Protein AF-A0A3N4KSU4-F1 (afdb_monomer)

Foldseek 3Di:
DDDDDDDDDDDDDDDDDDDDDDDDDDDDDDDDDDDDDDDDDDDDDDDDDDDDDDDDDDDDDDDDDDDDDDDDDDDDDDDDDPPPVVVVVVVVVVVVVVVVVVPPDDDDDDDDDDDDDDDDDDDDDDDDDDDDDDDDDDDDDDDDDDDDDDDDDDPDDPPVVVVVVCVVCVPVVVLVVCQVVQLVCLVVLPPDLDPLVLLVQLLVLVVQLVVCVVVVPVVSNVVSVVVNVVSVVVSLVSLLLSCLVQQFFKKFFQCPPDPVQDQDDQVVQFDADPVRHGDQPDPVRDGDGPVVCCVVVNVVSVVCSVCVVVQSQQQDPDDLDFDDPSLLVSLVSLLLSLCVVVVVVVVVVVCLVVPVPVVVVVVVVVVVVVCVVQLCPVLVVLVVLLVLLVCCVVCVVVVSVVSVVVSVCVVVVVPDCPRPSNVCSVCGCSNPVSVCCVPVTSVSSVVSNVSSQLSQLSVCLSNCLPVVLSVVLSVVSVVVSVCSVVDRSVVVVVVVVVVVVCCVVPLVVCCVVRVSSNVVSDVSCVSSVNRDGSNLSSLVVLQVVLVVVVVVVVVVVLVVVVVVVVPPPDPPPPDDDDDDDDDDDDDDDDDDDDDDVVVVVVVVVVVVSVVVVVVVVPDPCVPCQDFPDWWFWDWVPFTWIWTQTQQFIWTAGPVPRDTPDTDGLQFWTMKGFDFCPDCPDDDDRWGWIWTATNVRDIITITPTPPRSVVSSVSSNNSPGSMDRPD

Secondary structure (DSSP, 8-state):
-------------------PPP-----------------------------------------------------------HHHHHHHHHHHHHHHHHHHTTSS-----------------------------------------------------HHHHHHHHHHH-HHHHHHHHHHHHHHTTTGGGS--SS-HHHHHHHHHHHHHHHHHHHHT-HHHHHHHHHHHHHHHHHHHHHHHHHHHHHT--EEEE---S--SSPPPPGGGGB-B-TTSPBPB-STT-PBPB-HHHHHHHHHHHHHHHHHHHHHHHH---S------HHHHHHHHHHHHHHHHHHHHHHHHHHHHHTTSSHHHHHHHHHHHHHHHHTT-HHHHHHHHHHHHHHHHHH-THHHHHHHHHHHHHHHHHTT-TT-HHHHHHHHHHHHHHHHHHHHHHHHHHHHHHHHHHHHHHHHHHHTTSSHHHHHHHHHHHHHHHHHHHHS-HHHHHHHHHHHHHHIIIIIHHHHHH-GGGTTTT-HHHHHTTTPPPHHHHHHHHHHHHHHHHHHHHHHHHHHHHHHHHHHSPPP---S-------------------SSHHHHHHHHHHHHHHHHHHHHHTS-GGG----SEEEEEEETTEEEEEEE-SSEEEEEETTTTEEEEEEEGGGEEEEEEEP--S-SSTT----EEEEEETT--EEEEES-TTHHHHHHHHHHHT---EEE--

pLDDT: mean 70.48, std 23.92, range [26.83, 97.88]

Sequence (726 aa):
MVDTGRDWNHRSPSLRSEFVIPTTSTRSLTIPAEETSVANGLEGRHWQRHSSSDTTRSATARSISTNHSNLNLDLPASRASGGKREKLKTLKENAVNALRHNGNSAGKGKGKGKDNSRSQSHSPAAGGVGSSEGDENVDGRAEDEDKASSKSNNAASPRRQSLSSKLAHPRTALKASLAHIVAGKLSTLNDPYIPQEAEVEFVEAHEERNEALKDGCMEDVEDAEKRIEGLHRQRRNMQVNWTIHRHVTNVTVAPTKQRIIEKPRKSDFIIRDESGNPIIEFENGGERIDYVKWLGQISVHYLLYATQDYTAQYIDYREPRSLSLEKARSSIERLFVSTAPWQEWLLHVFRVYRWENPYETFRWLCLYMVLWHYSYLITFLWFCVIYYTLRRYIYPETEIEDLRVALERVRNTDRKAYDLGDVIVHKGPQEWLLPLADTIGPWAQIQLGDLADLLEILENFYEWRNPVLTSLSLSLFTSVFLFGLIASPEFCLKATYFGLGVAFFAWFPISSRYPKYRLVVSPVRWLFWNIPTHAEWAFQELSAEAEKNREKITAKDVEKALVKNQQAEPPDCVDSINSGTVMLPAAAAADGTGSLTSTLAEEQRDTAVLAVAEQKLARPLDAYVREYATFNCRCGLNLGKLVIHPSGLRFESLRKRRTIWDRAWIELVEIKKVKSSEPVGRLLSLEGLEMVFTDSSRVRLGDMVDRGEAFKWILGYSRLKWRSNN

Organism: NCBI:txid1392247

Radius of gyration: 39.3 Å; Cα contacts (8 Å, |Δi|>4): 544; chains: 1; bounding box: 105×122×113 Å

Solvent-accessible surface area (backbone atoms only — not comparable to full-atom values): 44620 Å² total; per-residue (Å²): 142,82,90,83,88,82,88,89,80,89,84,89,78,93,75,92,75,88,83,83,83,83,85,81,78,87,79,91,80,89,80,82,89,85,80,89,81,90,86,89,85,92,83,88,80,88,86,87,83,88,77,90,80,89,80,90,82,82,87,81,91,78,87,80,86,78,90,81,83,91,78,91,76,92,78,84,89,83,89,84,70,80,75,60,60,60,58,52,52,54,51,51,54,53,53,54,54,57,58,65,72,72,72,81,83,86,89,85,82,88,81,90,83,85,85,89,84,84,89,88,89,84,86,87,87,87,82,88,85,89,79,89,85,83,90,83,89,83,89,82,85,83,88,82,85,89,84,84,88,82,92,76,92,76,92,75,62,82,64,60,59,56,51,54,53,38,66,74,35,53,68,59,44,48,50,54,56,48,38,56,61,44,56,80,49,44,70,67,70,72,59,63,69,59,57,69,68,62,53,51,52,49,52,50,35,53,49,51,26,57,50,24,60,73,73,64,42,65,66,55,30,52,54,26,48,53,49,44,53,51,48,53,51,50,52,51,51,37,45,33,51,46,40,49,62,72,67,50,46,33,36,34,49,35,75,75,80,66,74,86,58,70,81,86,56,79,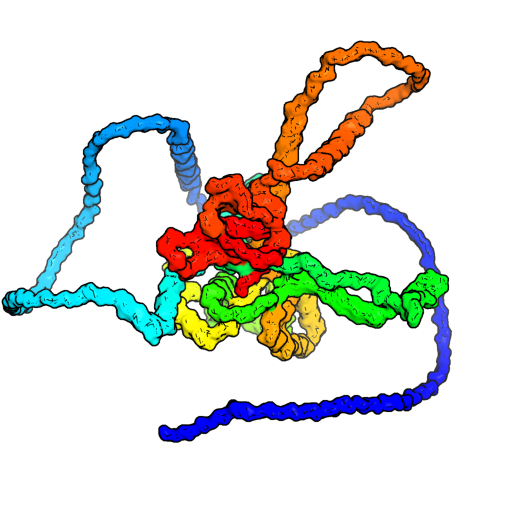75,81,37,49,43,53,47,100,86,69,48,70,42,63,79,43,98,85,72,44,69,39,63,44,62,66,60,38,54,55,50,44,54,51,52,49,48,51,45,68,42,38,77,58,43,53,59,41,52,44,91,66,76,91,72,76,77,48,68,71,54,39,48,46,25,48,53,48,30,53,63,50,35,51,70,52,52,55,52,48,52,51,52,49,38,42,74,68,43,75,47,56,70,61,30,49,52,54,48,53,50,48,54,54,31,55,74,69,52,39,56,69,39,48,53,46,46,50,58,52,49,56,35,48,46,46,69,76,39,60,67,55,56,54,52,54,48,48,56,48,52,51,44,61,71,53,42,90,74,56,94,74,47,69,67,57,51,45,58,72,58,34,58,60,70,55,49,48,56,49,50,74,72,46,44,56,62,47,43,52,52,42,37,54,50,22,48,48,37,29,27,52,49,34,47,48,69,43,75,48,57,68,41,35,50,52,28,46,51,50,48,49,50,53,30,57,47,48,72,74,46,56,53,68,54,53,50,52,52,50,52,47,52,52,44,45,43,60,72,45,34,47,52,50,24,68,76,38,62,37,44,26,62,65,50,31,66,64,46,63,63,39,57,61,53,50,34,66,63,51,44,30,52,52,53,39,28,54,51,37,50,56,50,48,52,55,54,50,51,55,48,54,51,52,53,49,55,53,55,70,67,52,68,78,80,92,78,89,77,88,82,82,89,79,93,76,83,82,86,88,82,83,88,81,83,92,77,89,89,66,70,65,62,58,53,48,54,52,46,54,52,47,50,50,50,51,51,54,59,60,67,70,47,86,65,78,87,70,72,61,68,77,48,76,41,58,26,23,51,82,92,42,52,28,34,41,37,36,37,87,69,26,44,32,36,37,26,68,84,74,75,41,73,79,50,75,45,48,41,89,39,54,40,35,45,30,64,42,71,65,87,68,82,83,59,99,78,71,85,35,43,22,43,35,35,32,32,73,87,70,49,71,50,52,34,26,55,29,84,58,48,65,54,55,52,49,51,50,57,16,61,46,80,56,57,69,35,74,68,122

Nearest PDB structures (foldseek):
  4dx9-assembly17_g  TM=6.183E-01  e=1.480E-02  Homo sapiens
  6vbv-assembly1_5  TM=6.415E-01  e=9.598E-02  Bos taurus
  3u7d-assembly2_C  TM=6.886E-01  e=2.891E-01  Homo sapiens
  8tec-assembly1_A  TM=3.352E-01  e=4.897E-01  Mus musculus

InterPro domains:
  IPR037847 GRAM domain-containing protein 4 [PTHR37402] (105-722)

Mean predicted aligned error: 17.4 Å

Structure (mmCIF, N/CA/C/O backbone):
data_AF-A0A3N4KSU4-F1
#
_entry.id   AF-A0A3N4KSU4-F1
#
loop_
_atom_site.group_PDB
_atom_site.id
_atom_site.type_symbol
_atom_site.label_atom_id
_atom_site.label_alt_id
_atom_site.label_comp_id
_atom_site.label_asym_id
_atom_site.label_entity_id
_atom_site.label_seq_id
_atom_site.pdbx_PDB_ins_code
_atom_site.Cartn_x
_atom_site.Cartn_y
_atom_site.Cartn_z
_atom_site.occupancy
_atom_site.B_iso_or_equiv
_atom_site.auth_seq_id
_atom_site.auth_comp_id
_atom_site.auth_asym_id
_atom_site.auth_atom_id
_atom_site.pdbx_PDB_model_num
ATOM 1 N N . MET A 1 1 ? -43.624 6.391 -42.264 1.00 33.88 1 MET A N 1
ATOM 2 C CA . MET A 1 1 ? -43.857 5.655 -43.526 1.00 33.88 1 MET A CA 1
ATOM 3 C C . MET A 1 1 ? -42.528 5.027 -43.899 1.00 33.88 1 MET A C 1
ATOM 5 O O . MET A 1 1 ? -41.624 5.790 -44.185 1.00 33.88 1 MET A O 1
ATOM 9 N N . VAL A 1 2 ? -42.246 3.730 -43.824 1.00 37.88 2 VAL A N 1
ATOM 10 C CA . VAL A 1 2 ? -42.971 2.458 -43.616 1.00 37.88 2 VAL A CA 1
ATOM 11 C C . VAL A 1 2 ? -41.876 1.535 -43.029 1.00 37.88 2 VAL A C 1
ATOM 13 O O . VAL A 1 2 ? -40.787 1.510 -43.586 1.00 37.88 2 VAL A O 1
ATOM 16 N N . ASP A 1 3 ? -41.911 1.097 -41.773 1.00 38.28 3 ASP A N 1
ATOM 17 C CA . ASP A 1 3 ? -42.635 -0.029 -41.151 1.00 38.28 3 ASP A CA 1
ATOM 18 C C . ASP A 1 3 ? -42.202 -1.451 -41.584 1.00 38.28 3 ASP A C 1
ATOM 20 O O . ASP A 1 3 ? -41.862 -1.693 -42.741 1.00 38.28 3 ASP A O 1
ATOM 24 N N . THR A 1 4 ? -42.287 -2.375 -40.616 1.00 43.25 4 THR A N 1
ATOM 25 C CA . THR A 1 4 ? -41.919 -3.812 -40.545 1.00 43.25 4 THR A CA 1
ATOM 26 C C . THR A 1 4 ? -40.567 -4.067 -39.844 1.00 43.25 4 THR A C 1
ATOM 28 O O . THR A 1 4 ? -39.504 -3.812 -40.388 1.00 43.25 4 THR A O 1
ATOM 31 N N . GLY A 1 5 ? -40.477 -4.544 -38.598 1.00 32.62 5 GLY A N 1
ATOM 32 C CA . GLY A 1 5 ? -41.456 -5.227 -37.753 1.00 32.62 5 GLY A CA 1
ATOM 33 C C . GLY A 1 5 ? -41.516 -6.713 -38.102 1.00 32.62 5 GLY A C 1
ATOM 34 O O . GLY A 1 5 ? -42.294 -7.102 -38.972 1.00 32.62 5 GLY A O 1
ATOM 35 N N . ARG A 1 6 ? -40.691 -7.551 -37.454 1.00 33.31 6 ARG A N 1
ATOM 36 C CA . ARG A 1 6 ? -40.929 -9.000 -37.437 1.00 33.31 6 ARG A CA 1
ATOM 37 C C . ARG A 1 6 ? -40.358 -9.685 -36.193 1.00 33.31 6 ARG A C 1
ATOM 39 O O . ARG A 1 6 ? -39.147 -9.753 -35.995 1.00 33.31 6 ARG A O 1
ATOM 46 N N . ASP A 1 7 ? -41.295 -10.186 -35.397 1.00 33.62 7 ASP A N 1
ATOM 47 C CA . ASP A 1 7 ? -41.149 -11.081 -34.255 1.00 33.62 7 ASP A CA 1
ATOM 48 C C . ASP A 1 7 ? -40.367 -12.355 -34.585 1.00 33.62 7 ASP A C 1
ATOM 50 O O . ASP A 1 7 ? -40.563 -12.944 -35.648 1.00 33.62 7 ASP A O 1
ATOM 54 N N . TRP A 1 8 ? -39.582 -12.847 -33.624 1.00 31.70 8 TRP A N 1
ATOM 55 C CA . TRP A 1 8 ? -39.195 -14.257 -33.554 1.00 31.70 8 TRP A CA 1
ATOM 56 C C . TRP A 1 8 ? -39.372 -14.766 -32.126 1.00 31.70 8 TRP A C 1
ATOM 58 O O . TRP A 1 8 ? -38.567 -14.496 -31.238 1.00 31.70 8 TRP A O 1
ATOM 68 N N . ASN A 1 9 ? -40.449 -15.526 -31.936 1.00 31.89 9 ASN A N 1
ATOM 69 C CA . ASN A 1 9 ? -40.712 -16.333 -30.757 1.00 31.89 9 ASN A CA 1
ATOM 70 C C . ASN A 1 9 ? -40.810 -17.805 -31.197 1.00 31.89 9 ASN A C 1
ATOM 72 O O . ASN A 1 9 ? -41.490 -18.116 -32.171 1.00 31.89 9 ASN A O 1
ATOM 76 N N . HIS A 1 10 ? -40.148 -18.680 -30.435 1.00 34.25 10 HIS A N 1
ATOM 77 C CA . HIS A 1 10 ? -40.233 -20.148 -30.407 1.00 34.25 10 HIS A CA 1
ATOM 78 C C . HIS A 1 10 ? -39.942 -20.970 -31.680 1.00 34.25 10 HIS A C 1
ATOM 80 O O . HIS A 1 10 ? -40.753 -21.043 -32.597 1.00 34.25 10 HIS A O 1
ATOM 86 N N . ARG A 1 11 ? -38.881 -21.793 -31.608 1.00 28.92 11 ARG A N 1
ATOM 87 C CA . ARG A 1 11 ? -38.960 -23.271 -31.696 1.00 28.92 11 ARG A CA 1
ATOM 88 C C . ARG A 1 11 ? -37.586 -23.907 -31.466 1.00 28.92 11 ARG A C 1
ATOM 90 O O . ARG A 1 11 ? -36.645 -23.686 -32.217 1.00 28.92 11 ARG A O 1
ATOM 97 N N . SER A 1 12 ? -37.502 -24.727 -30.429 1.00 37.06 12 SER A N 1
ATOM 98 C CA . SER A 1 12 ? -36.478 -25.750 -30.241 1.00 37.06 12 SER A CA 1
ATOM 99 C C . SER A 1 12 ? -36.693 -26.909 -31.224 1.00 37.06 12 SER A C 1
ATOM 101 O O . SER A 1 12 ? -37.837 -27.295 -31.474 1.00 37.06 12 SER A O 1
ATOM 103 N N . PRO A 1 13 ? -35.604 -27.532 -31.701 1.00 38.47 13 PRO A N 1
ATOM 104 C CA . PRO A 1 13 ? -35.621 -28.952 -31.999 1.00 38.47 13 PRO A CA 1
ATOM 105 C C . PRO A 1 13 ? -34.518 -29.683 -31.232 1.00 38.47 13 PRO A C 1
ATOM 107 O O . PRO A 1 13 ? -33.325 -29.413 -31.356 1.00 38.47 13 PRO A O 1
ATOM 110 N N . SER A 1 14 ? -34.960 -30.649 -30.436 1.00 38.38 14 SER A N 1
ATOM 111 C CA . SER A 1 14 ? -34.164 -31.756 -29.933 1.00 38.38 14 SER A CA 1
ATOM 112 C C . SER A 1 14 ? -33.652 -32.602 -31.099 1.00 38.38 14 SER A C 1
ATOM 114 O O . SER A 1 14 ? -34.459 -33.204 -31.805 1.00 38.38 14 SER A O 1
ATOM 116 N N . LEU A 1 15 ? -32.335 -32.720 -31.254 1.00 34.28 15 LEU A N 1
ATOM 117 C CA . LEU A 1 15 ? -31.726 -33.794 -32.033 1.00 34.28 15 LEU A CA 1
ATOM 118 C C . LEU A 1 15 ? -30.568 -34.394 -31.235 1.00 34.28 15 LEU A C 1
ATOM 120 O O . LEU A 1 15 ? -29.530 -33.773 -31.024 1.00 34.28 15 LEU A O 1
ATOM 124 N N . ARG A 1 16 ? -30.809 -35.624 -30.766 1.00 35.88 16 ARG A N 1
ATOM 125 C CA . ARG A 1 16 ? -29.777 -36.597 -30.416 1.00 35.88 16 ARG A CA 1
ATOM 126 C C . ARG A 1 16 ? -28.948 -36.862 -31.671 1.00 35.88 16 ARG A C 1
ATOM 128 O O . ARG A 1 16 ? -29.513 -37.251 -32.688 1.00 35.88 16 ARG A O 1
ATOM 135 N N . SER A 1 17 ? -27.635 -36.729 -31.569 1.00 34.09 17 SER A N 1
ATOM 136 C CA . SER A 1 17 ? -26.699 -37.355 -32.498 1.00 34.09 17 SER A CA 1
ATOM 137 C C . SER A 1 17 ? -25.680 -38.141 -31.685 1.00 34.09 17 SER A C 1
ATOM 139 O O . SER A 1 17 ? -24.964 -37.585 -30.852 1.00 34.09 17 SER A O 1
ATOM 141 N N . GLU A 1 18 ? -25.696 -39.448 -31.908 1.00 34.22 18 GLU A N 1
ATOM 142 C CA . GLU A 1 18 ? -24.760 -40.441 -31.404 1.00 34.22 18 GLU A CA 1
ATOM 143 C C . GLU A 1 18 ? -23.324 -40.053 -31.778 1.00 34.22 18 GLU A C 1
ATOM 145 O O . GLU A 1 18 ? -23.024 -39.790 -32.941 1.00 34.22 18 GLU A O 1
ATOM 150 N N . PHE A 1 19 ? -22.434 -40.011 -30.787 1.00 29.48 19 PHE A N 1
ATOM 151 C CA . PHE A 1 19 ? -20.999 -39.863 -31.008 1.00 29.48 19 PHE A CA 1
ATOM 152 C C . PHE A 1 19 ? -20.368 -41.257 -30.988 1.00 29.48 19 PHE A C 1
ATOM 154 O O . PHE A 1 19 ? -20.175 -41.859 -29.932 1.00 29.48 19 PHE A O 1
ATOM 161 N N . VAL A 1 20 ? -20.088 -41.774 -32.182 1.00 33.72 20 VAL A N 1
ATOM 162 C CA . VAL A 1 20 ? -19.285 -42.977 -32.420 1.00 33.72 20 VAL A CA 1
ATOM 163 C C . VAL A 1 20 ? -17.810 -42.572 -32.378 1.00 33.72 20 VAL A C 1
ATOM 165 O O . VAL A 1 20 ? -17.383 -41.693 -33.123 1.00 33.72 20 VAL A O 1
ATOM 168 N N . ILE A 1 21 ? -17.035 -43.200 -31.494 1.00 37.53 21 ILE A N 1
ATOM 169 C CA . ILE A 1 21 ? -15.580 -43.029 -31.380 1.00 37.53 21 ILE A CA 1
ATOM 170 C C . ILE A 1 21 ? -14.909 -44.005 -32.362 1.00 37.53 21 ILE A C 1
ATOM 172 O O . ILE A 1 21 ? -15.099 -45.212 -32.203 1.00 37.53 21 ILE A O 1
ATOM 176 N N . PRO A 1 22 ? -14.114 -43.552 -33.348 1.00 38.62 22 PRO A N 1
ATOM 177 C CA . PRO A 1 22 ? -13.293 -44.455 -34.140 1.00 38.62 22 PRO A CA 1
ATOM 178 C C . PRO A 1 22 ? -11.978 -44.769 -33.413 1.00 38.62 22 PRO A C 1
ATOM 180 O O . PRO A 1 22 ? -11.198 -43.886 -33.060 1.00 38.62 22 PRO A O 1
ATOM 183 N N . THR A 1 23 ? -11.736 -46.061 -33.215 1.00 35.97 23 THR A N 1
ATOM 184 C CA . THR A 1 23 ? -10.474 -46.659 -32.783 1.00 35.97 23 THR A CA 1
ATOM 185 C C . THR A 1 23 ? -9.437 -46.569 -33.905 1.00 35.97 23 THR A C 1
ATOM 187 O O . THR A 1 23 ? -9.584 -47.190 -34.956 1.00 35.97 23 THR A O 1
ATOM 190 N N . THR A 1 24 ? -8.357 -45.812 -33.701 1.00 35.97 24 THR A N 1
ATOM 191 C CA . THR A 1 24 ? -7.208 -45.812 -34.618 1.00 35.97 24 THR A CA 1
ATOM 192 C C . THR A 1 24 ? -6.148 -46.815 -34.183 1.00 35.97 24 THR A C 1
ATOM 194 O O . THR A 1 24 ? -5.499 -46.674 -33.150 1.00 35.97 24 THR A O 1
ATOM 197 N N . SER A 1 25 ? -6.016 -47.816 -35.050 1.00 31.19 25 SER A N 1
ATOM 198 C CA . SER A 1 25 ? -4.983 -48.836 -35.187 1.00 31.19 25 SER A CA 1
ATOM 199 C C . SER A 1 25 ? -3.558 -48.349 -34.915 1.00 31.19 25 SER A C 1
ATOM 201 O O . SER A 1 25 ? -3.066 -47.402 -35.527 1.00 31.19 25 SER A O 1
ATOM 203 N N . THR A 1 26 ? -2.867 -49.116 -34.078 1.00 36.78 26 THR A N 1
ATOM 204 C CA . THR A 1 26 ? -1.413 -49.233 -33.971 1.00 36.78 26 THR A CA 1
ATOM 205 C C . THR A 1 26 ? -0.789 -49.496 -35.343 1.00 36.78 26 THR A C 1
ATOM 207 O O . THR A 1 26 ? -1.213 -50.399 -36.066 1.00 36.78 26 THR A O 1
ATOM 210 N N . ARG A 1 27 ? 0.238 -48.721 -35.704 1.00 30.62 27 ARG A N 1
ATOM 211 C CA . ARG A 1 27 ? 1.115 -49.012 -36.843 1.00 30.62 27 ARG A CA 1
ATOM 212 C C . ARG A 1 27 ? 2.562 -48.963 -36.367 1.00 30.62 27 ARG A C 1
ATOM 214 O O . ARG A 1 27 ? 3.088 -47.911 -36.022 1.00 30.62 27 ARG A O 1
ATOM 221 N N . SER A 1 28 ? 3.145 -50.151 -36.310 1.00 34.78 28 SER A N 1
ATOM 222 C CA . SER A 1 28 ? 4.553 -50.455 -36.085 1.00 34.78 28 SER A CA 1
ATOM 223 C C . SER A 1 28 ? 5.439 -49.780 -37.130 1.00 34.78 28 SER A C 1
ATOM 225 O O . SER A 1 28 ? 5.184 -49.921 -38.329 1.00 34.78 28 SER A O 1
ATOM 227 N N . LEU A 1 29 ? 6.500 -49.108 -36.685 1.00 31.83 29 LEU A N 1
ATOM 228 C CA . LEU A 1 29 ? 7.567 -48.627 -37.556 1.00 31.83 29 LEU A CA 1
ATOM 229 C C . LEU A 1 29 ? 8.919 -49.033 -36.962 1.00 31.83 29 LEU A C 1
ATOM 231 O O . LEU A 1 29 ? 9.396 -48.483 -35.974 1.00 31.83 29 LEU A O 1
ATOM 235 N N . THR A 1 30 ? 9.464 -50.077 -37.573 1.00 34.38 30 THR A N 1
ATOM 236 C CA . THR A 1 30 ? 10.840 -50.568 -37.518 1.00 34.38 30 THR A CA 1
ATOM 237 C C . THR A 1 30 ? 11.814 -49.508 -38.032 1.00 34.38 30 THR A C 1
ATOM 239 O O . THR A 1 30 ? 11.598 -48.960 -39.112 1.00 34.38 30 THR A O 1
ATOM 242 N N . ILE A 1 31 ? 12.914 -49.282 -37.310 1.00 36.75 31 ILE A N 1
ATOM 243 C CA . ILE A 1 31 ? 14.126 -48.614 -37.811 1.00 36.75 31 ILE A CA 1
ATOM 244 C C . ILE A 1 31 ? 15.329 -49.500 -37.435 1.00 36.75 31 ILE A C 1
ATOM 246 O O . ILE A 1 31 ? 15.291 -50.112 -36.363 1.00 36.75 31 ILE A O 1
ATOM 250 N N . PRO A 1 32 ? 16.336 -49.652 -38.317 1.00 48.34 32 PRO A N 1
ATOM 251 C CA . PRO A 1 32 ? 17.320 -50.720 -38.236 1.00 48.34 32 PRO A CA 1
ATOM 252 C C . PRO A 1 32 ? 18.489 -50.391 -37.308 1.00 48.34 32 PRO A C 1
ATOM 254 O O . PRO A 1 32 ? 18.796 -49.234 -37.029 1.00 48.34 32 PRO A O 1
ATOM 257 N N . ALA A 1 33 ? 19.145 -51.471 -36.892 1.00 34.31 33 ALA A N 1
ATOM 258 C CA . ALA A 1 33 ? 20.441 -51.497 -36.245 1.00 34.31 33 ALA A CA 1
ATOM 259 C C . ALA A 1 33 ? 21.549 -50.990 -37.178 1.00 34.31 33 ALA A C 1
ATOM 261 O O . ALA A 1 33 ? 21.593 -51.369 -38.348 1.00 34.31 33 ALA A O 1
ATOM 262 N N . GLU A 1 34 ? 22.488 -50.229 -36.623 1.00 36.41 34 GLU A N 1
ATOM 263 C CA . GLU A 1 34 ? 23.859 -50.214 -37.116 1.00 36.41 34 GLU A CA 1
ATOM 264 C C . GLU A 1 34 ? 24.809 -50.225 -35.915 1.00 36.41 34 GLU A C 1
ATOM 266 O O . GLU A 1 34 ? 24.622 -49.528 -34.915 1.00 36.41 34 GLU A O 1
ATOM 271 N N . GLU A 1 35 ? 25.755 -51.146 -36.000 1.00 34.78 35 GLU A N 1
ATOM 272 C CA . GLU A 1 35 ? 26.604 -51.667 -34.945 1.00 34.78 35 GLU A CA 1
ATOM 273 C C . GLU A 1 35 ? 28.039 -51.155 -35.141 1.00 34.78 35 GLU A C 1
ATOM 275 O O . GLU A 1 35 ? 28.519 -51.080 -36.269 1.00 34.78 35 GLU A O 1
ATOM 280 N N . THR A 1 36 ? 28.750 -50.979 -34.017 1.00 35.38 36 THR A N 1
ATOM 281 C CA . THR A 1 36 ? 30.225 -51.037 -33.856 1.00 35.38 36 THR A CA 1
ATOM 282 C C . THR A 1 36 ? 31.029 -49.818 -34.379 1.00 35.38 36 THR A C 1
ATOM 284 O O . THR A 1 36 ? 30.671 -49.191 -35.358 1.00 35.38 36 THR A O 1
ATOM 287 N N . SER A 1 37 ? 32.144 -49.365 -33.790 1.00 31.69 37 SER A N 1
ATOM 288 C CA . SER A 1 37 ? 33.053 -49.982 -32.822 1.00 31.69 37 SER A CA 1
ATOM 289 C C . SER A 1 37 ? 34.035 -48.935 -32.232 1.00 31.69 37 SER A C 1
ATOM 291 O O . SER A 1 37 ? 34.538 -48.099 -32.975 1.00 31.69 37 SER A O 1
ATOM 293 N N . VAL A 1 38 ? 34.356 -49.085 -30.937 1.00 33.78 38 VAL A N 1
ATOM 294 C CA . VAL A 1 38 ? 35.710 -49.049 -30.323 1.00 33.78 38 VAL A CA 1
ATOM 295 C C . VAL A 1 38 ? 36.559 -47.760 -30.385 1.00 33.78 38 VAL A C 1
ATOM 297 O O . VAL A 1 38 ? 37.104 -47.417 -31.425 1.00 33.78 38 VAL A O 1
ATOM 300 N N . ALA A 1 39 ? 36.858 -47.181 -29.207 1.00 32.50 39 ALA A N 1
ATOM 301 C CA . ALA A 1 39 ? 38.233 -47.075 -28.674 1.00 32.50 39 ALA A CA 1
ATOM 302 C C . ALA A 1 39 ? 38.279 -46.571 -27.212 1.00 32.50 39 ALA A C 1
ATOM 304 O O . ALA A 1 39 ? 37.540 -45.682 -26.803 1.00 32.50 39 ALA A O 1
ATOM 305 N N . ASN A 1 40 ? 39.176 -47.200 -26.452 1.00 33.00 40 ASN A N 1
ATOM 306 C CA . ASN A 1 40 ? 39.421 -47.153 -25.007 1.00 33.00 40 ASN A CA 1
ATOM 307 C C . ASN A 1 40 ? 40.148 -45.894 -24.481 1.00 33.00 40 ASN A C 1
ATOM 309 O O . ASN A 1 40 ? 40.863 -45.236 -25.230 1.00 33.00 40 ASN A O 1
ATOM 313 N N . GLY A 1 41 ? 40.117 -45.708 -23.149 1.00 29.59 41 GLY A N 1
ATOM 314 C CA . GLY A 1 41 ? 41.179 -45.042 -22.364 1.00 29.59 41 GLY A CA 1
ATOM 315 C C . GLY A 1 41 ? 40.648 -44.232 -21.168 1.00 29.59 41 GLY A C 1
ATOM 316 O O . GLY A 1 41 ? 40.220 -43.104 -21.354 1.00 29.59 41 GLY A O 1
ATOM 317 N N . LEU A 1 42 ? 40.407 -44.830 -19.992 1.00 32.91 42 LEU A N 1
ATOM 318 C CA . LEU A 1 42 ? 41.320 -44.959 -18.830 1.00 32.91 42 LEU A CA 1
ATOM 319 C C . LEU A 1 42 ? 41.812 -43.636 -18.201 1.00 32.91 42 LEU A C 1
ATOM 321 O O . LEU A 1 42 ? 42.656 -42.967 -18.773 1.00 32.91 42 LEU A O 1
ATOM 325 N N . GLU A 1 43 ? 41.310 -43.357 -16.988 1.00 32.81 43 GLU A N 1
ATOM 326 C CA . GLU A 1 43 ? 41.954 -42.801 -15.769 1.00 32.81 43 GLU A CA 1
ATOM 327 C C . GLU A 1 43 ? 40.829 -42.155 -14.921 1.00 32.81 43 GLU A C 1
ATOM 329 O O . GLU A 1 43 ? 40.141 -41.256 -15.377 1.00 32.81 43 GLU A O 1
ATOM 334 N N . GLY A 1 44 ? 40.459 -42.574 -13.710 1.00 32.22 44 GLY A N 1
ATOM 335 C CA . GLY A 1 44 ? 41.233 -43.186 -12.641 1.00 32.22 44 GLY A CA 1
ATOM 336 C C . GLY A 1 44 ? 41.693 -42.110 -11.656 1.00 32.22 44 GLY A C 1
ATOM 337 O O . GLY A 1 44 ? 42.835 -41.676 -11.749 1.00 32.22 44 GLY A O 1
ATOM 338 N N . ARG A 1 45 ? 40.839 -41.685 -10.706 1.00 32.94 45 ARG A N 1
ATOM 339 C CA . ARG A 1 45 ? 41.298 -41.157 -9.403 1.00 32.94 45 ARG A CA 1
ATOM 340 C C . ARG A 1 45 ? 40.188 -41.058 -8.344 1.00 32.94 45 ARG A C 1
ATOM 342 O O . ARG A 1 45 ? 39.338 -40.177 -8.363 1.00 32.94 45 ARG A O 1
ATOM 349 N N . HIS A 1 46 ? 40.269 -41.996 -7.401 1.00 33.34 46 HIS A N 1
ATOM 350 C CA . HIS A 1 46 ? 39.794 -41.913 -6.019 1.00 33.34 46 HIS A CA 1
ATOM 351 C C . HIS A 1 46 ? 40.268 -40.628 -5.328 1.00 33.34 46 HIS A C 1
ATOM 353 O O . HIS A 1 46 ? 41.424 -40.279 -5.520 1.00 33.34 46 HIS A O 1
ATOM 359 N N . TRP A 1 47 ? 39.456 -40.057 -4.427 1.00 30.25 47 TRP A N 1
ATOM 360 C CA . TRP A 1 47 ? 39.893 -39.641 -3.082 1.00 30.25 47 TRP A CA 1
ATOM 361 C C . TRP A 1 47 ? 38.702 -39.631 -2.109 1.00 30.25 47 TRP A C 1
ATOM 363 O O . TRP A 1 47 ? 37.688 -38.974 -2.325 1.00 30.25 47 TRP A O 1
ATOM 373 N N . GLN A 1 48 ? 38.849 -40.405 -1.034 1.00 32.22 48 GLN A N 1
ATOM 374 C CA . GLN A 1 48 ? 38.055 -40.357 0.192 1.00 32.22 48 GLN A CA 1
ATOM 375 C C . GLN A 1 48 ? 38.740 -39.443 1.225 1.00 32.22 48 GLN A C 1
ATOM 377 O O . GLN A 1 48 ? 39.962 -39.320 1.209 1.00 32.22 48 GLN A O 1
ATOM 382 N N . ARG A 1 49 ? 37.922 -39.018 2.203 1.00 29.98 49 ARG A N 1
ATOM 383 C CA . ARG A 1 49 ? 38.189 -38.736 3.637 1.00 29.98 49 ARG A CA 1
ATOM 384 C C . ARG A 1 49 ? 38.303 -37.283 4.122 1.00 29.98 49 ARG A C 1
ATOM 386 O O . ARG A 1 49 ? 39.210 -36.575 3.723 1.00 29.98 49 ARG A O 1
ATOM 393 N N . HIS A 1 50 ? 37.452 -37.038 5.141 1.00 29.14 50 HIS A N 1
ATOM 394 C CA . HIS A 1 50 ? 37.653 -36.324 6.424 1.00 29.14 50 HIS A CA 1
ATOM 395 C C . HIS A 1 50 ? 38.099 -34.853 6.364 1.00 29.14 50 HIS A C 1
ATOM 397 O O . HIS A 1 50 ? 38.801 -34.447 5.462 1.00 29.14 50 HIS A O 1
ATOM 403 N N . SER A 1 51 ? 37.811 -33.960 7.304 1.00 29.33 51 SER A N 1
ATOM 404 C CA . SER A 1 51 ? 37.017 -33.871 8.537 1.00 29.33 51 SER A CA 1
ATOM 405 C C . SER A 1 51 ? 37.177 -32.410 8.998 1.00 29.33 51 SER A C 1
ATOM 407 O O . SER A 1 51 ? 38.214 -31.821 8.716 1.00 29.33 51 SER A O 1
ATOM 409 N N . SER A 1 52 ? 36.190 -31.871 9.719 1.00 32.19 52 SER A N 1
ATOM 410 C CA . SER A 1 52 ? 36.306 -30.870 10.805 1.00 32.19 52 SER A CA 1
ATOM 411 C C . SER A 1 52 ? 37.466 -29.852 10.810 1.00 32.19 52 SER A C 1
ATOM 413 O O . SER A 1 52 ? 38.612 -30.249 10.996 1.00 32.19 52 SER A O 1
ATOM 415 N N . SER A 1 53 ? 37.137 -28.559 10.905 1.00 31.55 53 SER A N 1
ATOM 416 C CA . SER A 1 53 ? 37.474 -27.748 12.093 1.00 31.55 53 SER A CA 1
ATOM 417 C C . SER A 1 53 ? 36.979 -26.302 11.990 1.00 31.55 53 SER A C 1
ATOM 419 O O . SER A 1 53 ? 36.944 -25.692 10.924 1.00 31.55 53 SER A O 1
ATOM 421 N N . ASP A 1 54 ? 36.610 -25.785 13.160 1.00 33.00 54 ASP A N 1
ATOM 422 C CA . ASP A 1 54 ? 36.401 -24.384 13.500 1.00 33.00 54 ASP A CA 1
ATOM 423 C C . ASP A 1 54 ? 37.557 -23.471 13.075 1.00 33.00 54 ASP A C 1
ATOM 425 O O . ASP A 1 54 ? 38.726 -23.844 13.190 1.00 33.00 54 ASP A O 1
ATOM 42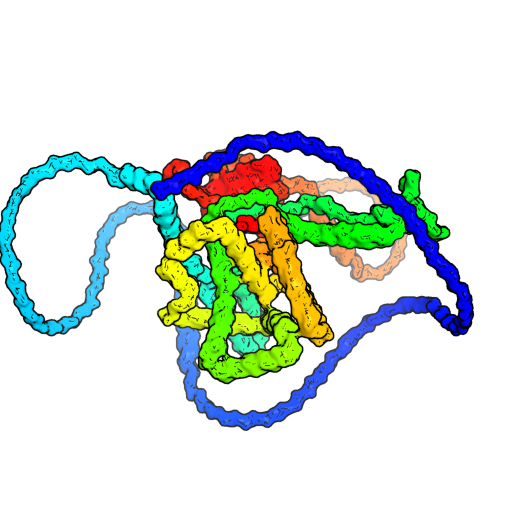9 N N . THR A 1 55 ? 37.259 -22.207 12.758 1.00 32.28 55 THR A N 1
ATOM 430 C CA . THR A 1 55 ? 38.123 -21.102 13.205 1.00 32.28 55 THR A CA 1
ATOM 431 C C . THR A 1 55 ? 37.362 -19.780 13.305 1.00 32.28 55 THR A C 1
ATOM 433 O O . THR A 1 55 ? 36.860 -19.219 12.335 1.00 32.28 55 THR A O 1
ATOM 436 N N . THR A 1 56 ? 37.332 -19.270 14.528 1.00 33.12 56 THR A N 1
ATOM 437 C CA . THR A 1 56 ? 37.186 -17.866 14.903 1.00 33.12 56 THR A CA 1
ATOM 438 C C . THR A 1 56 ? 38.363 -17.033 14.376 1.00 33.12 56 THR A C 1
ATOM 440 O O . THR A 1 56 ? 39.496 -17.495 14.457 1.00 33.12 56 THR A O 1
ATOM 443 N N . ARG A 1 57 ? 38.136 -15.785 13.924 1.00 29.22 57 ARG A N 1
ATOM 444 C CA . ARG A 1 57 ? 38.856 -14.565 14.384 1.00 29.22 57 ARG A CA 1
ATOM 445 C C . ARG A 1 57 ? 38.664 -13.322 13.496 1.00 29.22 57 ARG A C 1
ATOM 447 O O . ARG A 1 57 ? 38.951 -13.324 12.309 1.00 29.22 57 ARG A O 1
ATOM 454 N N . SER A 1 58 ? 38.256 -12.254 14.185 1.00 29.98 58 SER A N 1
ATOM 455 C CA . SER A 1 58 ? 38.793 -10.881 14.194 1.00 29.98 58 SER A CA 1
ATOM 456 C C . SER A 1 58 ? 39.161 -10.150 12.891 1.00 29.98 58 SER A C 1
ATOM 458 O O . SER A 1 58 ? 40.158 -10.446 12.245 1.00 29.98 58 SER A O 1
ATOM 460 N N . ALA A 1 59 ? 38.435 -9.047 12.682 1.00 33.06 59 ALA A N 1
ATOM 461 C CA . ALA A 1 59 ? 38.923 -7.671 12.526 1.00 33.06 59 ALA A CA 1
ATOM 462 C C . ALA A 1 59 ? 40.263 -7.421 11.807 1.00 33.06 59 ALA A C 1
ATOM 464 O O . ALA A 1 59 ? 41.339 -7.683 12.340 1.00 33.06 59 ALA A O 1
ATOM 465 N N . THR A 1 60 ? 40.201 -6.676 10.700 1.00 31.28 60 THR A N 1
ATOM 466 C CA . THR A 1 60 ? 41.199 -5.636 10.403 1.00 31.28 60 THR A CA 1
ATOM 467 C C . THR A 1 60 ? 40.550 -4.523 9.581 1.00 31.28 60 THR A C 1
ATOM 469 O O . THR A 1 60 ? 40.250 -4.693 8.403 1.00 31.28 60 THR A O 1
ATOM 472 N N . ALA A 1 61 ? 40.325 -3.377 10.222 1.00 32.91 61 ALA A N 1
ATOM 473 C CA . ALA A 1 61 ? 40.024 -2.121 9.555 1.00 32.91 61 ALA A CA 1
ATOM 474 C C . ALA A 1 61 ? 41.299 -1.607 8.864 1.00 32.91 61 ALA A C 1
ATOM 476 O O . ALA A 1 61 ? 42.356 -1.530 9.491 1.00 32.91 61 ALA A O 1
ATOM 477 N N . ARG A 1 62 ? 41.205 -1.247 7.582 1.00 28.33 62 ARG A N 1
ATOM 478 C CA . ARG A 1 62 ? 42.220 -0.449 6.886 1.00 28.33 62 ARG A CA 1
ATOM 479 C C . ARG A 1 62 ? 41.595 0.861 6.445 1.00 28.33 62 ARG A C 1
ATOM 481 O O . ARG A 1 62 ? 40.736 0.888 5.570 1.00 28.33 62 ARG A O 1
ATOM 488 N N . SER A 1 63 ? 42.060 1.928 7.080 1.00 29.11 63 SER A N 1
ATOM 489 C CA . SER A 1 63 ? 41.941 3.300 6.619 1.00 29.11 63 SER A CA 1
ATOM 490 C C . SER A 1 63 ? 42.738 3.468 5.324 1.00 29.11 63 SER A C 1
ATOM 492 O O . SER A 1 63 ? 43.903 3.081 5.238 1.00 29.11 63 SER A O 1
ATOM 494 N N . ILE A 1 64 ? 42.109 4.057 4.311 1.00 30.53 64 ILE A N 1
ATOM 495 C CA . ILE A 1 64 ? 42.804 4.599 3.145 1.00 30.53 64 ILE A CA 1
ATOM 496 C C . ILE A 1 64 ? 42.642 6.112 3.216 1.00 30.53 64 ILE A C 1
ATOM 498 O O . ILE A 1 64 ? 41.557 6.659 3.052 1.00 30.53 64 ILE A O 1
ATOM 502 N N . SER A 1 65 ? 43.761 6.750 3.542 1.00 26.83 65 SER A N 1
ATOM 503 C CA . SER A 1 65 ? 44.014 8.177 3.411 1.00 26.83 65 SER A CA 1
ATOM 504 C C . SER A 1 65 ? 44.217 8.504 1.933 1.00 26.83 65 SER A C 1
ATOM 506 O O . SER A 1 65 ? 45.064 7.896 1.278 1.00 26.83 65 SER A O 1
ATOM 508 N N . THR A 1 66 ? 43.479 9.486 1.424 1.00 31.39 66 THR A N 1
ATOM 509 C CA . THR A 1 66 ? 43.828 10.195 0.190 1.00 31.39 66 THR A CA 1
ATOM 510 C C . THR A 1 66 ? 43.737 11.692 0.442 1.00 31.39 66 THR A C 1
ATOM 512 O O . THR A 1 66 ? 42.661 12.283 0.427 1.00 31.39 66 THR A O 1
ATOM 515 N N . ASN A 1 67 ? 44.906 12.285 0.681 1.00 29.06 67 ASN A N 1
ATOM 516 C CA . ASN A 1 67 ? 45.185 13.699 0.461 1.00 29.06 67 ASN A CA 1
ATOM 517 C C . ASN A 1 67 ? 44.937 14.042 -1.010 1.00 29.06 67 ASN A C 1
ATOM 519 O O . ASN A 1 67 ? 45.460 13.326 -1.855 1.00 29.06 67 ASN A O 1
ATOM 523 N N . HIS A 1 68 ? 44.274 15.162 -1.308 1.00 29.83 68 HIS A N 1
ATOM 524 C CA . HIS A 1 68 ? 44.650 16.011 -2.443 1.00 29.83 68 HIS A CA 1
ATOM 525 C C . HIS A 1 68 ? 44.081 17.438 -2.318 1.00 29.83 68 HIS A C 1
ATOM 527 O O . HIS A 1 68 ? 42.883 17.667 -2.414 1.00 29.83 68 HIS A O 1
ATOM 533 N N . SER A 1 69 ? 45.028 18.371 -2.160 1.00 29.38 69 SER A N 1
ATOM 534 C CA . SER A 1 69 ? 45.126 19.705 -2.779 1.00 29.38 69 SER A CA 1
ATOM 535 C C . SER A 1 69 ? 44.025 20.757 -2.578 1.00 29.38 69 SER A C 1
ATOM 537 O O . SER A 1 69 ? 42.985 20.764 -3.227 1.00 29.38 69 SER A O 1
ATOM 539 N N . ASN A 1 70 ? 44.420 21.750 -1.777 1.00 29.61 70 ASN A N 1
ATOM 540 C CA . ASN A 1 70 ? 43.903 23.109 -1.667 1.00 29.61 70 ASN A CA 1
ATOM 541 C C . ASN A 1 70 ? 43.779 23.828 -3.021 1.00 29.61 70 ASN A C 1
ATOM 543 O O . ASN A 1 70 ? 44.736 23.874 -3.795 1.00 29.61 70 ASN A O 1
ATOM 547 N N . LEU A 1 71 ? 42.654 24.516 -3.217 1.00 29.11 71 LEU A N 1
ATOM 548 C CA . LEU A 1 71 ? 42.535 25.650 -4.128 1.00 29.11 71 LEU A CA 1
ATOM 549 C C . LEU A 1 71 ? 41.758 26.751 -3.398 1.00 29.11 71 LEU A C 1
ATOM 551 O O . LEU A 1 71 ? 40.550 26.661 -3.200 1.00 29.11 71 LEU A O 1
ATOM 555 N N . ASN A 1 72 ? 42.512 27.752 -2.941 1.00 28.23 72 ASN A N 1
ATOM 556 C CA . ASN A 1 72 ? 42.007 28.996 -2.375 1.00 28.23 72 ASN A CA 1
ATOM 557 C C . ASN A 1 72 ? 41.276 29.788 -3.463 1.00 28.23 72 ASN A C 1
ATOM 559 O O . ASN A 1 72 ? 41.868 30.096 -4.499 1.00 28.23 72 ASN A O 1
ATOM 563 N N . LEU A 1 73 ? 40.032 30.179 -3.192 1.00 28.31 73 LEU A N 1
ATOM 564 C CA . LEU A 1 73 ? 39.409 31.330 -3.834 1.00 28.31 73 LEU A CA 1
ATOM 565 C C . LEU A 1 73 ? 38.830 32.228 -2.738 1.00 28.31 73 LEU A C 1
ATOM 567 O O . LEU A 1 73 ? 37.863 31.871 -2.066 1.00 28.31 73 LEU A O 1
ATOM 571 N N . ASP A 1 74 ? 39.471 33.379 -2.562 1.00 30.27 74 ASP A N 1
ATOM 572 C CA . ASP A 1 74 ? 39.037 34.475 -1.705 1.00 30.27 74 ASP A CA 1
ATOM 573 C C . ASP A 1 74 ? 37.709 35.064 -2.201 1.00 30.27 74 ASP A C 1
ATOM 575 O O . ASP A 1 74 ? 37.610 35.506 -3.346 1.00 30.27 74 ASP A O 1
ATOM 579 N N . LEU A 1 75 ? 36.712 35.152 -1.316 1.00 31.25 75 LEU A N 1
ATOM 580 C CA . LEU A 1 75 ? 35.565 36.056 -1.453 1.00 31.25 75 LEU A CA 1
ATOM 581 C C . LEU A 1 75 ? 35.234 36.695 -0.088 1.00 31.25 75 LEU A C 1
ATOM 583 O O . LEU A 1 75 ? 35.405 36.058 0.953 1.00 31.25 75 LEU A O 1
ATOM 587 N N . PRO A 1 76 ? 34.811 37.973 -0.070 1.00 37.97 76 PRO A N 1
ATOM 588 C CA . PRO A 1 76 ? 34.974 38.850 1.082 1.00 37.97 76 PRO A CA 1
ATOM 589 C C . PRO A 1 76 ? 33.865 38.722 2.131 1.00 37.97 76 PRO A C 1
ATOM 591 O O . PRO A 1 76 ? 32.690 38.508 1.840 1.00 37.97 76 PRO A O 1
ATOM 594 N N . ALA A 1 77 ? 34.272 38.953 3.377 1.00 32.94 77 ALA A N 1
ATOM 595 C CA . ALA A 1 77 ? 33.431 39.020 4.559 1.00 32.94 77 ALA A CA 1
ATOM 596 C C . ALA A 1 77 ? 32.351 40.118 4.471 1.00 32.94 77 ALA A C 1
ATOM 598 O O . ALA A 1 77 ? 32.670 41.300 4.344 1.00 32.94 77 ALA A O 1
ATOM 599 N N . SER A 1 78 ? 31.081 39.748 4.682 1.00 31.50 78 SER A N 1
ATOM 600 C CA . SER A 1 78 ? 30.037 40.689 5.106 1.00 31.50 78 SER A CA 1
ATOM 601 C C . SER A 1 78 ? 29.653 40.413 6.559 1.00 31.50 78 SER A C 1
ATOM 603 O O . SER A 1 78 ? 29.029 39.408 6.898 1.00 31.50 78 SER A O 1
ATOM 605 N N . ARG A 1 79 ? 30.071 41.330 7.425 1.00 36.50 79 ARG A N 1
ATOM 606 C CA . ARG A 1 79 ? 29.892 41.338 8.873 1.00 36.50 79 ARG A CA 1
ATOM 607 C C . ARG A 1 79 ? 28.708 42.251 9.199 1.00 36.50 79 ARG A C 1
ATOM 609 O O . ARG A 1 79 ? 28.918 43.452 9.265 1.00 36.50 79 ARG A O 1
ATOM 616 N N . ALA A 1 80 ? 27.494 41.716 9.385 1.00 43.44 80 ALA A N 1
ATOM 617 C CA . ALA A 1 80 ? 26.386 42.409 10.074 1.00 43.44 80 ALA A CA 1
ATOM 618 C C . ALA A 1 80 ? 25.117 41.536 10.222 1.00 43.44 80 ALA A C 1
ATOM 620 O O . ALA A 1 80 ? 24.214 41.631 9.399 1.00 43.44 80 ALA A O 1
ATOM 621 N N . SER A 1 81 ? 24.973 40.746 11.297 1.00 39.91 81 SER A N 1
ATOM 622 C CA . SER A 1 81 ? 23.624 40.348 11.778 1.00 39.91 81 SER A CA 1
ATOM 623 C C . SER A 1 81 ? 23.543 39.851 13.237 1.00 39.91 81 SER A C 1
ATOM 625 O O . SER A 1 81 ? 22.567 39.211 13.623 1.00 39.91 81 SER A O 1
ATOM 627 N N . GLY A 1 82 ? 24.506 40.193 14.104 1.00 35.31 82 GLY A N 1
ATOM 628 C CA . GLY A 1 82 ? 24.516 39.725 15.503 1.00 35.31 82 GLY A CA 1
ATOM 629 C C . GLY A 1 82 ? 23.365 40.236 16.389 1.00 35.31 82 GLY A C 1
ATOM 630 O O . GLY A 1 82 ? 23.041 39.611 17.388 1.00 35.31 82 GLY A O 1
ATOM 631 N N . GLY A 1 83 ? 22.688 41.331 16.022 1.00 38.12 83 GLY A N 1
ATOM 632 C CA . GLY A 1 83 ? 21.708 41.991 16.902 1.00 38.12 83 GLY A CA 1
ATOM 633 C C . GLY A 1 83 ? 20.260 41.482 16.834 1.00 38.12 83 GLY A C 1
ATOM 634 O O . GLY A 1 83 ? 19.448 41.856 17.679 1.00 38.12 83 GLY A O 1
ATOM 635 N N . LYS A 1 84 ? 19.891 40.657 15.840 1.00 46.59 84 LYS A N 1
ATOM 636 C CA . LYS A 1 84 ? 18.498 40.176 15.685 1.00 46.59 84 LYS A CA 1
ATOM 637 C C . LYS A 1 84 ? 18.224 38.837 16.381 1.00 46.59 84 LYS A C 1
ATOM 639 O O . LYS A 1 84 ? 17.080 38.591 16.756 1.00 46.59 84 LYS A O 1
ATOM 644 N N . ARG A 1 85 ? 19.245 38.001 16.609 1.00 47.75 85 ARG A N 1
ATOM 645 C CA . ARG A 1 85 ? 19.083 36.670 17.231 1.00 47.75 85 ARG A CA 1
ATOM 646 C C . ARG A 1 85 ? 18.829 36.736 18.745 1.00 47.75 85 ARG A C 1
ATOM 648 O O . ARG A 1 85 ? 17.998 35.979 19.237 1.00 47.75 85 ARG A O 1
ATOM 655 N N . GLU A 1 86 ? 19.431 37.681 19.470 1.00 52.16 86 GLU A N 1
ATOM 656 C CA . GLU A 1 86 ? 19.174 37.849 20.916 1.00 52.16 86 GLU A CA 1
ATOM 657 C C . GLU A 1 86 ? 17.780 38.417 21.223 1.00 52.16 86 GLU A C 1
ATOM 659 O O . GLU A 1 86 ? 17.119 37.980 22.168 1.00 52.16 86 GLU A O 1
ATOM 664 N N . LYS A 1 87 ? 17.266 39.328 20.384 1.00 57.94 87 LYS A N 1
ATOM 665 C CA . LYS A 1 87 ? 15.898 39.853 20.543 1.00 57.94 87 LYS A CA 1
ATOM 666 C C . LYS A 1 87 ? 14.824 38.795 20.278 1.00 57.94 87 LYS A C 1
ATOM 668 O O . LYS A 1 87 ? 13.756 38.851 20.877 1.00 57.94 87 LYS A O 1
ATOM 673 N N . LEU A 1 88 ? 15.104 37.812 19.418 1.00 57.59 88 LEU A N 1
ATOM 674 C CA . LEU A 1 88 ? 14.164 36.723 19.144 1.00 57.59 88 LEU A CA 1
ATOM 675 C C . LEU A 1 88 ? 14.171 35.653 20.250 1.00 57.59 88 LEU A C 1
ATOM 677 O O . LEU A 1 88 ? 13.112 35.118 20.576 1.00 57.59 88 LEU A O 1
ATOM 681 N N . LYS A 1 89 ? 15.335 35.373 20.859 1.00 67.44 89 LYS A N 1
ATOM 682 C CA . LYS A 1 89 ? 15.440 34.462 22.015 1.00 67.44 89 LYS A CA 1
ATOM 683 C C . LYS A 1 89 ? 14.712 35.016 23.244 1.00 67.44 89 LYS A C 1
ATOM 685 O O . LYS A 1 89 ? 13.897 34.311 23.830 1.00 67.44 89 LYS A O 1
ATOM 690 N N . THR A 1 90 ? 14.894 36.302 23.543 1.00 69.69 90 THR A N 1
ATOM 691 C CA . THR A 1 90 ? 14.216 36.971 24.672 1.00 69.69 90 THR A CA 1
ATOM 692 C C . THR A 1 90 ? 12.697 37.083 24.481 1.00 69.69 90 THR A C 1
ATOM 694 O O . THR A 1 90 ? 11.940 36.939 25.439 1.00 69.69 90 THR A O 1
ATOM 697 N N . LEU A 1 91 ? 12.212 37.262 23.245 1.00 65.81 91 LEU A N 1
ATOM 698 C CA . LEU A 1 91 ? 10.773 37.230 22.943 1.00 65.81 91 LEU A CA 1
ATOM 699 C C . LEU A 1 91 ? 10.160 35.827 23.085 1.00 65.81 91 LEU A C 1
ATOM 701 O O . LEU A 1 91 ? 9.041 35.711 23.587 1.00 65.81 91 LEU A O 1
ATOM 705 N N . LYS A 1 92 ? 10.883 34.765 22.699 1.00 70.12 92 LYS A N 1
ATOM 706 C CA . LYS A 1 92 ? 10.429 33.376 22.886 1.00 70.12 92 LYS A CA 1
ATOM 707 C C . LYS A 1 92 ? 10.399 32.977 24.366 1.00 70.12 92 LYS A C 1
ATOM 709 O O . LYS A 1 92 ? 9.408 32.400 24.804 1.00 70.12 92 LYS A O 1
ATOM 714 N N . GLU A 1 93 ? 11.409 33.343 25.154 1.00 67.94 93 GLU A N 1
ATOM 715 C CA . GLU A 1 93 ? 11.427 33.070 26.602 1.00 67.94 93 GLU A CA 1
ATOM 716 C C . GLU A 1 93 ? 10.306 33.805 27.353 1.00 67.94 93 GLU A C 1
ATOM 718 O O . GLU A 1 93 ? 9.655 33.225 28.225 1.00 67.94 93 GLU A O 1
ATOM 723 N N . ASN A 1 94 ? 9.992 35.044 26.960 1.00 64.88 94 ASN A N 1
ATOM 724 C CA . ASN A 1 94 ? 8.881 35.797 27.547 1.00 64.88 94 ASN A CA 1
ATOM 725 C C . ASN A 1 94 ? 7.504 35.216 27.178 1.00 64.88 94 ASN A C 1
ATOM 727 O O . ASN A 1 94 ? 6.606 35.195 28.020 1.00 64.88 94 ASN A O 1
ATOM 731 N N . ALA A 1 95 ? 7.335 34.686 25.962 1.00 58.34 95 ALA A N 1
ATOM 732 C CA . ALA A 1 95 ? 6.099 34.016 25.550 1.00 58.34 95 ALA A CA 1
ATOM 733 C C . ALA A 1 95 ? 5.890 32.670 26.274 1.00 58.34 95 ALA A C 1
ATOM 735 O O . ALA A 1 95 ? 4.774 32.349 26.687 1.00 58.34 95 ALA A O 1
ATOM 736 N N . VAL A 1 96 ? 6.967 31.908 26.495 1.00 65.00 96 VAL A N 1
ATOM 737 C CA . VAL A 1 96 ? 6.928 30.633 27.233 1.00 65.00 96 VAL A CA 1
ATOM 738 C C . VAL A 1 96 ? 6.624 30.857 28.720 1.00 65.00 96 VAL A C 1
ATOM 740 O O . VAL A 1 96 ? 5.818 30.127 29.301 1.00 65.00 96 VAL A O 1
ATOM 743 N N . ASN A 1 97 ? 7.171 31.912 29.331 1.00 55.59 97 ASN A N 1
ATOM 744 C CA . ASN A 1 97 ? 6.859 32.263 30.720 1.00 55.59 97 ASN A CA 1
ATOM 745 C C . ASN A 1 97 ? 5.425 32.795 30.901 1.00 55.59 97 ASN A C 1
ATOM 747 O O . ASN A 1 97 ? 4.799 32.512 31.925 1.00 55.59 97 ASN A O 1
ATOM 751 N N . ALA A 1 98 ? 4.858 33.477 29.899 1.00 48.41 98 ALA A N 1
ATOM 752 C CA . ALA A 1 98 ? 3.457 33.910 29.919 1.00 48.41 98 ALA A CA 1
ATOM 753 C C . ALA A 1 98 ? 2.466 32.729 29.863 1.00 48.41 98 ALA A C 1
ATOM 755 O O . ALA A 1 98 ? 1.425 32.759 30.521 1.00 48.41 98 ALA A O 1
ATOM 756 N N . LEU A 1 99 ? 2.803 31.653 29.143 1.00 46.88 99 LEU A N 1
ATOM 757 C CA . LEU A 1 99 ? 1.979 30.439 29.073 1.00 46.88 99 LEU A CA 1
ATOM 758 C C . LEU A 1 99 ? 2.073 29.577 30.342 1.00 46.88 99 LEU A C 1
ATOM 760 O O . LEU A 1 99 ? 1.106 28.907 30.705 1.00 46.88 99 LEU A O 1
ATOM 764 N N . ARG A 1 100 ? 3.194 29.637 31.072 1.00 43.59 100 ARG A N 1
ATOM 765 C CA . ARG A 1 100 ? 3.400 28.855 32.303 1.00 43.59 100 ARG A CA 1
ATOM 766 C C . ARG A 1 100 ? 2.602 29.382 33.503 1.00 43.59 100 ARG A C 1
ATOM 768 O O . ARG A 1 100 ? 2.257 28.602 34.388 1.00 43.59 100 ARG A O 1
ATOM 775 N N . HIS A 1 101 ? 2.248 30.668 33.515 1.00 42.12 101 HIS A N 1
ATOM 776 C CA . HIS A 1 101 ? 1.456 31.269 34.596 1.00 42.12 101 HIS A CA 1
ATOM 777 C C . HIS A 1 101 ? -0.064 31.095 34.459 1.00 42.12 101 HIS A C 1
ATOM 779 O O . HIS A 1 101 ? -0.774 31.282 35.445 1.00 42.12 101 HIS A O 1
ATOM 785 N N . ASN A 1 102 ? -0.572 30.670 33.297 1.00 38.31 102 ASN A N 1
ATOM 786 C CA . ASN A 1 102 ? -2.016 30.525 33.065 1.00 38.31 102 ASN A CA 1
ATOM 787 C C . ASN A 1 102 ? -2.550 29.089 33.285 1.00 38.31 102 ASN A C 1
ATOM 789 O O . ASN A 1 102 ? -3.739 28.834 33.117 1.00 38.31 102 ASN A O 1
ATOM 793 N N . GLY A 1 103 ? -1.682 28.142 33.670 1.00 34.66 103 GLY A N 1
ATOM 794 C CA . GLY A 1 103 ? -2.019 26.718 33.822 1.00 34.66 103 GLY A CA 1
ATOM 795 C C . GLY A 1 103 ? -2.451 26.263 35.223 1.00 34.66 103 GLY A C 1
ATOM 796 O O . GLY A 1 103 ? -2.900 25.131 35.374 1.00 34.66 103 GLY A O 1
ATOM 797 N N . ASN A 1 104 ? -2.354 27.114 36.250 1.00 34.19 104 ASN A N 1
ATOM 798 C CA . ASN A 1 104 ? -2.617 26.736 37.646 1.00 34.19 104 ASN A CA 1
ATOM 799 C C . ASN A 1 104 ? -3.798 27.510 38.251 1.00 34.19 104 ASN A C 1
ATOM 801 O O . ASN A 1 104 ? -3.636 28.266 39.202 1.00 34.19 104 ASN A O 1
ATOM 805 N N . SER A 1 105 ? -5.006 27.321 37.713 1.00 36.94 105 SER A N 1
ATOM 806 C CA . SER A 1 105 ? -6.251 27.682 38.411 1.00 36.94 105 SER A CA 1
ATOM 807 C C . SER A 1 105 ? -7.481 27.071 37.725 1.00 36.94 105 SER A C 1
ATOM 809 O O . SER A 1 105 ? -8.254 27.772 37.077 1.00 36.94 105 SER A O 1
ATOM 811 N N . ALA A 1 106 ? -7.708 25.765 37.882 1.00 33.28 106 ALA A N 1
ATOM 812 C CA . ALA A 1 106 ? -9.034 25.183 37.655 1.00 33.28 106 ALA A CA 1
ATOM 813 C C . ALA A 1 106 ? -9.174 23.836 38.377 1.00 33.28 106 ALA A C 1
ATOM 815 O O . ALA A 1 106 ? -8.786 22.796 37.855 1.00 33.28 106 ALA A O 1
ATOM 816 N N . GLY A 1 107 ? -9.745 23.839 39.587 1.00 31.86 107 GLY A N 1
ATOM 817 C CA . GLY A 1 107 ? -10.088 22.578 40.244 1.00 31.86 107 GLY A CA 1
ATOM 818 C C . GLY A 1 107 ? -10.516 22.646 41.705 1.00 31.86 107 GLY A C 1
ATOM 819 O O . GLY A 1 107 ? -9.910 21.958 42.519 1.00 31.86 107 GLY A O 1
ATOM 820 N N . LYS A 1 108 ? -11.552 23.426 42.058 1.00 34.34 108 LYS A N 1
ATOM 821 C CA . LYS A 1 108 ? -12.446 23.154 43.212 1.00 34.34 108 LYS A CA 1
ATOM 822 C C . LYS A 1 108 ? -13.542 24.217 43.337 1.00 34.34 108 LYS A C 1
ATOM 824 O O . LYS A 1 108 ? -13.231 25.398 43.393 1.00 34.34 108 LYS A O 1
ATOM 829 N N . GLY A 1 109 ? -14.798 23.789 43.495 1.00 29.14 109 GLY A N 1
ATOM 830 C CA . GLY A 1 109 ? -15.840 24.634 44.096 1.00 29.14 109 GLY A CA 1
ATOM 831 C C . GLY A 1 109 ? -17.261 24.441 43.567 1.00 29.14 109 GLY A C 1
ATOM 832 O O . GLY A 1 109 ? -17.658 25.069 42.597 1.00 29.14 109 GLY A O 1
ATOM 833 N N . LYS A 1 110 ? -18.049 23.611 44.263 1.00 36.09 110 LYS A N 1
ATOM 834 C CA . LYS A 1 110 ? -19.525 23.625 44.265 1.00 36.09 110 LYS A CA 1
ATOM 835 C C . LYS A 1 110 ? -20.053 24.984 44.755 1.00 36.09 110 LYS A C 1
ATOM 837 O O . LYS A 1 110 ? -19.468 25.535 45.680 1.00 36.09 110 LYS A O 1
ATOM 842 N N . GLY A 1 111 ? -21.251 25.393 44.325 1.00 30.30 111 GLY A N 1
ATOM 843 C CA . GLY A 1 111 ? -22.084 26.300 45.131 1.00 30.30 111 GLY A CA 1
ATOM 844 C C . GLY A 1 111 ? -23.154 27.077 44.368 1.00 30.30 111 GLY A C 1
ATOM 845 O O . GLY A 1 111 ? -22.849 27.800 43.435 1.00 30.30 111 GLY A O 1
ATOM 846 N N . LYS A 1 112 ? -24.410 26.926 44.803 1.00 36.94 112 LYS A N 1
ATOM 847 C CA . LYS A 1 112 ? -25.603 27.700 44.415 1.00 36.94 112 LYS A CA 1
ATOM 848 C C . LYS A 1 112 ? -25.406 29.217 44.586 1.00 36.94 112 LYS A C 1
ATOM 850 O O . LYS A 1 112 ? -24.784 29.627 45.558 1.00 36.94 112 LYS A O 1
ATOM 855 N N . GLY A 1 113 ? -26.098 30.027 43.783 1.00 28.64 113 GLY A N 1
ATOM 856 C CA . GLY A 1 113 ? -26.310 31.448 44.079 1.00 28.64 113 GLY A CA 1
ATOM 857 C C . GLY A 1 113 ? -27.071 32.176 42.974 1.00 28.64 113 GLY A C 1
ATOM 858 O O . GLY A 1 113 ? -26.749 32.028 41.806 1.00 28.64 113 GLY A O 1
ATOM 859 N N . LYS A 1 114 ? -28.117 32.895 43.366 1.00 34.94 114 LYS A N 1
ATOM 860 C CA . LYS A 1 114 ? -29.090 33.639 42.559 1.00 34.94 114 LYS A CA 1
ATOM 861 C C . LYS A 1 114 ? -28.627 35.102 42.378 1.00 34.94 114 LYS A C 1
ATOM 863 O O . LYS A 1 114 ? -27.805 35.565 43.158 1.00 34.94 114 LYS A O 1
ATOM 868 N N . ASP A 1 115 ? -29.278 35.791 41.437 1.00 32.12 115 ASP A N 1
ATOM 869 C CA . ASP A 1 115 ? -29.527 37.248 41.349 1.00 32.12 115 ASP A CA 1
ATOM 870 C C . ASP A 1 115 ? -28.667 38.152 40.424 1.00 32.12 115 ASP A C 1
ATOM 872 O O . ASP A 1 115 ? -27.479 38.373 40.614 1.00 32.12 115 ASP A O 1
ATOM 876 N N . ASN A 1 116 ? -29.383 38.705 39.426 1.00 32.50 116 ASN A N 1
ATOM 877 C CA . ASN A 1 116 ? -29.426 40.084 38.903 1.00 32.50 116 ASN A CA 1
ATOM 878 C C . ASN A 1 116 ? -28.145 40.947 38.789 1.00 32.50 116 ASN A C 1
ATOM 880 O O . ASN A 1 116 ? -27.626 41.433 39.786 1.00 32.50 116 ASN A O 1
ATOM 884 N N . SER A 1 117 ? -27.826 41.401 37.563 1.00 30.42 117 SER A N 1
ATOM 885 C CA . SER A 1 117 ? -28.146 42.762 37.050 1.00 30.42 117 SER A CA 1
ATOM 886 C C . SER A 1 117 ? -27.147 43.330 36.006 1.00 30.42 117 SER A C 1
ATOM 888 O O . SER A 1 117 ? -25.939 43.242 36.159 1.00 30.42 117 SER A O 1
ATOM 890 N N . ARG A 1 118 ? -27.726 43.988 34.981 1.00 27.88 118 ARG A N 1
ATOM 891 C CA . ARG A 1 118 ? -27.356 45.305 34.400 1.00 27.88 118 ARG A CA 1
ATOM 892 C C . ARG A 1 118 ? -26.116 45.477 33.477 1.00 27.88 118 ARG 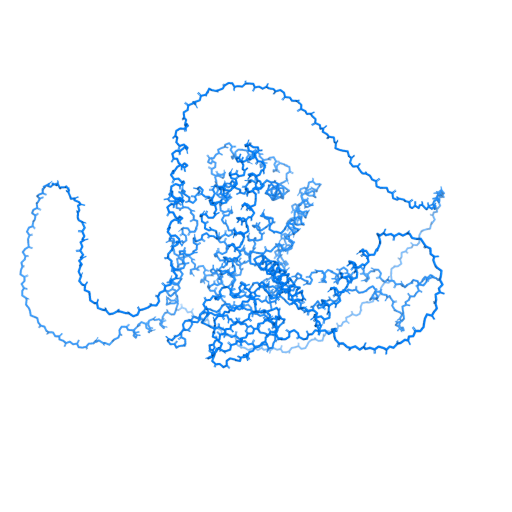A C 1
ATOM 894 O O . ARG A 1 118 ? -24.997 45.648 33.923 1.00 27.88 118 ARG A O 1
ATOM 901 N N . SER A 1 119 ? -26.443 45.609 32.179 1.00 28.94 119 SER A N 1
ATOM 902 C CA . SER A 1 119 ? -26.000 46.593 31.154 1.00 28.94 119 SER A CA 1
ATOM 903 C C . SER A 1 119 ? -24.513 46.897 30.893 1.00 28.94 119 SER A C 1
ATOM 905 O O . SER A 1 119 ? -23.841 47.425 31.765 1.00 28.94 119 SER A O 1
ATOM 907 N N . GLN A 1 120 ? -24.091 46.810 29.623 1.00 28.97 120 GLN A N 1
ATOM 908 C CA . GLN A 1 120 ? -23.792 47.948 28.717 1.00 28.97 120 GLN A CA 1
ATOM 909 C C . GLN A 1 120 ? -22.977 47.463 27.505 1.00 28.97 120 GLN A C 1
ATOM 911 O O . GLN A 1 120 ? -21.964 46.787 27.649 1.00 28.97 120 GLN A O 1
ATOM 916 N N . SER A 1 121 ? -23.427 47.826 26.305 1.00 28.17 121 SER A N 1
ATOM 917 C CA . SER A 1 121 ? -22.746 47.599 25.028 1.00 28.17 121 SER A CA 1
ATOM 918 C C . SER A 1 121 ? -22.171 48.920 24.514 1.00 28.17 121 SER A C 1
ATOM 920 O O . SER A 1 121 ? -22.931 49.863 24.300 1.00 28.17 121 SER A O 1
ATOM 922 N N . HIS A 1 122 ? -20.863 48.967 24.266 1.00 30.25 122 HIS A N 1
ATOM 923 C CA . HIS A 1 122 ? -20.211 50.026 23.497 1.00 30.25 122 HIS A CA 1
ATOM 924 C C . HIS A 1 122 ? -19.471 49.417 22.300 1.00 30.25 122 HIS A C 1
ATOM 926 O O . HIS A 1 122 ? -18.586 48.581 22.462 1.00 30.25 122 HIS A O 1
ATOM 932 N N . SER A 1 123 ? -19.846 49.865 21.102 1.00 31.48 123 SER A N 1
ATOM 933 C CA . SER A 1 123 ? -19.042 49.802 19.878 1.00 31.48 123 SER A CA 1
ATOM 934 C C . SER A 1 123 ? -18.099 51.008 19.817 1.00 31.48 123 SER A C 1
ATOM 936 O O . SER A 1 123 ? -18.484 52.078 20.296 1.00 31.48 123 SER A O 1
ATOM 938 N N . PRO A 1 124 ? -16.938 50.906 19.150 1.00 40.81 124 PRO A N 1
ATOM 939 C CA . PRO A 1 124 ? -16.220 52.072 18.664 1.00 40.81 124 PRO A CA 1
ATOM 940 C C . PRO A 1 124 ? -16.329 52.214 17.139 1.00 40.81 124 PRO A C 1
ATOM 942 O O . PRO A 1 124 ? -16.257 51.245 16.384 1.00 40.81 124 PRO A O 1
ATOM 945 N N . ALA A 1 125 ? -16.483 53.467 16.723 1.00 30.45 125 ALA A N 1
ATOM 946 C CA . ALA A 1 125 ? -16.363 53.969 15.364 1.00 30.45 125 ALA A CA 1
ATOM 947 C C . ALA A 1 125 ? -15.016 54.692 15.192 1.00 30.45 125 ALA A C 1
ATOM 949 O O . ALA A 1 125 ? -14.537 55.301 16.145 1.00 30.45 125 ALA A O 1
ATOM 950 N N . ALA A 1 126 ? -14.459 54.665 13.979 1.00 31.64 126 ALA A N 1
ATOM 951 C CA . ALA A 1 126 ? -13.610 55.692 13.350 1.00 31.64 126 ALA A CA 1
ATOM 952 C C . ALA A 1 126 ? -13.187 55.146 11.970 1.00 31.64 126 ALA A C 1
ATOM 954 O O . ALA A 1 126 ? -12.872 53.968 11.863 1.00 31.64 126 ALA A O 1
ATOM 955 N N . GLY A 1 127 ? -13.147 55.885 10.868 1.00 28.62 127 GLY A N 1
ATOM 956 C CA . GLY A 1 127 ? -13.410 57.291 10.597 1.00 28.62 127 GLY A CA 1
ATOM 957 C C . GLY A 1 127 ? -13.294 57.485 9.078 1.00 28.62 127 GLY A C 1
ATOM 958 O O . GLY A 1 127 ? -12.535 56.776 8.419 1.00 28.62 127 GLY A O 1
ATOM 959 N N . GLY A 1 128 ? -14.097 58.391 8.525 1.00 29.73 128 GLY A N 1
ATOM 960 C CA . GLY A 1 128 ? -14.070 58.752 7.110 1.00 29.73 128 GLY A CA 1
ATOM 961 C C . GLY A 1 128 ? -13.166 59.950 6.826 1.00 29.73 128 GLY A C 1
ATOM 962 O O . GLY A 1 128 ? -12.873 60.746 7.715 1.00 29.73 128 GLY A O 1
ATOM 963 N N . VAL A 1 129 ? -12.798 60.097 5.555 1.00 33.09 129 VAL A N 1
ATOM 964 C CA . VAL A 1 129 ? -12.401 61.360 4.919 1.00 33.09 129 VAL A CA 1
ATOM 965 C C . VAL A 1 129 ? -13.087 61.375 3.554 1.00 33.09 129 VAL A C 1
ATOM 967 O O . VAL A 1 129 ? -12.998 60.398 2.813 1.00 33.09 129 VAL A O 1
ATOM 970 N N . GLY A 1 130 ? -13.838 62.440 3.276 1.00 31.52 130 GLY A N 1
ATOM 971 C CA . GLY A 1 130 ? -14.618 62.618 2.052 1.00 31.52 130 GLY A CA 1
ATOM 972 C C . GLY A 1 130 ? -14.089 63.726 1.144 1.00 31.52 130 GLY A C 1
ATOM 973 O O . GLY A 1 130 ? -13.059 64.328 1.442 1.00 31.52 130 GLY A O 1
ATOM 974 N N . SER A 1 131 ? -14.836 63.976 0.064 1.00 29.59 131 SER A N 1
ATOM 975 C CA . SER A 1 131 ? -15.172 65.262 -0.604 1.00 29.59 131 SER A CA 1
ATOM 976 C C . SER A 1 131 ? -15.622 64.935 -2.041 1.00 29.59 131 SER A C 1
ATOM 978 O O . SER A 1 131 ? -14.942 64.158 -2.701 1.00 29.59 131 SER A O 1
ATOM 980 N N . SER A 1 132 ? -16.878 65.253 -2.401 1.00 30.69 132 SER A N 1
ATOM 981 C CA . SER A 1 132 ? -17.310 66.361 -3.302 1.00 30.69 132 SER A CA 1
ATOM 982 C C . SER A 1 132 ? -16.900 66.118 -4.766 1.00 30.69 132 SER A C 1
ATOM 984 O O . SER A 1 132 ? -15.768 65.729 -5.002 1.00 30.69 132 SER A O 1
ATOM 986 N N . GLU A 1 133 ? -17.679 66.302 -5.831 1.00 31.02 133 GLU A N 1
ATOM 987 C CA . GLU A 1 133 ? -18.898 67.062 -6.155 1.00 31.02 133 GLU A CA 1
ATOM 988 C C . GLU A 1 133 ? -19.216 66.710 -7.634 1.00 31.02 133 GLU A C 1
ATOM 990 O O . GLU A 1 133 ? -18.297 66.292 -8.345 1.00 31.02 133 GLU A O 1
ATOM 995 N N . GLY A 1 134 ? -20.443 66.912 -8.131 1.00 30.08 134 GLY A N 1
ATOM 996 C CA . GLY A 1 134 ? -20.687 66.986 -9.586 1.00 30.08 134 GLY A CA 1
ATOM 997 C C . GLY A 1 134 ? -21.970 66.333 -10.109 1.00 30.08 134 GLY A C 1
ATOM 998 O O . GLY A 1 134 ? -21.962 65.157 -10.451 1.00 30.08 134 GLY A O 1
ATOM 999 N N . ASP A 1 135 ? -23.032 67.140 -10.138 1.00 30.64 135 ASP A N 1
ATOM 1000 C CA . ASP A 1 135 ? -24.027 67.369 -11.203 1.00 30.64 135 ASP A CA 1
ATOM 1001 C C . ASP A 1 135 ? -24.558 66.245 -12.123 1.00 30.64 135 ASP A C 1
ATOM 1003 O O . ASP A 1 135 ? -23.823 65.530 -12.792 1.00 30.64 135 ASP A O 1
ATOM 1007 N N . GLU A 1 136 ? -25.896 66.228 -12.227 1.00 35.53 136 GLU A N 1
ATOM 1008 C CA . GLU A 1 136 ? -26.725 66.354 -13.450 1.00 35.53 136 GLU A CA 1
ATOM 1009 C C . GLU A 1 136 ? -28.022 65.514 -13.395 1.00 35.53 136 GLU A C 1
ATOM 1011 O O . GLU A 1 136 ? -28.025 64.288 -13.425 1.00 35.53 136 GLU A O 1
ATOM 1016 N N . ASN A 1 137 ? -29.133 66.257 -13.284 1.00 32.47 137 ASN A N 1
ATOM 1017 C CA . ASN A 1 137 ? -30.466 66.090 -13.885 1.00 32.47 137 ASN A CA 1
ATOM 1018 C C . ASN A 1 137 ? -30.820 64.777 -14.619 1.00 32.47 137 ASN A C 1
ATOM 1020 O O . ASN A 1 137 ? -30.101 64.331 -15.504 1.00 32.47 137 ASN A O 1
ATOM 1024 N N . VAL A 1 138 ? -32.059 64.299 -14.422 1.00 37.28 138 VAL A N 1
ATOM 1025 C CA . VAL A 1 138 ? -33.159 64.418 -15.413 1.00 37.28 138 VAL A CA 1
ATOM 1026 C C . VAL A 1 138 ? -34.484 63.886 -14.826 1.00 37.28 138 VAL A C 1
ATOM 1028 O O . VAL A 1 138 ? -34.536 62.865 -14.145 1.00 37.28 138 VAL A O 1
ATOM 1031 N N . ASP A 1 139 ? -35.533 64.654 -15.122 1.00 32.47 139 ASP A N 1
ATOM 1032 C CA . ASP A 1 139 ? -36.961 64.559 -14.801 1.00 32.47 139 ASP A CA 1
ATOM 1033 C C . ASP A 1 139 ? -37.723 63.283 -15.217 1.00 32.47 139 ASP A C 1
ATOM 1035 O O . ASP A 1 139 ? -37.372 62.597 -16.175 1.00 32.47 139 ASP A O 1
ATOM 1039 N N . GLY A 1 140 ? -38.900 63.105 -14.592 1.00 33.41 140 GLY A N 1
ATOM 1040 C CA . GLY A 1 140 ? -40.074 62.443 -15.192 1.00 33.41 140 GLY A CA 1
ATOM 1041 C C . GLY A 1 140 ? -40.945 61.688 -14.175 1.00 33.41 140 GLY A C 1
ATOM 1042 O O . GLY A 1 140 ? -40.686 60.524 -13.905 1.00 33.41 140 GLY A O 1
ATOM 1043 N N . ARG A 1 141 ? -41.879 62.349 -13.468 1.00 30.19 141 ARG A N 1
ATOM 1044 C CA . ARG A 1 141 ? -43.318 62.498 -13.821 1.00 30.19 141 ARG A CA 1
ATOM 1045 C C . ARG A 1 141 ? -44.082 61.152 -13.770 1.00 30.19 141 ARG A C 1
ATOM 1047 O O . ARG A 1 141 ? -43.872 60.320 -14.636 1.00 30.19 141 ARG A O 1
ATOM 1054 N N . ALA A 1 142 ? -44.783 60.809 -12.685 1.00 33.84 142 ALA A N 1
ATOM 1055 C CA . ALA A 1 142 ? -46.104 61.255 -12.187 1.00 33.84 142 ALA A CA 1
ATOM 1056 C C . ALA A 1 142 ? -47.260 60.326 -12.622 1.00 33.84 142 ALA A C 1
ATOM 1058 O O . ALA A 1 142 ? -47.256 59.849 -13.752 1.00 33.84 142 ALA A O 1
ATOM 1059 N N . GLU A 1 143 ? -48.233 60.191 -11.705 1.00 36.50 143 GLU A N 1
ATOM 1060 C CA . GLU A 1 143 ? -49.609 59.668 -11.863 1.00 36.50 143 GLU A CA 1
ATOM 1061 C C . GLU A 1 143 ? -49.757 58.128 -11.904 1.00 36.50 143 GLU A C 1
ATOM 1063 O O . GLU A 1 143 ? -48.969 57.429 -12.528 1.00 36.50 143 GLU A O 1
ATOM 1068 N N . ASP A 1 144 ? -50.745 57.479 -11.289 1.00 33.50 144 ASP A N 1
ATOM 1069 C CA . ASP A 1 144 ? -51.743 57.839 -10.276 1.00 33.50 144 ASP A CA 1
ATOM 1070 C C . ASP A 1 144 ? -52.447 56.537 -9.821 1.00 33.50 144 ASP A C 1
ATOM 1072 O O . ASP A 1 144 ? -52.397 55.516 -10.506 1.00 33.50 144 ASP A O 1
ATOM 1076 N N . GLU A 1 145 ? -53.126 56.626 -8.676 1.00 37.03 145 GLU A N 1
ATOM 1077 C CA . GLU A 1 145 ? -54.362 55.911 -8.303 1.00 37.03 145 GLU A CA 1
ATOM 1078 C C . GLU A 1 145 ? -54.415 54.372 -8.082 1.00 37.03 145 GLU A C 1
ATOM 1080 O O . GLU A 1 145 ? -54.540 53.541 -8.975 1.00 37.03 145 GLU A O 1
ATOM 1085 N N . ASP A 1 146 ? -54.472 54.032 -6.788 1.00 34.62 146 ASP A N 1
ATOM 1086 C CA . ASP A 1 146 ? -55.652 53.517 -6.068 1.00 34.62 146 ASP A CA 1
ATOM 1087 C C . ASP A 1 146 ? -56.340 52.157 -6.381 1.00 34.62 146 ASP A C 1
ATOM 1089 O O . ASP A 1 146 ? -56.843 51.861 -7.458 1.00 34.62 146 ASP A O 1
ATOM 1093 N N . LYS A 1 147 ? -56.570 51.456 -5.252 1.00 35.00 147 LYS A N 1
ATOM 1094 C CA . LYS A 1 147 ? -57.677 50.534 -4.891 1.00 35.00 147 LYS A CA 1
ATOM 1095 C C . LYS A 1 147 ? -57.580 49.027 -5.191 1.00 35.00 147 LYS A C 1
ATOM 1097 O O . LYS A 1 147 ? -58.051 48.486 -6.178 1.00 35.00 147 LYS A O 1
ATOM 1102 N N . ALA A 1 148 ? -57.147 48.339 -4.133 1.00 34.53 148 ALA A N 1
ATOM 1103 C CA . ALA A 1 148 ? -57.959 47.439 -3.300 1.00 34.53 148 ALA A CA 1
ATOM 1104 C C . ALA A 1 148 ? -58.728 46.242 -3.922 1.00 34.53 148 ALA A C 1
ATOM 1106 O O . ALA A 1 148 ? -59.815 46.353 -4.475 1.00 34.53 148 ALA A O 1
ATOM 1107 N N . SER A 1 149 ? -58.271 45.067 -3.470 1.00 33.41 149 SER A N 1
ATOM 1108 C CA . SER A 1 149 ? -59.043 43.874 -3.084 1.00 33.41 149 SER A CA 1
ATOM 1109 C C . SER A 1 149 ? -59.515 42.900 -4.176 1.00 33.41 149 SER A C 1
ATOM 1111 O O . SER A 1 149 ? -60.550 43.061 -4.805 1.00 33.41 149 SER A O 1
ATOM 1113 N N . SER A 1 150 ? -58.859 41.737 -4.233 1.00 33.56 150 SER A N 1
ATOM 1114 C CA . SER A 1 150 ? -59.596 40.480 -4.072 1.00 33.56 150 SER A CA 1
ATOM 1115 C C . SER A 1 150 ? -58.712 39.425 -3.400 1.00 33.56 150 SER A C 1
ATOM 1117 O O . SER A 1 150 ? -57.628 39.071 -3.860 1.00 33.56 150 SER A O 1
ATOM 1119 N N . LYS A 1 151 ? -59.173 38.958 -2.237 1.00 37.78 151 LYS A N 1
ATOM 1120 C CA . LYS A 1 151 ? -58.720 37.721 -1.604 1.00 37.78 151 LYS A CA 1
ATOM 1121 C C . LYS A 1 151 ? -59.299 36.564 -2.415 1.00 37.78 151 LYS A C 1
ATOM 1123 O O . LYS A 1 151 ? -60.515 36.408 -2.450 1.00 37.78 151 LYS A O 1
ATOM 1128 N N . SER A 1 152 ? -58.444 35.719 -2.979 1.00 33.88 152 SER A N 1
ATOM 1129 C CA . SER A 1 152 ? -58.818 34.363 -3.379 1.00 33.88 152 SER A CA 1
ATOM 1130 C C . SER A 1 152 ? -57.788 33.380 -2.835 1.00 33.88 152 SER A C 1
ATOM 1132 O O . SER A 1 152 ? -56.595 33.444 -3.128 1.00 33.88 152 SER A O 1
ATOM 1134 N N . ASN A 1 153 ? -58.285 32.509 -1.963 1.00 41.84 153 ASN A N 1
ATOM 1135 C CA . ASN A 1 153 ? -57.573 31.424 -1.318 1.00 41.84 153 ASN A CA 1
ATOM 1136 C C . ASN A 1 153 ? -57.056 30.424 -2.356 1.00 41.84 153 ASN A C 1
ATOM 1138 O O . ASN A 1 153 ? -57.859 29.797 -3.034 1.00 41.84 153 ASN A O 1
ATOM 1142 N N . ASN A 1 154 ? -55.740 30.210 -2.410 1.00 39.91 154 ASN A N 1
ATOM 1143 C CA . ASN A 1 154 ? -55.142 28.969 -2.913 1.00 39.91 154 ASN A CA 1
ATOM 1144 C C . ASN A 1 154 ? -53.731 28.774 -2.336 1.00 39.91 154 ASN A C 1
ATOM 1146 O O . ASN A 1 154 ? -52.733 28.677 -3.042 1.00 39.91 154 ASN A O 1
ATOM 1150 N N . ALA A 1 155 ? -53.639 28.684 -1.008 1.00 36.88 155 ALA A N 1
ATOM 1151 C CA . ALA A 1 155 ? -52.444 28.193 -0.326 1.00 36.88 155 ALA A CA 1
ATOM 1152 C C . ALA A 1 155 ? -52.515 26.661 -0.183 1.00 36.88 155 ALA A C 1
ATOM 1154 O O . ALA A 1 155 ? -52.558 26.117 0.918 1.00 36.88 155 ALA A O 1
ATOM 1155 N N . ALA A 1 156 ? -52.546 25.953 -1.313 1.00 35.12 156 ALA A N 1
ATOM 1156 C CA . ALA A 1 156 ? -52.396 24.503 -1.366 1.00 35.12 156 ALA A CA 1
ATOM 1157 C C . ALA A 1 156 ? -51.031 24.146 -1.977 1.00 35.12 156 ALA A C 1
ATOM 1159 O O . ALA A 1 156 ? -50.897 23.908 -3.168 1.00 35.12 156 ALA A O 1
ATOM 1160 N N . SER A 1 157 ? -50.022 24.080 -1.103 1.00 40.47 157 SER A N 1
ATOM 1161 C CA . SER A 1 157 ? -48.812 23.249 -1.212 1.00 40.47 157 SER A CA 1
ATOM 1162 C C . SER A 1 157 ? -48.012 23.278 -2.538 1.00 40.47 157 SER A C 1
ATOM 1164 O O . SER A 1 157 ? -48.243 22.440 -3.414 1.00 40.47 157 SER A O 1
ATOM 1166 N N . PRO A 1 158 ? -46.902 24.045 -2.620 1.00 44.38 158 PRO A N 1
ATOM 1167 C CA . PRO A 1 158 ? -45.890 23.859 -3.675 1.00 44.38 158 PRO A CA 1
ATOM 1168 C C . PRO A 1 158 ? -45.155 22.500 -3.580 1.00 44.38 158 PRO A C 1
ATOM 1170 O O . PRO A 1 158 ? -44.330 22.148 -4.424 1.00 44.38 158 PRO A O 1
ATOM 1173 N N . ARG A 1 159 ? -45.445 21.683 -2.556 1.00 44.12 159 ARG A N 1
ATOM 1174 C CA . ARG A 1 159 ? -44.695 20.461 -2.238 1.00 44.12 159 ARG A CA 1
ATOM 1175 C C . ARG A 1 159 ? -45.206 19.213 -2.965 1.00 44.12 159 ARG A C 1
ATOM 1177 O O . ARG A 1 159 ? -44.435 18.273 -3.143 1.00 44.12 159 ARG A O 1
ATOM 1184 N N . ARG A 1 160 ? -46.468 19.187 -3.420 1.00 43.12 160 ARG A N 1
ATOM 1185 C CA . ARG A 1 160 ? -47.011 18.054 -4.204 1.00 43.12 160 ARG A CA 1
ATOM 1186 C C . ARG A 1 160 ? -46.601 18.104 -5.678 1.00 43.12 160 ARG A C 1
ATOM 1188 O O . ARG A 1 160 ? -46.280 17.062 -6.243 1.00 43.12 160 ARG A O 1
ATOM 1195 N N . GLN A 1 161 ? -46.495 19.297 -6.261 1.00 47.41 161 GLN A N 1
ATOM 1196 C CA . GLN A 1 161 ? -45.997 19.460 -7.632 1.00 47.41 161 GLN A CA 1
ATOM 1197 C C . GLN A 1 161 ? -44.518 19.046 -7.754 1.00 47.41 161 GLN A C 1
ATOM 1199 O O . GLN A 1 161 ? -44.159 18.389 -8.727 1.00 47.41 161 GLN A O 1
ATOM 1204 N N . SER A 1 162 ? -43.707 19.286 -6.710 1.00 51.81 162 SER A N 1
ATOM 1205 C CA . SER A 1 162 ? -42.303 18.840 -6.606 1.00 51.81 162 SER A CA 1
ATOM 1206 C C . SER A 1 162 ? -42.117 17.315 -6.615 1.00 51.81 162 SER A C 1
ATOM 1208 O O . SER A 1 162 ? -41.102 16.824 -7.102 1.00 51.81 162 SER A O 1
ATOM 1210 N N . LEU A 1 163 ? -43.071 16.543 -6.084 1.00 47.78 163 LEU A N 1
ATOM 1211 C CA . LEU A 1 163 ? -43.000 15.078 -6.115 1.00 47.78 163 LEU A CA 1
ATOM 1212 C C . LEU A 1 163 ? -43.454 14.527 -7.467 1.00 47.78 163 LEU A C 1
ATOM 1214 O O . LEU A 1 163 ? -42.807 13.625 -7.989 1.00 47.78 163 LEU A O 1
ATOM 1218 N N . SER A 1 164 ? -44.500 15.104 -8.070 1.00 52.12 164 SER A N 1
ATOM 1219 C CA . SER A 1 164 ? -44.964 14.662 -9.392 1.00 52.12 164 SER A CA 1
ATOM 1220 C C . SER A 1 164 ? -43.946 14.963 -10.500 1.00 52.12 164 SER A C 1
ATOM 1222 O O . SER A 1 164 ? -43.736 14.124 -11.369 1.00 52.12 164 SER A O 1
ATOM 1224 N N . SER A 1 165 ? -43.217 16.084 -10.420 1.00 54.47 165 SER A N 1
ATOM 1225 C CA . SER A 1 165 ? -42.144 16.404 -11.372 1.00 54.47 165 SER A CA 1
ATOM 1226 C C . SER A 1 165 ? -40.889 15.544 -11.169 1.00 54.47 165 SER A C 1
ATOM 1228 O O . SER A 1 165 ? -40.219 15.198 -12.141 1.00 54.47 165 SER A O 1
ATOM 1230 N N . LYS A 1 166 ? -40.607 15.105 -9.932 1.00 47.19 166 LYS A N 1
ATOM 1231 C CA . LYS A 1 166 ? -39.560 14.106 -9.638 1.00 47.19 166 LYS A CA 1
ATOM 1232 C C . LYS A 1 166 ? -39.924 12.694 -10.112 1.00 47.19 166 LYS A C 1
ATOM 1234 O O . LYS A 1 166 ? -39.028 11.934 -10.466 1.00 47.19 166 LYS A O 1
ATOM 1239 N N . LEU A 1 167 ? -41.215 12.360 -10.143 1.00 53.06 167 LEU A N 1
ATOM 1240 C CA . LEU A 1 167 ? -41.740 11.115 -10.715 1.00 53.06 167 LEU A CA 1
ATOM 1241 C C . LEU A 1 167 ? -41.804 11.156 -12.252 1.00 53.06 167 LEU A C 1
ATOM 1243 O O . LEU A 1 167 ? -41.567 10.134 -12.887 1.00 53.06 167 LEU A O 1
ATOM 1247 N N . ALA A 1 168 ? -42.059 12.325 -12.850 1.00 57.53 168 ALA A N 1
ATOM 1248 C CA . ALA A 1 168 ? -42.116 12.503 -14.303 1.00 57.53 168 ALA A CA 1
ATOM 1249 C C . ALA A 1 168 ? -40.733 12.433 -14.979 1.00 57.53 168 ALA A C 1
ATOM 1251 O O . ALA A 1 168 ? -40.610 11.921 -16.091 1.00 57.53 168 ALA A O 1
ATOM 1252 N N . HIS A 1 169 ? -39.674 12.896 -14.304 1.00 52.16 169 HIS A N 1
ATOM 1253 C CA . HIS A 1 169 ? -38.302 12.836 -14.816 1.00 52.16 169 HIS A CA 1
ATOM 1254 C C . HIS A 1 169 ? -37.326 12.270 -13.770 1.00 52.16 169 HIS A C 1
ATOM 1256 O O . HIS A 1 169 ? -36.519 13.004 -13.190 1.00 52.16 169 HIS A O 1
ATOM 1262 N N . PRO A 1 170 ? -37.337 10.942 -13.544 1.00 54.69 170 PRO A N 1
ATOM 1263 C CA . PRO A 1 170 ? -36.495 10.307 -12.529 1.00 54.69 170 PRO A CA 1
ATOM 1264 C C . PRO A 1 170 ? -35.001 10.525 -12.796 1.00 54.69 170 PRO A C 1
ATOM 1266 O O . PRO A 1 170 ? -34.218 10.685 -11.863 1.00 54.69 170 PRO A O 1
ATOM 1269 N N . ARG A 1 171 ? -34.602 10.610 -14.073 1.00 53.62 171 ARG A N 1
ATOM 1270 C CA . ARG A 1 171 ? -33.214 10.869 -14.478 1.00 53.62 171 ARG A CA 1
ATOM 1271 C C . ARG A 1 171 ? -32.737 12.268 -14.097 1.00 53.62 171 ARG A C 1
ATOM 1273 O O . ARG A 1 171 ? -31.633 12.395 -13.586 1.00 53.62 171 ARG A O 1
ATOM 1280 N N . THR A 1 172 ? -33.534 13.315 -14.302 1.00 60.03 172 THR A N 1
ATOM 1281 C CA . THR A 1 172 ? -33.114 14.687 -13.963 1.00 60.03 172 THR A CA 1
ATOM 1282 C C . THR A 1 172 ? -33.180 14.937 -12.458 1.00 60.03 172 THR A C 1
ATOM 1284 O O . THR A 1 172 ? -32.303 15.604 -11.914 1.00 60.03 172 THR A O 1
ATOM 1287 N N . ALA A 1 173 ? -34.144 14.328 -11.761 1.00 53.53 173 ALA A N 1
ATOM 1288 C CA . ALA A 1 173 ? -34.230 14.360 -10.303 1.00 53.53 173 ALA A CA 1
ATOM 1289 C C . ALA A 1 173 ? -33.043 13.647 -9.629 1.00 53.53 173 ALA A C 1
ATOM 1291 O O . ALA A 1 173 ? -32.482 14.173 -8.666 1.00 53.53 173 ALA A O 1
ATOM 1292 N N . LEU A 1 174 ? -32.616 12.495 -10.167 1.00 54.16 174 LEU A N 1
ATOM 1293 C CA . LEU A 1 174 ? -31.371 11.835 -9.769 1.00 54.16 174 LEU A CA 1
ATOM 1294 C C . LEU A 1 174 ? -30.171 12.736 -10.049 1.00 54.16 174 LEU A C 1
ATOM 1296 O O . LEU A 1 174 ? -29.395 12.987 -9.135 1.00 54.16 174 LEU A O 1
ATOM 1300 N N . LYS A 1 175 ? -30.053 13.305 -11.255 1.00 57.72 175 LYS A N 1
ATOM 1301 C CA . LYS A 1 175 ? -28.956 14.225 -11.602 1.00 57.72 175 LYS A CA 1
ATOM 1302 C C . LYS A 1 175 ? -28.869 15.411 -10.638 1.00 57.72 175 LYS A C 1
ATOM 1304 O O . LYS A 1 175 ? -27.783 15.685 -10.143 1.00 57.72 175 LYS A O 1
ATOM 1309 N N . ALA A 1 176 ? -29.985 16.056 -10.301 1.00 57.84 176 ALA A N 1
ATOM 1310 C CA . ALA A 1 176 ? -30.026 17.190 -9.374 1.00 57.84 176 ALA A CA 1
ATOM 1311 C C . ALA A 1 176 ? -29.717 16.800 -7.913 1.00 57.84 176 ALA A C 1
ATOM 1313 O O . ALA A 1 176 ? -29.004 17.517 -7.215 1.00 57.84 176 ALA A O 1
ATOM 1314 N N . SER A 1 177 ? -30.200 15.646 -7.439 1.00 56.12 177 SER A N 1
ATOM 1315 C CA . SER A 1 177 ? -29.841 15.138 -6.105 1.00 56.12 177 SER A CA 1
ATOM 1316 C C . SER A 1 177 ? -28.360 14.760 -6.027 1.00 56.12 177 SER A C 1
ATOM 1318 O O . SER A 1 177 ? -27.712 14.976 -5.004 1.00 56.12 177 SER A O 1
ATOM 1320 N N . LEU A 1 178 ? -27.816 14.217 -7.116 1.00 53.28 178 LEU A N 1
ATOM 1321 C CA . LEU A 1 178 ? -26.402 13.896 -7.259 1.00 53.28 178 LEU A CA 1
ATOM 1322 C C . LEU A 1 178 ? -25.546 15.167 -7.340 1.00 53.28 178 LEU A C 1
ATOM 1324 O O . LEU A 1 178 ? -24.499 15.209 -6.707 1.00 53.28 178 LEU A O 1
ATOM 1328 N N . ALA A 1 179 ? -26.020 16.231 -7.998 1.00 53.38 179 ALA A N 1
ATOM 1329 C CA . ALA A 1 179 ? -25.394 17.561 -7.987 1.00 53.38 179 ALA A CA 1
ATOM 1330 C C . ALA A 1 179 ? -24.990 17.984 -6.586 1.00 53.38 179 ALA A C 1
ATOM 1332 O O . ALA A 1 179 ? -23.840 18.299 -6.301 1.00 53.38 179 ALA A O 1
ATOM 1333 N N . HIS A 1 180 ? -25.989 17.956 -5.713 1.00 55.94 180 HIS A N 1
ATOM 1334 C CA . HIS A 1 180 ? -25.936 18.576 -4.414 1.00 55.94 180 HIS A CA 1
ATOM 1335 C C . HIS A 1 180 ? -25.092 17.739 -3.449 1.00 55.94 180 HIS A C 1
ATOM 1337 O O . HIS A 1 180 ? -24.358 18.278 -2.624 1.00 55.94 180 HIS A O 1
ATOM 1343 N N . ILE A 1 181 ? -25.157 16.408 -3.572 1.00 55.75 181 ILE A N 1
ATOM 1344 C CA . ILE A 1 181 ? -24.333 15.480 -2.786 1.00 55.75 181 ILE A CA 1
ATOM 1345 C C . ILE A 1 181 ? -22.864 15.568 -3.203 1.00 55.75 181 ILE A C 1
ATOM 1347 O O . ILE A 1 181 ? -21.973 15.431 -2.360 1.00 55.75 181 ILE A O 1
ATOM 1351 N N . VAL A 1 182 ? -22.599 15.768 -4.495 1.00 52.56 182 VAL A N 1
ATOM 1352 C CA . VAL A 1 182 ? -21.233 15.746 -5.010 1.00 52.56 182 VAL A CA 1
ATOM 1353 C C . VAL A 1 182 ? -20.570 17.126 -4.860 1.00 52.56 182 VAL A C 1
ATOM 1355 O O . VAL A 1 182 ? -19.433 17.162 -4.405 1.00 52.56 182 VAL A O 1
ATOM 1358 N N . ALA A 1 183 ? -21.289 18.240 -5.057 1.00 51.59 183 ALA A N 1
ATOM 1359 C CA . ALA A 1 183 ? -20.789 19.604 -4.822 1.00 51.59 183 ALA A CA 1
ATOM 1360 C C . ALA A 1 183 ? -20.418 19.869 -3.350 1.00 51.59 183 ALA A C 1
ATOM 1362 O O . ALA A 1 183 ? -19.308 20.311 -3.070 1.00 51.59 183 ALA A O 1
ATOM 1363 N N . GLY A 1 184 ? -21.279 19.500 -2.390 1.00 54.81 184 GLY A N 1
ATOM 1364 C CA . GLY A 1 184 ? -21.001 19.691 -0.955 1.00 54.81 184 GLY A CA 1
ATOM 1365 C C . GLY A 1 184 ? -19.854 18.833 -0.401 1.00 54.81 184 GLY A C 1
ATOM 1366 O O . GLY A 1 184 ? -19.455 19.004 0.745 1.00 54.81 184 GLY A O 1
ATOM 1367 N N . LYS A 1 185 ? -19.332 17.893 -1.197 1.00 55.28 185 LYS A N 1
ATOM 1368 C CA . LYS A 1 185 ? -18.223 17.007 -0.825 1.00 55.28 185 LYS A CA 1
ATOM 1369 C C . LYS A 1 185 ? -17.039 17.103 -1.789 1.00 55.28 185 LYS A C 1
ATOM 1371 O O . LYS A 1 185 ? -16.125 16.293 -1.659 1.00 55.28 185 LYS A O 1
ATOM 1376 N N . LEU A 1 186 ? -17.047 18.018 -2.759 1.00 50.50 186 LEU A N 1
ATOM 1377 C CA . LEU A 1 186 ? -15.890 18.249 -3.632 1.00 50.50 186 LEU A CA 1
ATOM 1378 C C . LEU A 1 186 ? -14.839 19.145 -2.977 1.00 50.50 186 LEU A C 1
ATOM 1380 O O . LEU A 1 186 ? -13.668 19.010 -3.288 1.00 50.50 186 LEU A O 1
ATOM 1384 N N . SER A 1 187 ? -15.224 19.995 -2.025 1.00 51.19 187 SER A N 1
ATOM 1385 C CA . SER A 1 187 ? -14.254 20.728 -1.202 1.00 51.19 187 SER A CA 1
ATOM 1386 C C . SER A 1 187 ? -13.325 19.769 -0.452 1.00 51.19 187 SER A C 1
ATOM 1388 O O . SER A 1 187 ? -12.120 19.959 -0.443 1.00 51.19 187 SER A O 1
ATOM 1390 N N . THR A 1 188 ? -13.868 18.656 0.055 1.00 56.44 188 THR A N 1
ATOM 1391 C CA . THR A 1 188 ? -13.078 17.627 0.757 1.00 56.44 188 THR A CA 1
ATOM 1392 C C . THR A 1 188 ? -12.123 16.841 -0.142 1.00 56.44 188 THR A C 1
ATOM 1394 O O . THR A 1 188 ? -11.387 15.995 0.354 1.00 56.44 188 THR A O 1
ATOM 1397 N N . LEU A 1 189 ? -12.208 16.999 -1.465 1.00 53.88 189 LEU A N 1
ATOM 1398 C CA . LEU A 1 189 ? -11.344 16.319 -2.437 1.00 53.88 189 LEU A CA 1
ATOM 1399 C C . LEU A 1 189 ? -9.955 16.975 -2.497 1.00 53.88 189 LEU A C 1
ATOM 1401 O O . LEU A 1 189 ? -9.014 16.314 -2.915 1.00 53.88 189 LEU A O 1
ATOM 1405 N N . ASN A 1 190 ? -9.844 18.228 -2.039 1.00 56.62 190 ASN A N 1
ATOM 1406 C CA . ASN A 1 190 ? -8.595 18.985 -1.977 1.00 56.62 190 ASN A CA 1
ATOM 1407 C C . ASN A 1 190 ? -7.922 18.933 -0.594 1.00 56.62 190 ASN A C 1
ATOM 1409 O O . ASN A 1 190 ? -6.902 19.580 -0.392 1.00 56.62 190 ASN A O 1
ATOM 1413 N N . ASP A 1 191 ? -8.491 18.199 0.372 1.00 60.88 191 ASP A N 1
ATOM 1414 C CA . ASP A 1 191 ? -7.876 18.061 1.692 1.00 60.88 191 ASP A CA 1
ATOM 1415 C C . ASP A 1 191 ? -6.652 17.137 1.572 1.00 60.88 191 ASP A C 1
ATOM 1417 O O . ASP A 1 191 ? -6.833 15.935 1.316 1.00 60.88 191 ASP A O 1
ATOM 1421 N N . PRO A 1 192 ? -5.418 17.651 1.749 1.00 65.12 192 PRO A N 1
ATOM 1422 C CA . PRO A 1 192 ? -4.226 16.824 1.672 1.00 65.12 192 PRO A CA 1
ATOM 1423 C C . PRO A 1 192 ? -4.271 15.742 2.757 1.00 65.12 192 PRO A C 1
ATOM 1425 O O . PRO A 1 192 ? -4.790 15.937 3.860 1.00 65.12 192 PRO A O 1
ATOM 1428 N N . TYR A 1 193 ? -3.737 14.565 2.433 1.00 71.44 193 TYR A N 1
ATOM 1429 C CA . TYR A 1 193 ? -3.733 13.410 3.335 1.00 71.44 193 TYR A CA 1
ATOM 1430 C C . TYR A 1 193 ? -2.905 13.666 4.611 1.00 71.44 193 TYR A C 1
ATOM 1432 O O . TYR A 1 193 ? -3.167 13.052 5.649 1.00 71.44 193 TYR A O 1
ATOM 1440 N N . ILE A 1 194 ? -1.936 14.586 4.544 1.00 78.75 194 ILE A N 1
ATOM 1441 C CA . ILE A 1 194 ? -1.196 15.139 5.680 1.00 78.75 194 ILE A CA 1
ATOM 1442 C C . ILE A 1 194 ? -1.459 16.651 5.728 1.00 78.75 194 ILE A C 1
ATOM 1444 O O . ILE A 1 194 ? -1.354 17.315 4.698 1.00 78.75 194 ILE A O 1
ATOM 1448 N N . PRO A 1 195 ? -1.794 17.216 6.902 1.00 84.38 195 PRO A N 1
ATOM 1449 C CA . PRO A 1 195 ? -1.898 18.660 7.063 1.00 84.38 195 PRO A CA 1
ATOM 1450 C C . PRO A 1 195 ? -0.587 19.345 6.676 1.00 84.38 195 PRO A C 1
ATOM 1452 O O . PRO A 1 195 ? 0.480 18.908 7.100 1.00 84.38 195 PRO A O 1
ATOM 1455 N N . GLN A 1 196 ? -0.669 20.456 5.949 1.00 85.00 196 GLN A N 1
ATOM 1456 C CA . GLN A 1 196 ? 0.508 21.207 5.502 1.00 85.00 196 GLN A CA 1
ATOM 1457 C C . GLN A 1 196 ? 1.457 21.565 6.660 1.00 85.00 196 GLN A C 1
ATOM 1459 O O . GLN A 1 196 ? 2.671 21.506 6.510 1.00 85.00 196 GLN A O 1
ATOM 1464 N N . GLU A 1 197 ? 0.912 21.870 7.840 1.00 88.50 197 GLU A N 1
ATOM 1465 C CA . GLU A 1 197 ? 1.691 22.150 9.053 1.00 88.50 197 GLU A CA 1
ATOM 1466 C C . GLU A 1 197 ? 2.611 20.984 9.445 1.00 88.50 197 GLU A C 1
ATOM 1468 O O . GLU A 1 197 ? 3.771 21.201 9.783 1.00 88.50 197 GLU A O 1
ATOM 1473 N N . ALA A 1 198 ? 2.127 19.744 9.337 1.00 88.94 198 ALA A N 1
ATOM 1474 C CA . ALA A 1 198 ? 2.912 18.555 9.658 1.00 88.94 198 ALA A CA 1
ATOM 1475 C C . ALA A 1 198 ? 3.991 18.267 8.598 1.00 88.94 198 ALA A C 1
ATOM 1477 O O . ALA A 1 198 ? 5.027 17.687 8.916 1.00 88.94 198 ALA A O 1
ATOM 1478 N N . GLU A 1 199 ? 3.771 18.668 7.343 1.00 89.75 199 GLU A N 1
ATOM 1479 C CA . GLU A 1 199 ? 4.797 18.590 6.297 1.00 89.75 199 GLU A CA 1
ATOM 1480 C C . GLU A 1 199 ? 5.888 19.647 6.493 1.00 89.75 199 GLU A C 1
ATOM 1482 O O . GLU A 1 199 ? 7.068 19.337 6.341 1.00 89.75 199 GLU A O 1
ATOM 1487 N N . VAL A 1 200 ? 5.513 20.869 6.882 1.00 92.06 200 VAL A N 1
ATOM 1488 C CA . VAL A 1 200 ? 6.470 21.932 7.223 1.00 92.06 200 VAL A CA 1
ATOM 1489 C C . VAL A 1 200 ? 7.318 21.521 8.423 1.00 92.06 200 VAL A C 1
ATOM 1491 O O . VAL A 1 200 ? 8.539 21.620 8.353 1.00 92.06 200 VAL A O 1
ATOM 1494 N N . GLU A 1 201 ? 6.697 20.992 9.481 1.00 93.88 201 GLU A N 1
ATOM 1495 C CA . GLU A 1 201 ? 7.423 20.498 10.657 1.00 93.88 201 GLU A CA 1
ATOM 1496 C C . GLU A 1 201 ? 8.398 19.367 10.291 1.00 93.88 201 GLU A C 1
ATOM 1498 O O . GLU A 1 201 ? 9.511 19.297 10.811 1.00 93.88 201 GLU A O 1
ATOM 1503 N N . PHE A 1 202 ? 8.007 18.492 9.363 1.00 93.88 202 PHE A N 1
ATOM 1504 C CA . PHE A 1 202 ? 8.866 17.415 8.882 1.00 93.88 202 PHE A CA 1
ATOM 1505 C C . PHE A 1 202 ? 10.101 17.933 8.131 1.00 93.88 202 PHE A C 1
ATOM 1507 O O . PHE A 1 202 ? 11.208 17.440 8.356 1.00 93.88 202 PHE A O 1
ATOM 1514 N N . VAL A 1 203 ? 9.931 18.936 7.266 1.00 94.19 203 VAL A N 1
ATOM 1515 C CA . VAL A 1 203 ? 11.056 19.578 6.568 1.00 94.19 203 VAL A CA 1
ATOM 1516 C C . VAL A 1 203 ? 11.958 20.322 7.556 1.00 94.19 203 VAL A C 1
ATOM 1518 O O . VAL A 1 203 ? 13.177 20.173 7.483 1.00 94.19 203 VAL A O 1
ATOM 1521 N N . GLU A 1 204 ? 11.379 21.053 8.512 1.00 93.94 204 GLU A N 1
ATOM 1522 C CA . GLU A 1 204 ? 12.120 21.777 9.554 1.00 93.94 204 GLU A CA 1
ATOM 1523 C C . GLU A 1 204 ? 12.974 20.826 10.406 1.00 93.94 204 GLU A C 1
ATOM 1525 O O . GLU A 1 204 ? 14.154 21.090 10.624 1.00 93.94 204 GLU A O 1
ATOM 1530 N N . ALA A 1 205 ? 12.433 19.674 10.815 1.00 94.44 205 ALA A N 1
ATOM 1531 C CA . ALA A 1 205 ? 13.183 18.679 11.586 1.00 94.44 205 ALA A CA 1
ATOM 1532 C C . ALA A 1 205 ? 14.390 18.110 10.810 1.00 94.44 205 ALA A C 1
ATOM 1534 O O . ALA A 1 205 ? 15.444 17.837 11.387 1.00 94.44 205 ALA A O 1
ATOM 1535 N N . HIS A 1 206 ? 14.273 17.954 9.489 1.00 94.00 206 HIS A N 1
ATOM 1536 C CA . HIS A 1 206 ? 15.395 17.547 8.641 1.00 94.00 206 HIS A CA 1
ATOM 1537 C C . HIS A 1 206 ? 16.448 18.645 8.460 1.00 94.00 206 HIS A C 1
ATOM 1539 O O . HIS A 1 206 ? 17.638 18.341 8.339 1.00 94.00 206 HIS A O 1
ATOM 1545 N N . GLU A 1 207 ? 16.029 19.907 8.436 1.00 93.31 207 GLU A N 1
ATOM 1546 C CA . GLU A 1 207 ? 16.940 21.051 8.423 1.00 93.31 207 GLU A CA 1
ATOM 1547 C C . GLU A 1 207 ? 17.707 21.154 9.736 1.00 93.31 207 GLU A C 1
ATOM 1549 O O . GLU A 1 207 ? 18.930 21.246 9.695 1.00 93.31 207 GLU A O 1
ATOM 1554 N N . GLU A 1 208 ? 17.022 21.000 10.869 1.00 94.31 208 GLU A N 1
ATOM 1555 C CA . GLU A 1 208 ? 17.619 20.936 12.207 1.00 94.31 208 GLU A CA 1
ATOM 1556 C C . GLU A 1 208 ? 18.684 19.831 12.291 1.00 94.31 208 GLU A C 1
ATOM 1558 O O . GLU A 1 208 ? 19.819 20.095 12.688 1.00 94.31 208 GLU A O 1
ATOM 1563 N N . ARG A 1 209 ? 18.386 18.621 11.792 1.00 95.12 209 ARG A N 1
ATOM 1564 C CA . ARG A 1 209 ? 19.374 17.529 11.705 1.00 95.12 209 ARG A CA 1
ATOM 1565 C C . ARG A 1 209 ? 20.593 17.914 10.863 1.00 95.12 209 ARG A C 1
ATOM 1567 O O . ARG A 1 209 ? 21.731 17.624 11.228 1.00 95.12 209 ARG A O 1
ATOM 1574 N N . ASN A 1 210 ? 20.368 18.530 9.704 1.00 93.44 210 ASN A N 1
ATOM 1575 C CA . ASN A 1 210 ? 21.446 18.913 8.792 1.00 93.44 210 ASN A CA 1
ATOM 1576 C C . ASN A 1 210 ? 22.277 20.093 9.330 1.00 93.44 210 ASN A C 1
ATOM 1578 O O . ASN A 1 210 ? 23.455 20.200 8.989 1.00 93.44 210 ASN A O 1
ATOM 1582 N N . GLU A 1 211 ? 21.692 20.977 10.139 1.00 94.69 211 GLU A N 1
ATOM 1583 C CA . GLU A 1 211 ? 22.399 22.033 10.869 1.00 94.69 211 GLU A CA 1
ATOM 1584 C C . GLU A 1 211 ? 23.242 21.445 12.006 1.00 94.69 211 GLU A C 1
ATOM 1586 O O . GLU A 1 211 ? 24.443 21.705 12.054 1.00 94.69 211 GLU A O 1
ATOM 1591 N N . ALA A 1 212 ? 22.672 20.557 12.824 1.00 94.31 212 ALA A N 1
ATOM 1592 C CA . ALA A 1 212 ? 23.393 19.858 13.889 1.00 94.31 212 ALA A CA 1
ATOM 1593 C C . ALA A 1 212 ? 24.605 19.070 13.357 1.00 94.31 212 ALA A C 1
ATOM 1595 O O . ALA A 1 212 ? 25.685 19.085 13.954 1.00 94.31 212 ALA A O 1
ATOM 1596 N N . LEU A 1 213 ? 24.465 18.447 12.179 1.00 94.25 213 LEU A N 1
ATOM 1597 C CA . LEU A 1 213 ? 25.561 17.743 11.511 1.00 94.25 213 LEU A CA 1
ATOM 1598 C C . LEU A 1 213 ? 26.706 18.685 11.099 1.00 94.25 213 LEU A C 1
ATOM 1600 O O . LEU A 1 213 ? 27.870 18.291 11.147 1.00 94.25 213 LEU A O 1
ATOM 1604 N N . LYS A 1 214 ? 26.394 19.926 10.700 1.00 95.31 214 LYS A N 1
ATOM 1605 C CA . LYS A 1 214 ? 27.404 20.944 10.358 1.00 95.31 214 LYS A CA 1
ATOM 1606 C C . LYS A 1 214 ? 28.107 21.482 11.598 1.00 95.31 214 LYS A C 1
ATOM 1608 O O . LYS A 1 214 ? 29.309 21.731 11.542 1.00 95.31 214 LYS A O 1
ATOM 1613 N N . ASP A 1 215 ? 27.366 21.637 12.690 1.00 95.00 215 ASP A N 1
ATOM 1614 C CA . ASP A 1 215 ? 27.896 22.114 13.968 1.00 95.00 215 ASP A CA 1
ATOM 1615 C C . ASP A 1 215 ? 28.709 21.027 14.699 1.00 95.00 215 ASP A C 1
ATOM 1617 O O . ASP A 1 215 ? 29.512 21.334 15.581 1.00 95.00 215 ASP A O 1
ATOM 1621 N N . GLY A 1 216 ? 28.557 19.758 14.300 1.00 94.19 216 GLY A N 1
ATOM 1622 C CA . GLY A 1 216 ? 29.299 18.619 14.844 1.00 94.19 216 GLY A CA 1
ATOM 1623 C C . GLY A 1 216 ? 28.799 18.150 16.214 1.00 94.19 216 GLY A C 1
ATOM 1624 O O . GLY A 1 216 ? 29.504 17.403 16.896 1.00 94.19 216 GLY A O 1
ATOM 1625 N N . CYS A 1 217 ? 27.603 18.575 16.633 1.00 93.19 217 CYS A N 1
ATOM 1626 C CA . CYS A 1 217 ? 26.999 18.171 17.899 1.00 93.19 217 CYS A CA 1
ATOM 1627 C C . CYS A 1 217 ? 26.215 16.860 17.723 1.00 93.19 217 CYS A C 1
ATOM 1629 O O . CYS A 1 217 ? 25.090 16.854 17.234 1.00 93.19 217 CYS A O 1
ATOM 1631 N N . MET A 1 218 ? 26.817 15.730 18.107 1.00 93.19 218 MET A N 1
ATOM 1632 C CA . MET A 1 218 ? 26.204 14.403 17.931 1.00 93.19 218 MET A CA 1
ATOM 1633 C C . MET A 1 218 ? 24.911 14.206 18.737 1.00 93.19 218 MET A C 1
ATOM 1635 O O . MET A 1 218 ? 24.033 13.480 18.284 1.00 93.19 218 MET A O 1
ATOM 1639 N N . GLU A 1 219 ? 24.791 14.841 19.906 1.00 94.38 219 GLU A N 1
ATOM 1640 C CA . GLU A 1 219 ? 23.587 14.762 20.749 1.00 94.38 219 GLU A CA 1
ATOM 1641 C C . GLU A 1 219 ? 22.384 15.403 20.043 1.00 94.38 219 GLU A C 1
ATOM 1643 O O . GLU A 1 219 ? 21.338 14.772 19.905 1.00 94.38 219 GLU A O 1
ATOM 1648 N N . ASP A 1 220 ? 22.581 16.595 19.471 1.00 93.62 220 ASP A N 1
ATOM 1649 C CA . ASP A 1 220 ? 21.548 17.297 18.704 1.00 93.62 220 ASP A CA 1
ATOM 1650 C C . ASP A 1 220 ? 21.147 16.515 17.438 1.00 93.62 220 ASP A C 1
ATOM 1652 O O . ASP A 1 220 ? 19.978 16.511 17.049 1.00 93.62 220 ASP A O 1
ATOM 1656 N N . VAL A 1 221 ? 22.095 15.809 16.802 1.00 94.50 221 VAL A N 1
ATOM 1657 C CA . VAL A 1 221 ? 21.801 14.930 15.654 1.00 94.50 221 VAL A CA 1
ATOM 1658 C C . VAL A 1 221 ? 20.905 13.765 16.076 1.00 94.50 221 VAL A C 1
ATOM 1660 O O . VAL A 1 221 ? 19.917 13.491 15.394 1.00 94.50 221 VAL A O 1
ATOM 1663 N N . GLU A 1 222 ? 21.210 13.095 17.190 1.00 95.19 222 GLU A N 1
ATOM 1664 C CA . GLU A 1 222 ? 20.414 11.963 17.679 1.00 95.19 222 GLU A CA 1
ATOM 1665 C C . GLU A 1 222 ? 18.993 12.399 18.078 1.00 95.19 222 GLU A C 1
ATOM 1667 O O . GLU A 1 222 ? 18.010 11.713 17.778 1.00 95.19 222 GLU A O 1
ATOM 1672 N N . ASP A 1 223 ? 18.861 13.559 18.718 1.00 94.94 223 ASP A N 1
ATOM 1673 C CA . ASP A 1 223 ? 17.561 14.108 19.100 1.00 94.94 223 ASP A CA 1
ATOM 1674 C C . ASP A 1 223 ? 16.736 14.543 17.880 1.00 94.94 223 ASP A C 1
ATOM 1676 O O . ASP A 1 223 ? 15.535 14.245 17.806 1.00 94.94 223 ASP A O 1
ATOM 1680 N N . ALA A 1 224 ? 17.374 15.147 16.872 1.00 93.94 224 ALA A N 1
ATOM 1681 C CA . ALA A 1 224 ? 16.730 15.452 15.598 1.00 93.94 224 ALA A CA 1
ATOM 1682 C C . ALA A 1 224 ? 16.291 14.172 14.862 1.00 93.94 224 ALA A C 1
ATOM 1684 O O . ALA A 1 224 ? 15.182 14.118 14.325 1.00 93.94 224 ALA A O 1
ATOM 1685 N N . GLU A 1 225 ? 17.093 13.103 14.880 1.00 94.25 225 GLU A N 1
ATOM 1686 C CA . GLU A 1 225 ? 16.724 11.804 14.302 1.00 94.25 225 GLU A CA 1
ATOM 1687 C C . GLU A 1 225 ? 15.518 11.170 15.006 1.00 94.25 225 GLU A C 1
ATOM 1689 O O . GLU A 1 225 ? 14.580 10.721 14.338 1.00 94.25 225 GLU A O 1
ATOM 1694 N N . LYS A 1 226 ? 15.475 11.195 16.345 1.00 95.62 226 LYS A N 1
ATOM 1695 C CA . LYS A 1 226 ? 14.304 10.737 17.118 1.00 95.62 226 LYS A CA 1
ATOM 1696 C C . LYS A 1 226 ? 13.056 11.544 16.772 1.00 95.62 226 LYS A C 1
ATOM 1698 O O . LYS A 1 226 ? 11.969 10.970 16.632 1.00 95.62 226 LYS A O 1
ATOM 1703 N N . ARG A 1 227 ? 13.196 12.866 16.616 1.00 95.50 227 ARG A N 1
ATOM 1704 C CA . ARG A 1 227 ? 12.102 13.753 16.197 1.00 95.50 227 ARG A CA 1
ATOM 1705 C C . ARG A 1 227 ? 11.602 13.388 14.799 1.00 95.50 227 ARG A C 1
ATOM 1707 O O . ARG A 1 227 ? 10.396 13.214 14.620 1.00 95.50 227 ARG A O 1
ATOM 1714 N N . ILE A 1 228 ? 12.508 13.195 13.842 1.00 94.69 228 ILE A N 1
ATOM 1715 C CA . ILE A 1 228 ? 12.195 12.767 12.471 1.00 94.69 228 ILE A CA 1
ATOM 1716 C C . ILE A 1 228 ? 11.469 11.415 12.472 1.00 94.69 228 ILE A C 1
ATOM 1718 O O . ILE A 1 228 ? 10.445 11.269 11.801 1.00 94.69 228 ILE A O 1
ATOM 1722 N N . GLU A 1 229 ? 11.925 10.432 13.256 1.00 94.12 229 GLU A N 1
ATOM 1723 C CA . GLU A 1 229 ? 11.251 9.130 13.349 1.00 94.12 229 GLU A CA 1
ATOM 1724 C C . GLU A 1 229 ? 9.829 9.265 13.924 1.00 94.12 229 GLU A C 1
ATOM 1726 O O . GLU A 1 229 ? 8.878 8.641 13.432 1.00 94.12 229 GLU A O 1
ATOM 1731 N N . GLY A 1 230 ? 9.663 10.116 14.941 1.00 95.12 230 GLY A N 1
ATOM 1732 C CA . GLY A 1 230 ? 8.364 10.459 15.517 1.00 95.12 230 GLY A CA 1
ATOM 1733 C C . GLY A 1 230 ? 7.410 11.054 14.481 1.00 95.12 230 GLY A C 1
ATOM 1734 O O . GLY A 1 230 ? 6.278 10.575 14.337 1.00 95.12 230 GLY A O 1
ATOM 1735 N N . LEU A 1 231 ? 7.885 12.026 13.701 1.00 94.38 231 LEU A N 1
ATOM 1736 C CA . LEU A 1 231 ? 7.113 12.662 12.634 1.00 94.38 231 LEU A CA 1
ATOM 1737 C C . LEU A 1 231 ? 6.792 11.681 11.503 1.00 94.38 231 LEU A C 1
ATOM 1739 O O . LEU A 1 231 ? 5.647 11.621 11.059 1.00 94.38 231 LEU A O 1
ATOM 1743 N N . HIS A 1 232 ? 7.726 10.823 11.086 1.00 91.31 232 HIS A N 1
ATOM 1744 C CA . HIS A 1 232 ? 7.439 9.754 10.123 1.00 91.31 232 HIS A CA 1
ATOM 1745 C C . HIS A 1 232 ? 6.331 8.820 10.612 1.00 91.31 232 HIS A C 1
ATOM 1747 O O . HIS A 1 232 ? 5.450 8.433 9.839 1.00 91.31 232 HIS A O 1
ATOM 1753 N N . ARG A 1 233 ? 6.353 8.440 11.894 1.00 92.19 233 ARG A N 1
ATOM 1754 C CA . ARG A 1 233 ? 5.302 7.609 12.494 1.00 92.19 233 ARG A CA 1
ATOM 1755 C C . ARG A 1 233 ? 3.958 8.333 12.491 1.00 92.19 233 ARG A C 1
ATOM 1757 O O . ARG A 1 233 ? 2.950 7.735 12.124 1.00 92.19 233 ARG A O 1
ATOM 1764 N N . GLN A 1 234 ? 3.942 9.618 12.833 1.00 92.75 234 GLN A N 1
ATOM 1765 C CA . GLN A 1 234 ? 2.739 10.447 12.790 1.00 92.75 234 GLN A CA 1
ATOM 1766 C C . GLN A 1 234 ? 2.177 10.570 11.367 1.00 92.75 234 GLN A C 1
ATOM 1768 O O . GLN A 1 234 ? 0.984 10.334 11.171 1.00 92.75 234 GLN A O 1
ATOM 1773 N N . ARG A 1 235 ? 3.026 10.850 10.371 1.00 91.62 235 ARG A N 1
ATOM 1774 C CA . ARG A 1 235 ? 2.655 10.933 8.947 1.00 91.62 235 ARG A CA 1
ATOM 1775 C C . ARG A 1 235 ? 2.063 9.616 8.445 1.00 91.62 235 ARG A C 1
ATOM 1777 O O . ARG A 1 235 ? 0.988 9.619 7.844 1.00 91.62 235 ARG A O 1
ATOM 1784 N N . ARG A 1 236 ? 2.698 8.479 8.758 1.00 90.62 236 ARG A N 1
ATOM 1785 C CA . ARG A 1 236 ? 2.163 7.145 8.430 1.00 90.62 236 ARG A CA 1
ATOM 1786 C C . ARG A 1 236 ? 0.809 6.907 9.091 1.00 90.62 236 ARG A C 1
ATOM 1788 O O . ARG A 1 236 ? -0.133 6.507 8.414 1.00 90.62 236 ARG A O 1
ATOM 1795 N N . ASN A 1 237 ? 0.667 7.230 10.373 1.00 92.19 237 ASN A N 1
ATOM 1796 C CA . ASN A 1 237 ? -0.602 7.082 11.082 1.00 92.19 237 ASN A CA 1
ATOM 1797 C C . ASN A 1 237 ? -1.707 7.969 10.482 1.00 92.19 237 ASN A C 1
ATOM 1799 O O . ASN A 1 237 ? -2.852 7.527 10.377 1.00 92.19 237 ASN A O 1
ATOM 1803 N N . MET A 1 238 ? -1.388 9.192 10.046 1.00 91.25 238 MET A N 1
ATOM 1804 C CA . MET A 1 238 ? -2.322 10.067 9.326 1.00 91.25 238 MET A CA 1
ATOM 1805 C C . MET A 1 238 ? -2.740 9.463 7.980 1.00 91.25 238 MET A C 1
ATOM 1807 O O . MET A 1 238 ? -3.938 9.337 7.737 1.00 91.25 238 MET A O 1
ATOM 1811 N N . GLN A 1 239 ? -1.787 8.995 7.166 1.00 89.81 239 GLN A N 1
ATOM 1812 C CA . GLN A 1 239 ? -2.049 8.313 5.888 1.00 89.81 239 GLN A CA 1
ATOM 1813 C C . GLN A 1 239 ? -2.959 7.091 6.060 1.00 89.81 239 GLN A C 1
ATOM 1815 O O . GLN A 1 239 ? -3.954 6.932 5.347 1.00 89.81 239 GLN A O 1
ATOM 1820 N N . VAL A 1 240 ? -2.648 6.240 7.039 1.00 92.81 240 VAL A N 1
ATOM 1821 C CA . VAL A 1 240 ? -3.433 5.050 7.378 1.00 92.81 240 VAL A CA 1
ATOM 1822 C C . VAL A 1 240 ? -4.846 5.448 7.796 1.00 92.81 240 VAL A C 1
ATOM 1824 O O . VAL A 1 240 ? -5.822 4.941 7.244 1.00 92.81 240 VAL A O 1
ATOM 1827 N N . ASN A 1 241 ? -4.983 6.389 8.735 1.00 91.81 241 ASN A N 1
ATOM 1828 C CA . ASN A 1 241 ? -6.289 6.854 9.203 1.00 91.81 241 ASN A CA 1
ATOM 1829 C C . ASN A 1 241 ? -7.114 7.454 8.058 1.00 91.81 241 ASN A C 1
ATOM 1831 O O . ASN A 1 241 ? -8.299 7.142 7.937 1.00 91.81 241 ASN A O 1
ATOM 1835 N N . TRP A 1 242 ? -6.496 8.269 7.204 1.00 89.12 242 TRP A N 1
ATOM 1836 C CA . TRP A 1 242 ? -7.141 8.899 6.057 1.00 89.12 242 TRP A CA 1
ATOM 1837 C C . TRP A 1 242 ? -7.640 7.851 5.055 1.00 89.12 242 TRP A C 1
ATOM 1839 O O . TRP A 1 242 ? -8.831 7.822 4.729 1.00 89.12 242 TRP A O 1
ATOM 1849 N N . THR A 1 243 ? -6.776 6.907 4.669 1.00 90.38 243 THR A N 1
ATOM 1850 C CA . THR A 1 243 ? -7.098 5.827 3.722 1.00 90.38 243 THR A CA 1
ATOM 1851 C C . THR A 1 243 ? -8.238 4.957 4.241 1.00 90.38 243 THR A C 1
ATOM 1853 O O . THR A 1 243 ? -9.239 4.722 3.552 1.00 90.38 243 THR A O 1
ATOM 1856 N N . ILE A 1 244 ? -8.129 4.521 5.499 1.00 91.56 244 ILE A N 1
ATOM 1857 C CA . ILE A 1 244 ? -9.132 3.682 6.151 1.00 91.56 244 ILE A CA 1
ATOM 1858 C C . ILE A 1 244 ? -10.440 4.439 6.303 1.00 91.56 244 ILE A C 1
ATOM 1860 O O . ILE A 1 244 ? -11.501 3.860 6.087 1.00 91.56 244 ILE A O 1
ATOM 1864 N N . HIS A 1 245 ? -10.414 5.716 6.681 1.00 88.12 245 HIS A N 1
ATOM 1865 C CA . HIS A 1 245 ? -11.628 6.494 6.882 1.00 88.12 245 HIS A CA 1
ATOM 1866 C C . HIS A 1 245 ? -12.377 6.726 5.566 1.00 88.12 245 HIS A C 1
ATOM 1868 O O . HIS A 1 245 ? -13.597 6.519 5.521 1.00 88.12 245 HIS A O 1
ATOM 1874 N N . ARG A 1 246 ? -11.648 7.107 4.512 1.00 83.12 246 ARG A N 1
ATOM 1875 C CA . ARG A 1 246 ? -12.205 7.635 3.266 1.00 83.12 246 ARG A CA 1
ATOM 1876 C C . ARG A 1 246 ? -12.509 6.569 2.218 1.00 83.12 246 ARG A C 1
ATOM 1878 O O . ARG A 1 246 ? -13.616 6.557 1.677 1.00 83.12 246 ARG A O 1
ATOM 1885 N N . HIS A 1 247 ? -11.563 5.670 1.960 1.00 84.31 247 HIS A N 1
ATOM 1886 C CA . HIS A 1 247 ? -11.645 4.715 0.849 1.00 84.31 247 HIS A CA 1
ATOM 1887 C C . HIS A 1 247 ? -12.134 3.342 1.290 1.00 84.31 247 HIS A C 1
ATOM 1889 O O . HIS A 1 247 ? -12.843 2.662 0.549 1.00 84.31 247 HIS A O 1
ATOM 1895 N N . VAL A 1 248 ? -11.847 2.956 2.532 1.00 89.00 248 VAL A N 1
ATOM 1896 C CA . VAL A 1 248 ? -12.286 1.666 3.055 1.00 89.00 248 VAL A CA 1
ATOM 1897 C C . VAL A 1 248 ? -13.690 1.777 3.640 1.00 89.00 248 VAL A C 1
ATOM 1899 O O . VAL A 1 248 ? -13.908 2.257 4.757 1.00 89.00 248 VAL A O 1
ATOM 1902 N N . THR A 1 249 ? -14.673 1.309 2.877 1.00 87.56 249 THR A N 1
ATOM 1903 C CA . THR A 1 249 ? -16.080 1.254 3.311 1.00 87.56 249 THR A CA 1
ATOM 1904 C C . THR A 1 249 ? -16.526 -0.148 3.683 1.00 87.56 249 THR A C 1
ATOM 1906 O O . THR A 1 249 ? -17.370 -0.309 4.562 1.00 87.56 249 THR A O 1
ATOM 1909 N N . ASN A 1 250 ? -15.970 -1.155 3.022 1.00 89.19 250 ASN A N 1
ATOM 1910 C CA . ASN A 1 250 ? -16.344 -2.538 3.204 1.00 89.19 250 ASN A CA 1
ATOM 1911 C C . ASN A 1 250 ? -15.108 -3.419 3.151 1.00 89.19 250 ASN A C 1
ATOM 1913 O O . ASN A 1 250 ? -14.327 -3.327 2.205 1.00 89.19 250 ASN A O 1
ATOM 1917 N N . VAL A 1 251 ? -14.974 -4.286 4.141 1.00 91.00 251 VAL A N 1
ATOM 1918 C CA . VAL A 1 251 ? -13.839 -5.182 4.260 1.00 91.00 251 VAL A CA 1
ATOM 1919 C C . VAL A 1 251 ? -14.347 -6.574 4.561 1.00 91.00 251 VAL A C 1
ATOM 1921 O O . VAL A 1 251 ? -15.196 -6.773 5.429 1.00 91.00 251 VAL A O 1
ATOM 1924 N N . THR A 1 252 ? -13.819 -7.542 3.830 1.00 90.25 252 THR A N 1
ATOM 1925 C CA . THR A 1 252 ? -14.054 -8.962 4.076 1.00 90.25 252 THR A CA 1
ATOM 1926 C C . THR A 1 252 ? -12.786 -9.626 4.559 1.00 90.25 252 THR A C 1
ATOM 1928 O O . THR A 1 252 ? -11.685 -9.275 4.133 1.00 90.25 252 THR A O 1
ATOM 1931 N N . VAL A 1 253 ? -12.953 -10.606 5.432 1.00 89.00 253 VAL A N 1
ATOM 1932 C CA . VAL A 1 253 ? -11.873 -11.483 5.854 1.00 89.00 253 VAL A CA 1
ATOM 1933 C C . VAL A 1 253 ? -11.512 -12.374 4.675 1.00 89.00 253 VAL A C 1
ATOM 1935 O O . VAL A 1 253 ? -12.359 -13.093 4.143 1.00 89.00 253 VAL A O 1
ATOM 1938 N N . ALA A 1 254 ? -10.255 -12.309 4.244 1.00 80.19 254 ALA A N 1
ATOM 1939 C CA . ALA A 1 254 ? -9.717 -13.262 3.294 1.00 80.19 254 ALA A CA 1
ATOM 1940 C C . ALA A 1 254 ? -9.821 -14.657 3.928 1.00 80.19 254 ALA A C 1
ATOM 1942 O O . ALA A 1 254 ? -9.450 -14.809 5.100 1.00 80.19 254 ALA A O 1
ATOM 1943 N N . PRO A 1 255 ? -10.330 -15.669 3.205 1.00 68.88 255 PRO A N 1
ATOM 1944 C CA . PRO A 1 255 ? -10.491 -17.015 3.736 1.00 68.88 255 PRO A CA 1
ATOM 1945 C C . PRO A 1 255 ? -9.121 -17.550 4.166 1.00 68.88 255 PRO A C 1
ATOM 1947 O O . PRO A 1 255 ? -8.324 -18.013 3.362 1.00 68.88 255 PRO A O 1
ATOM 1950 N N . THR A 1 256 ? -8.826 -17.407 5.458 1.00 57.59 256 THR A N 1
ATOM 1951 C CA . THR A 1 256 ? -7.546 -17.801 6.066 1.00 57.59 256 THR A CA 1
ATOM 1952 C C . THR A 1 256 ? -7.636 -19.235 6.588 1.00 57.59 256 THR A C 1
ATOM 1954 O O . THR A 1 256 ? -6.632 -19.909 6.796 1.00 57.59 256 THR A O 1
ATOM 1957 N N . LYS A 1 257 ? -8.861 -19.731 6.791 1.00 50.81 257 LYS A N 1
ATOM 1958 C CA . LYS A 1 257 ? -9.114 -21.087 7.255 1.00 50.81 257 LYS A CA 1
ATOM 1959 C C . LYS A 1 257 ? -9.183 -22.034 6.071 1.00 50.81 257 LYS A C 1
ATOM 1961 O O . LYS A 1 257 ? -10.112 -21.958 5.281 1.00 50.81 257 LYS A O 1
ATOM 1966 N N . GLN A 1 258 ? -8.224 -22.953 6.067 1.00 52.81 258 GLN A N 1
ATOM 1967 C CA . GLN A 1 258 ? -8.037 -24.068 5.145 1.00 52.81 258 GLN A CA 1
ATOM 1968 C C . GLN A 1 258 ? -7.335 -23.654 3.856 1.00 52.81 258 GLN A C 1
ATOM 1970 O O . GLN A 1 258 ? -7.945 -23.234 2.876 1.00 52.81 258 GLN A O 1
ATOM 1975 N N . ARG A 1 259 ? -6.015 -23.874 3.849 1.00 59.59 259 ARG A N 1
ATOM 1976 C CA . ARG A 1 259 ? -5.318 -24.251 2.622 1.00 59.59 259 ARG A CA 1
ATOM 1977 C C . ARG A 1 259 ? -6.052 -25.466 2.056 1.00 59.59 259 ARG A C 1
ATOM 1979 O O . ARG A 1 259 ? -5.836 -26.584 2.497 1.00 59.59 259 ARG A O 1
ATOM 1986 N N . ILE A 1 260 ? -7.003 -25.200 1.161 1.00 68.06 260 ILE A N 1
ATOM 1987 C CA . ILE A 1 260 ? -7.768 -26.189 0.391 1.00 68.06 260 ILE A CA 1
ATOM 1988 C C . ILE A 1 260 ? -6.814 -27.209 -0.246 1.00 68.06 260 ILE A C 1
ATOM 1990 O O . ILE A 1 260 ? -7.162 -28.377 -0.369 1.00 68.06 260 ILE A O 1
ATOM 1994 N N . ILE A 1 261 ? -5.610 -26.772 -0.632 1.00 77.19 261 ILE A N 1
ATOM 1995 C CA . ILE A 1 261 ? -4.595 -27.623 -1.233 1.00 77.19 261 ILE A CA 1
ATOM 1996 C C . ILE A 1 261 ? -3.549 -27.941 -0.166 1.00 77.19 261 ILE A C 1
ATOM 1998 O O . ILE A 1 261 ? -2.837 -27.061 0.322 1.00 77.19 261 ILE A O 1
ATOM 2002 N N . GLU A 1 262 ? -3.454 -29.214 0.205 1.00 80.94 262 GLU A N 1
ATOM 2003 C CA . GLU A 1 262 ? -2.388 -29.689 1.080 1.00 80.94 262 GLU A CA 1
ATOM 2004 C C . GLU A 1 262 ? -1.050 -29.731 0.334 1.00 80.94 262 GLU A C 1
ATOM 2006 O O . GLU A 1 262 ? -0.986 -29.951 -0.880 1.00 80.94 262 GLU A O 1
ATOM 2011 N N . LYS A 1 263 ? 0.048 -29.531 1.073 1.00 81.81 263 LYS A N 1
ATOM 2012 C CA . LYS A 1 263 ? 1.392 -29.665 0.509 1.00 81.81 263 LYS A CA 1
ATOM 2013 C C . LYS A 1 263 ? 1.573 -31.115 0.031 1.00 81.81 263 LYS A C 1
ATOM 2015 O O . LYS A 1 263 ? 1.434 -32.015 0.863 1.00 81.81 263 LYS A O 1
ATOM 2020 N N . PRO A 1 264 ? 1.926 -31.349 -1.247 1.00 82.06 264 PRO A N 1
ATOM 2021 C CA . PRO A 1 264 ? 2.110 -32.702 -1.760 1.00 82.06 264 PRO A CA 1
ATOM 2022 C C . PRO A 1 264 ? 3.184 -33.431 -0.947 1.00 82.06 264 PRO A C 1
ATOM 2024 O O . PRO A 1 264 ? 4.255 -32.868 -0.673 1.00 82.06 264 PRO A O 1
ATOM 2027 N N . ARG A 1 265 ? 2.902 -34.670 -0.533 1.00 83.25 265 ARG A N 1
ATOM 2028 C CA . ARG A 1 265 ? 3.849 -35.489 0.233 1.00 83.25 265 ARG A CA 1
ATOM 2029 C C . ARG A 1 265 ? 4.661 -36.338 -0.733 1.00 83.25 265 ARG A C 1
ATOM 2031 O O . ARG A 1 265 ? 4.159 -36.791 -1.753 1.00 83.25 265 ARG A O 1
ATOM 2038 N N . LYS A 1 266 ? 5.930 -36.602 -0.403 1.00 79.44 266 LYS A N 1
ATOM 2039 C CA . LYS A 1 266 ? 6.793 -37.468 -1.233 1.00 79.44 266 LYS A CA 1
ATOM 2040 C C . LYS A 1 266 ? 6.183 -38.863 -1.451 1.00 79.44 266 LYS A C 1
ATOM 2042 O O . LYS A 1 266 ? 6.385 -39.445 -2.508 1.00 79.44 266 LYS A O 1
ATOM 2047 N N . SER A 1 267 ? 5.393 -39.338 -0.487 1.00 80.00 267 SER A N 1
ATOM 2048 C CA . SER A 1 267 ? 4.677 -40.615 -0.528 1.00 80.00 267 SER A CA 1
ATOM 2049 C C . SER A 1 267 ? 3.648 -40.737 -1.652 1.00 80.00 267 SER A C 1
ATOM 2051 O O . SER A 1 267 ? 3.328 -41.849 -2.062 1.00 80.00 267 SER A O 1
ATOM 2053 N N . ASP A 1 268 ? 3.131 -39.616 -2.156 1.00 80.38 268 ASP A N 1
ATOM 2054 C CA . ASP A 1 268 ? 2.063 -39.600 -3.164 1.00 80.38 268 ASP A CA 1
ATOM 2055 C C . ASP A 1 268 ? 2.592 -39.959 -4.567 1.00 80.38 268 ASP A C 1
ATOM 2057 O O . ASP A 1 268 ? 1.818 -40.200 -5.494 1.00 80.38 268 ASP A O 1
ATOM 2061 N N . PHE A 1 269 ? 3.920 -40.005 -4.717 1.00 82.00 269 PHE A N 1
ATOM 2062 C CA . PHE A 1 269 ? 4.627 -40.226 -5.982 1.00 82.00 269 PHE A CA 1
ATOM 2063 C C . PHE A 1 269 ? 5.362 -41.568 -6.044 1.00 82.00 269 PHE A C 1
ATOM 2065 O O . PHE A 1 269 ? 6.081 -41.826 -7.011 1.00 82.00 269 PHE A O 1
ATOM 2072 N N . ILE A 1 270 ? 5.195 -42.410 -5.021 1.00 83.88 270 ILE A N 1
ATOM 2073 C CA . ILE A 1 270 ? 5.743 -43.764 -5.018 1.00 83.88 270 ILE A CA 1
ATOM 2074 C C . ILE A 1 270 ? 4.904 -44.612 -5.969 1.00 83.88 270 ILE A C 1
ATOM 2076 O O . ILE A 1 270 ? 3.674 -44.659 -5.854 1.00 83.88 270 ILE A O 1
ATOM 2080 N N . ILE A 1 271 ? 5.565 -45.277 -6.913 1.00 83.94 271 ILE A N 1
ATOM 2081 C CA . ILE A 1 271 ? 4.895 -46.209 -7.815 1.00 83.94 271 ILE A CA 1
ATOM 2082 C C . ILE A 1 271 ? 4.468 -47.416 -6.984 1.00 83.94 271 ILE A C 1
ATOM 2084 O O . ILE A 1 271 ? 5.278 -48.006 -6.267 1.00 83.94 271 ILE A O 1
ATOM 2088 N N . ARG A 1 272 ? 3.182 -47.754 -7.056 1.00 85.19 272 ARG A N 1
ATOM 2089 C CA . ARG A 1 272 ? 2.614 -48.927 -6.396 1.00 85.19 272 ARG A CA 1
ATOM 2090 C C . ARG A 1 272 ? 2.277 -49.977 -7.444 1.00 85.19 272 ARG A C 1
ATOM 2092 O O . ARG A 1 272 ? 1.769 -49.625 -8.507 1.00 85.19 272 ARG A O 1
ATOM 2099 N N . ASP A 1 273 ? 2.540 -51.235 -7.119 1.00 84.06 273 ASP A N 1
ATOM 2100 C CA . ASP A 1 273 ? 2.093 -52.383 -7.904 1.00 84.06 273 ASP A CA 1
ATOM 2101 C C . ASP A 1 273 ? 0.562 -52.477 -7.927 1.00 84.06 273 ASP A C 1
ATOM 2103 O O . ASP A 1 273 ? -0.133 -51.831 -7.139 1.00 84.06 273 ASP A O 1
ATOM 2107 N N . GLU A 1 274 ? 0.022 -53.356 -8.774 1.00 84.69 274 GLU A N 1
ATOM 2108 C CA . GLU A 1 274 ? -1.418 -53.658 -8.861 1.00 84.69 274 GLU A CA 1
ATOM 2109 C C . GLU A 1 274 ? -2.033 -54.072 -7.509 1.00 84.69 274 GLU A C 1
ATOM 2111 O O . GLU A 1 274 ? -3.224 -53.891 -7.275 1.00 84.69 274 GLU A O 1
ATOM 2116 N N . SER A 1 275 ? -1.207 -54.573 -6.584 1.00 82.25 275 SER A N 1
ATOM 2117 C CA . SER A 1 275 ? -1.598 -54.929 -5.211 1.00 82.25 275 SER A CA 1
ATOM 2118 C C . SER A 1 275 ? -1.534 -53.761 -4.210 1.00 82.25 275 SER A C 1
ATOM 2120 O O . SER A 1 275 ? -1.811 -53.947 -3.029 1.00 82.25 275 SER A O 1
ATOM 2122 N N . GLY A 1 276 ? -1.149 -52.557 -4.645 1.00 78.56 276 GLY A N 1
ATOM 2123 C CA . GLY A 1 276 ? -1.059 -51.354 -3.811 1.00 78.56 276 GLY A CA 1
ATOM 2124 C C . GLY A 1 276 ? 0.225 -51.219 -2.980 1.00 78.56 276 GLY A C 1
ATOM 2125 O O . GLY A 1 276 ? 0.353 -50.249 -2.228 1.00 78.56 276 GLY A O 1
ATOM 2126 N N . ASN A 1 277 ? 1.184 -52.137 -3.119 1.00 82.12 277 ASN A N 1
ATOM 2127 C CA . ASN A 1 277 ? 2.474 -52.092 -2.422 1.00 82.12 277 ASN A CA 1
ATOM 2128 C C . ASN A 1 277 ? 3.499 -51.257 -3.205 1.00 82.12 277 ASN A C 1
ATOM 2130 O O . ASN A 1 277 ? 3.468 -51.288 -4.433 1.00 82.12 277 ASN A O 1
ATOM 2134 N N . PRO A 1 278 ? 4.381 -50.493 -2.535 1.00 77.56 278 PRO A N 1
ATOM 2135 C CA . PRO A 1 278 ? 5.404 -49.703 -3.213 1.00 77.56 278 PRO A CA 1
ATOM 2136 C C . PRO A 1 278 ? 6.409 -50.615 -3.925 1.00 77.56 278 PRO A C 1
ATOM 2138 O O . PRO A 1 278 ? 6.897 -51.578 -3.336 1.00 77.56 278 PRO A O 1
ATOM 2141 N N . ILE A 1 279 ? 6.731 -50.298 -5.179 1.00 79.50 279 ILE A N 1
ATOM 2142 C CA . ILE A 1 279 ? 7.737 -51.035 -5.949 1.00 79.50 279 ILE A CA 1
ATOM 2143 C C . ILE A 1 279 ? 9.119 -50.637 -5.431 1.00 79.50 279 ILE A C 1
ATOM 2145 O O . ILE A 1 279 ? 9.516 -49.470 -5.520 1.00 79.50 279 ILE A O 1
ATOM 2149 N N . ILE A 1 280 ? 9.852 -51.604 -4.887 1.00 77.12 280 ILE A N 1
ATOM 2150 C CA . ILE A 1 280 ? 11.224 -51.432 -4.406 1.00 77.12 280 ILE A CA 1
ATOM 2151 C C . ILE A 1 280 ? 12.149 -51.956 -5.507 1.00 77.12 280 ILE A C 1
ATOM 2153 O O . ILE A 1 280 ? 12.173 -53.153 -5.772 1.00 77.12 280 ILE A O 1
ATOM 2157 N N . GLU A 1 281 ? 12.869 -51.065 -6.190 1.00 66.00 281 GLU A N 1
ATOM 2158 C CA . GLU A 1 281 ? 13.694 -51.430 -7.361 1.00 66.00 281 GLU A CA 1
ATOM 2159 C C . GLU A 1 281 ? 15.174 -51.649 -6.994 1.00 66.00 281 GLU A C 1
ATOM 2161 O O . GLU A 1 281 ? 15.907 -52.297 -7.735 1.00 66.00 281 GLU A O 1
ATOM 2166 N N . PHE A 1 282 ? 15.626 -51.150 -5.838 1.00 72.75 282 PHE A N 1
ATOM 2167 C CA . PHE A 1 282 ? 17.030 -51.226 -5.426 1.00 72.75 282 PHE A CA 1
ATOM 2168 C C . PHE A 1 282 ? 17.243 -52.217 -4.279 1.00 72.75 282 PHE A C 1
ATOM 2170 O O . PHE A 1 282 ? 16.497 -52.207 -3.301 1.00 72.75 282 PHE A O 1
ATOM 2177 N N . GLU A 1 283 ? 18.344 -52.976 -4.341 1.00 65.38 283 GLU A N 1
ATOM 2178 C CA . GLU A 1 283 ? 18.832 -53.892 -3.288 1.00 65.38 283 GLU A CA 1
ATOM 2179 C C . GLU A 1 283 ? 18.980 -53.203 -1.912 1.00 65.38 283 GLU A C 1
ATOM 2181 O O . GLU A 1 283 ? 18.905 -53.839 -0.866 1.00 65.38 283 GLU A O 1
ATOM 2186 N N . ASN A 1 284 ? 19.094 -51.870 -1.915 1.00 72.25 284 ASN A N 1
ATOM 2187 C CA . ASN A 1 284 ? 19.201 -51.020 -0.729 1.00 72.25 284 ASN A CA 1
ATOM 2188 C C . ASN A 1 284 ? 17.840 -50.610 -0.119 1.00 72.25 284 ASN A C 1
ATOM 2190 O O . ASN A 1 284 ? 17.813 -49.765 0.775 1.00 72.25 284 ASN A O 1
ATOM 2194 N N . GLY A 1 285 ? 16.711 -51.137 -0.609 1.00 73.50 285 GLY A N 1
ATOM 2195 C CA . GLY A 1 285 ? 15.374 -50.812 -0.090 1.00 73.50 285 GLY A CA 1
ATOM 2196 C C . GLY A 1 285 ? 14.809 -49.466 -0.564 1.00 73.50 285 GLY A C 1
ATOM 2197 O O . GLY A 1 285 ? 13.943 -48.894 0.093 1.00 73.50 285 GLY A O 1
ATOM 2198 N N . GLY A 1 286 ? 15.306 -48.930 -1.683 1.00 72.44 286 GLY A N 1
ATOM 2199 C CA . GLY A 1 286 ? 14.831 -47.663 -2.244 1.00 72.44 286 GLY A CA 1
ATOM 2200 C C . GLY A 1 286 ? 13.519 -47.817 -3.020 1.00 72.44 286 GLY A C 1
ATOM 2201 O O . GLY A 1 286 ? 13.451 -48.594 -3.972 1.00 72.44 286 GLY A O 1
ATOM 2202 N N . GLU A 1 287 ? 12.495 -47.053 -2.637 1.00 79.50 287 GLU A N 1
ATOM 2203 C CA . GLU A 1 287 ? 11.209 -46.966 -3.343 1.00 79.50 287 GLU A CA 1
ATOM 2204 C C . GLU A 1 287 ? 11.361 -46.264 -4.705 1.00 79.50 287 GLU A C 1
ATOM 2206 O O . GLU A 1 287 ? 12.038 -45.235 -4.817 1.00 79.50 287 GLU A O 1
ATOM 2211 N N . ARG A 1 288 ? 10.701 -46.786 -5.748 1.00 78.31 288 ARG A N 1
ATOM 2212 C CA . ARG A 1 288 ? 10.726 -46.188 -7.090 1.00 78.31 288 ARG A CA 1
ATOM 2213 C C . ARG A 1 288 ? 9.798 -44.973 -7.166 1.00 78.31 288 ARG A C 1
ATOM 2215 O O . ARG A 1 288 ? 8.578 -45.094 -7.028 1.00 78.31 288 ARG A O 1
ATOM 2222 N N . ILE A 1 289 ? 10.372 -43.798 -7.424 1.00 78.94 289 ILE A N 1
ATOM 2223 C CA . ILE A 1 289 ? 9.630 -42.548 -7.637 1.00 78.94 289 ILE A CA 1
ATOM 2224 C C . ILE A 1 289 ? 9.433 -42.345 -9.140 1.00 78.94 289 ILE A C 1
ATOM 2226 O O . ILE A 1 289 ? 10.396 -42.365 -9.906 1.00 78.94 289 ILE A O 1
ATOM 2230 N N . ASP A 1 290 ? 8.196 -42.105 -9.572 1.00 81.81 290 ASP A N 1
ATOM 2231 C CA . ASP A 1 290 ? 7.929 -41.684 -10.950 1.00 81.81 290 ASP A CA 1
ATOM 2232 C C . ASP A 1 290 ? 8.381 -40.232 -11.123 1.00 81.81 290 ASP A C 1
ATOM 2234 O O . ASP A 1 290 ? 7.639 -39.310 -10.798 1.00 81.81 290 ASP A O 1
ATOM 2238 N N . TYR A 1 291 ? 9.602 -40.008 -11.610 1.00 79.88 291 TYR A N 1
ATOM 2239 C CA . TYR A 1 291 ? 10.164 -38.663 -11.750 1.00 79.88 291 TYR A CA 1
ATOM 2240 C C . TYR A 1 291 ? 9.374 -37.762 -12.708 1.00 79.88 291 TYR A C 1
ATOM 2242 O O . TYR A 1 291 ? 9.376 -36.547 -12.517 1.00 79.88 291 TYR A O 1
ATOM 2250 N N . VAL A 1 292 ? 8.678 -38.318 -13.705 1.00 82.69 292 VAL A N 1
ATOM 2251 C CA . VAL A 1 292 ? 7.900 -37.529 -14.676 1.00 82.69 292 VAL A CA 1
ATOM 2252 C C . VAL A 1 292 ? 6.604 -37.055 -14.033 1.00 82.69 292 VAL A C 1
ATOM 2254 O O . VAL A 1 292 ? 6.289 -35.861 -14.072 1.00 82.69 292 VAL A O 1
ATOM 2257 N N . LYS A 1 293 ? 5.886 -37.965 -13.367 1.00 81.38 293 LYS A N 1
ATOM 2258 C CA . LYS A 1 293 ? 4.694 -37.614 -12.589 1.00 81.38 293 LYS A CA 1
ATOM 2259 C C . LYS A 1 293 ? 5.054 -36.732 -11.399 1.00 81.38 293 LYS A C 1
ATOM 2261 O O . LYS A 1 293 ? 4.353 -35.764 -11.137 1.00 81.38 293 LYS A O 1
ATOM 2266 N N . TRP A 1 294 ? 6.167 -37.008 -10.730 1.00 79.31 294 TRP A N 1
ATOM 2267 C CA . TRP A 1 294 ? 6.709 -36.203 -9.641 1.00 79.31 294 TRP A CA 1
ATOM 2268 C C . TRP A 1 294 ? 7.009 -34.785 -10.126 1.00 79.31 294 TRP A C 1
ATOM 2270 O O . TRP A 1 294 ? 6.427 -33.860 -9.582 1.00 79.31 294 TRP A O 1
ATOM 2280 N N . LEU A 1 295 ? 7.795 -34.579 -11.190 1.00 81.69 295 LEU A N 1
ATOM 2281 C CA . LEU A 1 295 ? 8.098 -33.238 -11.715 1.00 81.69 295 LEU A CA 1
ATOM 2282 C C . LEU A 1 295 ? 6.845 -32.495 -12.199 1.00 81.69 295 LEU A C 1
ATOM 2284 O O . LEU A 1 295 ? 6.658 -31.327 -11.852 1.00 81.69 295 LEU A O 1
ATOM 2288 N N . GLY A 1 296 ? 5.973 -33.146 -12.971 1.00 81.06 296 GLY A N 1
ATOM 2289 C CA . GLY A 1 296 ? 4.760 -32.519 -13.502 1.00 81.06 296 GLY A CA 1
ATOM 2290 C C . GLY A 1 296 ? 3.743 -32.188 -12.410 1.00 81.06 296 GLY A C 1
ATOM 2291 O O . GLY A 1 296 ? 3.274 -31.058 -12.299 1.00 81.06 296 GLY A O 1
ATOM 2292 N N . GLN A 1 297 ? 3.431 -33.155 -11.551 1.00 79.00 297 GLN A N 1
ATOM 2293 C CA . GLN A 1 297 ? 2.422 -32.985 -10.515 1.00 79.00 297 GLN A CA 1
ATOM 2294 C C . GLN A 1 297 ? 2.940 -32.144 -9.348 1.00 79.00 297 GLN A C 1
ATOM 2296 O O . GLN A 1 297 ? 2.167 -31.339 -8.845 1.00 79.00 297 GLN A O 1
ATOM 2301 N N . ILE A 1 298 ? 4.217 -32.230 -8.947 1.00 79.50 298 ILE A N 1
ATOM 2302 C CA . ILE A 1 298 ? 4.779 -31.299 -7.953 1.00 79.50 298 ILE A CA 1
ATOM 2303 C C . ILE A 1 298 ? 4.858 -29.902 -8.507 1.00 79.50 298 ILE A C 1
ATOM 2305 O O . ILE A 1 298 ? 4.437 -29.006 -7.798 1.00 79.50 298 ILE A O 1
ATOM 2309 N N . SER A 1 299 ? 5.370 -29.673 -9.716 1.00 75.62 299 SER A N 1
ATOM 2310 C CA . SER A 1 299 ? 5.470 -28.294 -10.210 1.00 75.62 299 SER A CA 1
ATOM 2311 C C . SER A 1 299 ? 4.095 -27.630 -10.241 1.00 75.62 299 SER A C 1
ATOM 2313 O O . SER A 1 299 ? 3.955 -26.523 -9.734 1.00 75.62 299 SER A O 1
ATOM 2315 N N . VAL A 1 300 ? 3.056 -28.339 -10.692 1.00 81.06 300 VAL A N 1
ATOM 2316 C CA . VAL A 1 300 ? 1.684 -27.820 -10.711 1.00 81.06 300 VAL A CA 1
ATOM 2317 C C . VAL A 1 300 ? 1.063 -27.741 -9.310 1.00 81.06 300 VAL A C 1
ATOM 2319 O O . VAL A 1 300 ? 0.580 -26.675 -8.941 1.00 81.06 300 VAL A O 1
ATOM 2322 N N . HIS A 1 301 ? 1.084 -28.802 -8.492 1.00 79.25 301 HIS A N 1
ATOM 2323 C CA . HIS A 1 301 ? 0.505 -28.766 -7.135 1.00 79.25 301 HIS A CA 1
ATOM 2324 C C . HIS A 1 301 ? 1.249 -27.808 -6.213 1.00 79.25 301 HIS A C 1
ATOM 2326 O O . HIS A 1 301 ? 0.622 -27.127 -5.413 1.00 79.25 301 HIS A O 1
ATOM 2332 N N . TYR A 1 302 ? 2.575 -27.757 -6.296 1.00 82.75 302 TYR A N 1
ATOM 2333 C CA . TYR A 1 302 ? 3.389 -26.843 -5.510 1.00 82.75 302 TYR A CA 1
ATOM 2334 C C . TYR A 1 302 ? 3.192 -25.408 -5.977 1.00 82.75 302 TYR A C 1
ATOM 2336 O O . TYR A 1 302 ? 3.092 -24.530 -5.131 1.00 82.75 302 TYR A O 1
ATOM 2344 N N . LEU A 1 303 ? 3.070 -25.156 -7.286 1.00 79.31 303 LEU A N 1
ATOM 2345 C CA . LEU A 1 303 ? 2.710 -23.832 -7.789 1.00 79.31 303 LEU A CA 1
ATOM 2346 C C . LEU A 1 303 ? 1.317 -23.433 -7.300 1.00 79.31 303 LEU A C 1
ATOM 2348 O O . LEU A 1 303 ? 1.156 -22.335 -6.783 1.00 79.31 303 LEU A O 1
ATOM 2352 N N . LEU A 1 304 ? 0.322 -24.317 -7.385 1.00 80.44 304 LEU A N 1
ATOM 2353 C CA . LEU A 1 304 ? -1.024 -24.066 -6.862 1.00 80.44 304 LEU A CA 1
ATOM 2354 C C . LEU A 1 304 ? -1.015 -23.834 -5.347 1.00 80.44 304 LEU A C 1
ATOM 2356 O O . LEU A 1 304 ? -1.663 -22.912 -4.872 1.00 80.44 304 LEU A O 1
ATOM 2360 N N . TYR A 1 305 ? -0.237 -24.610 -4.596 1.00 82.25 305 TYR A N 1
ATOM 2361 C CA . TYR A 1 305 ? -0.054 -24.449 -3.154 1.00 82.25 305 TYR A CA 1
ATOM 2362 C C . TYR A 1 305 ? 0.629 -23.119 -2.807 1.00 82.25 305 TYR A C 1
ATOM 2364 O O . TYR A 1 305 ? 0.147 -22.373 -1.959 1.00 82.25 305 TYR A O 1
ATOM 2372 N N . ALA A 1 306 ? 1.728 -22.787 -3.487 1.00 79.56 306 ALA A N 1
ATOM 2373 C CA . ALA A 1 306 ? 2.476 -21.551 -3.276 1.00 79.56 306 ALA A CA 1
ATOM 2374 C C . ALA A 1 306 ? 1.652 -20.320 -3.673 1.00 79.56 306 ALA A C 1
ATOM 2376 O O . ALA A 1 306 ? 1.712 -19.284 -3.014 1.00 79.56 306 ALA A O 1
ATOM 2377 N N . THR A 1 307 ? 0.843 -20.444 -4.724 1.00 80.81 307 THR A N 1
ATOM 2378 C CA . THR A 1 307 ? -0.039 -19.378 -5.203 1.00 80.81 307 THR A CA 1
ATOM 2379 C C . THR A 1 307 ? -1.387 -19.367 -4.489 1.00 80.81 307 THR A C 1
ATOM 2381 O O . THR A 1 307 ? -2.143 -18.420 -4.672 1.00 80.81 307 THR A O 1
ATOM 2384 N N . GLN A 1 308 ? -1.716 -20.343 -3.638 1.00 79.94 308 GLN A N 1
ATOM 2385 C CA . GLN A 1 308 ? -3.015 -20.393 -2.965 1.00 79.94 308 GLN A CA 1
ATOM 2386 C C . GLN A 1 308 ? -3.213 -19.202 -2.025 1.00 79.94 308 GLN A C 1
ATOM 2388 O O . GLN A 1 308 ? -4.249 -18.542 -2.079 1.00 79.94 308 GLN A O 1
ATOM 2393 N N . ASP A 1 309 ? -2.213 -18.901 -1.195 1.00 75.50 309 ASP A N 1
ATOM 2394 C CA . ASP A 1 309 ? -2.286 -17.786 -0.245 1.00 75.50 309 ASP A CA 1
ATOM 2395 C C . ASP A 1 309 ? -2.418 -16.435 -0.977 1.00 75.50 309 ASP A C 1
ATOM 2397 O O . ASP A 1 309 ? -3.021 -15.498 -0.449 1.00 75.50 309 ASP A O 1
ATOM 2401 N N . TYR A 1 310 ? -1.888 -16.354 -2.203 1.00 76.38 310 TYR A N 1
ATOM 2402 C CA . TYR A 1 310 ? -2.019 -15.211 -3.105 1.00 76.38 310 TYR A CA 1
ATOM 2403 C C . TYR A 1 310 ? -3.408 -15.166 -3.764 1.00 76.38 310 TYR A C 1
ATOM 2405 O O . TYR A 1 310 ? -4.154 -14.206 -3.596 1.00 76.38 310 TYR A O 1
ATOM 2413 N N . THR A 1 311 ? -3.805 -16.228 -4.465 1.00 75.88 311 THR A N 1
ATOM 2414 C CA . THR A 1 311 ? -5.060 -16.301 -5.229 1.00 75.88 311 THR A CA 1
ATOM 2415 C C . THR A 1 311 ? -6.295 -16.183 -4.339 1.00 75.88 311 THR A C 1
ATOM 2417 O O . THR A 1 311 ? -7.229 -15.462 -4.689 1.00 75.88 311 THR A O 1
ATOM 2420 N N . ALA A 1 312 ? -6.294 -16.807 -3.157 1.00 75.62 312 ALA A N 1
ATOM 2421 C CA . ALA A 1 312 ? -7.426 -16.798 -2.232 1.00 75.62 312 ALA A CA 1
ATOM 2422 C C . ALA A 1 312 ? -7.807 -15.390 -1.750 1.00 75.62 312 ALA A C 1
ATOM 2424 O O . ALA A 1 312 ? -8.982 -15.130 -1.485 1.00 75.62 312 ALA A O 1
ATOM 2425 N N . GLN A 1 313 ? -6.842 -14.468 -1.674 1.00 76.25 313 GLN A N 1
ATOM 2426 C CA . GLN A 1 313 ? -7.098 -13.077 -1.290 1.00 76.25 313 GLN A CA 1
ATOM 2427 C C . GLN A 1 313 ? -7.835 -12.303 -2.384 1.00 76.25 313 GLN A C 1
ATOM 2429 O O . GLN A 1 313 ? -8.585 -11.384 -2.065 1.00 76.25 313 GLN A O 1
ATOM 2434 N N . TYR A 1 314 ? -7.680 -12.690 -3.652 1.00 77.00 314 TYR A N 1
ATOM 2435 C CA . TYR A 1 314 ? -8.149 -11.920 -4.807 1.00 77.00 314 TYR A CA 1
ATOM 2436 C C . TYR A 1 314 ? -9.376 -12.504 -5.512 1.00 77.00 314 TYR A C 1
ATOM 2438 O O . TYR A 1 314 ? -10.003 -11.798 -6.305 1.00 77.00 314 TYR A O 1
ATOM 2446 N N . ILE A 1 315 ? -9.791 -13.729 -5.178 1.00 77.38 315 ILE A N 1
ATOM 2447 C CA . ILE A 1 315 ? -11.051 -14.307 -5.666 1.00 77.38 315 ILE A CA 1
ATOM 2448 C C . ILE A 1 315 ? -12.222 -13.533 -5.057 1.00 77.38 315 ILE A C 1
ATOM 2450 O O . ILE A 1 315 ? -12.439 -13.575 -3.846 1.00 77.38 315 ILE A O 1
ATOM 2454 N N . ASP A 1 316 ? -12.948 -12.762 -5.865 1.00 68.38 316 ASP A N 1
ATOM 2455 C CA . ASP A 1 316 ? -14.190 -12.125 -5.419 1.00 68.38 316 ASP A CA 1
ATOM 2456 C C . ASP A 1 316 ? -15.349 -13.110 -5.603 1.00 68.38 316 ASP A C 1
ATOM 2458 O O . ASP A 1 316 ? -15.767 -13.415 -6.720 1.00 68.38 316 ASP A O 1
ATOM 2462 N N . TYR A 1 317 ? -15.865 -13.651 -4.501 1.00 65.12 317 TYR A N 1
ATOM 2463 C CA . TYR A 1 317 ? -16.982 -14.597 -4.542 1.00 65.12 317 TYR A CA 1
ATOM 2464 C C . TYR A 1 317 ? -18.322 -13.925 -4.876 1.00 65.12 317 TYR A C 1
ATOM 2466 O O . TYR A 1 317 ? -19.315 -14.627 -5.090 1.00 65.12 317 TYR A O 1
ATOM 2474 N N . ARG A 1 318 ? -18.380 -12.589 -4.939 1.00 62.09 318 ARG A N 1
ATOM 2475 C CA . ARG A 1 318 ? -19.626 -11.849 -5.155 1.00 62.09 318 ARG A CA 1
ATOM 2476 C C . ARG A 1 318 ? -19.993 -11.729 -6.627 1.00 62.09 318 ARG A C 1
ATOM 2478 O O . ARG A 1 318 ? -19.163 -11.766 -7.530 1.00 62.09 318 ARG A O 1
ATOM 2485 N N . GLU A 1 319 ? -21.292 -11.594 -6.857 1.00 57.34 319 GLU A N 1
ATOM 2486 C CA . GLU A 1 319 ? -21.841 -11.282 -8.171 1.00 57.34 319 GLU A CA 1
ATOM 2487 C C . GLU A 1 319 ? -21.461 -9.849 -8.586 1.00 57.34 319 GLU A C 1
ATOM 2489 O O . GLU A 1 319 ? -21.415 -8.957 -7.726 1.00 57.34 319 GLU A O 1
ATOM 2494 N N . PRO A 1 320 ? -21.188 -9.604 -9.884 1.00 54.91 320 PRO A N 1
ATOM 2495 C CA . PRO A 1 320 ? -20.856 -8.276 -10.389 1.00 54.91 320 PRO A CA 1
ATOM 2496 C C . PRO A 1 320 ? -21.994 -7.299 -10.071 1.00 54.91 320 PRO A C 1
ATOM 2498 O O . PRO A 1 320 ? -23.130 -7.449 -10.519 1.00 54.91 320 PRO A O 1
ATOM 2501 N N . ARG A 1 321 ? -21.687 -6.319 -9.219 1.00 59.16 321 ARG A N 1
ATOM 2502 C CA . ARG A 1 321 ? -22.665 -5.405 -8.623 1.00 59.16 321 ARG A CA 1
ATOM 2503 C C . ARG A 1 321 ? -23.058 -4.298 -9.614 1.00 59.16 321 ARG A C 1
ATOM 2505 O O . ARG A 1 321 ? -22.253 -3.876 -10.439 1.00 59.16 321 ARG A O 1
ATOM 2512 N N . SER A 1 322 ? -24.290 -3.803 -9.496 1.00 62.47 322 SER A N 1
ATOM 2513 C CA . SER A 1 322 ? -24.810 -2.651 -10.244 1.00 62.47 322 SER A CA 1
ATOM 2514 C C . SER A 1 322 ? -23.933 -1.400 -10.088 1.00 62.47 322 SER A C 1
ATOM 2516 O O . SER A 1 322 ? -23.312 -1.213 -9.037 1.00 62.47 322 SER A O 1
ATOM 2518 N N . LEU A 1 323 ? -23.945 -0.523 -11.101 1.00 66.88 323 LEU A N 1
ATOM 2519 C CA . LEU A 1 323 ? -23.261 0.776 -11.091 1.00 66.88 323 LEU A CA 1
ATOM 2520 C C . LEU A 1 323 ? -23.517 1.504 -9.763 1.00 66.88 323 LEU A C 1
ATOM 2522 O O . LEU A 1 323 ? -24.663 1.780 -9.404 1.00 66.88 323 LEU A O 1
ATOM 2526 N N . SER A 1 324 ? -22.450 1.805 -9.028 1.00 70.88 324 SER A N 1
ATOM 2527 C CA . SER A 1 324 ? -22.523 2.564 -7.782 1.00 70.88 324 SER A CA 1
ATOM 2528 C C . SER A 1 324 ? -21.692 3.820 -7.940 1.00 70.88 324 SER A C 1
ATOM 2530 O O . SER A 1 324 ? -20.466 3.768 -8.017 1.00 70.88 324 SER A O 1
ATOM 2532 N N . LEU A 1 325 ? -22.372 4.964 -7.961 1.00 71.50 325 LEU A N 1
ATOM 2533 C CA . LEU A 1 325 ? -21.707 6.253 -8.101 1.00 71.50 325 LEU A CA 1
ATOM 2534 C C . LEU A 1 325 ? -20.742 6.527 -6.942 1.00 71.50 325 LEU A C 1
ATOM 2536 O O . LEU A 1 325 ? -19.682 7.099 -7.159 1.00 71.50 325 LEU A O 1
ATOM 2540 N N . GLU A 1 326 ? -21.074 6.096 -5.723 1.00 73.00 326 GLU A N 1
ATOM 2541 C CA . GLU A 1 326 ? -20.191 6.262 -4.563 1.00 73.00 326 GLU A CA 1
ATOM 2542 C C . GLU A 1 326 ? -18.868 5.510 -4.739 1.00 73.00 326 GLU A C 1
ATOM 2544 O O . GLU A 1 326 ? -17.813 6.040 -4.396 1.00 73.00 326 GLU A O 1
ATOM 2549 N N . LYS A 1 327 ? -18.913 4.306 -5.324 1.00 76.56 327 LYS A N 1
ATOM 2550 C CA . LYS A 1 327 ? -17.715 3.520 -5.643 1.00 76.56 327 LYS A CA 1
ATOM 2551 C C . LYS A 1 327 ? -16.924 4.140 -6.787 1.00 76.56 327 LYS A C 1
ATOM 2553 O O . LYS A 1 327 ? -15.727 4.329 -6.639 1.00 76.56 327 LYS A O 1
ATOM 2558 N N . ALA A 1 328 ? -17.586 4.513 -7.886 1.00 77.06 328 ALA A N 1
ATOM 2559 C CA . ALA A 1 328 ? -16.930 5.184 -9.010 1.00 77.06 328 ALA A CA 1
ATOM 2560 C C . ALA A 1 328 ? -16.229 6.472 -8.558 1.00 77.06 328 ALA A C 1
ATOM 2562 O O . ALA A 1 328 ? -15.066 6.692 -8.874 1.00 77.06 328 ALA A O 1
ATOM 2563 N N . ARG A 1 329 ? -16.912 7.276 -7.738 1.00 76.88 329 ARG A N 1
ATOM 2564 C CA . ARG A 1 329 ? -16.338 8.454 -7.095 1.00 76.88 329 ARG A CA 1
ATOM 2565 C C . ARG A 1 329 ? -15.131 8.088 -6.239 1.00 76.88 329 ARG A C 1
ATOM 2567 O O . ARG A 1 329 ? -14.105 8.726 -6.386 1.00 76.88 329 ARG A O 1
ATOM 2574 N N . SER A 1 330 ? -15.236 7.091 -5.359 1.00 80.25 330 SER A N 1
ATOM 2575 C CA . SER A 1 330 ? -14.108 6.693 -4.507 1.00 80.25 330 SER A CA 1
ATOM 2576 C C . SER A 1 330 ? -12.896 6.252 -5.332 1.00 80.25 330 SER A C 1
ATOM 2578 O O . SER A 1 330 ? -11.788 6.682 -5.036 1.00 80.25 330 SER A O 1
ATOM 2580 N N . SER A 1 331 ? -13.097 5.475 -6.401 1.00 83.44 331 SER A N 1
ATOM 2581 C CA . SER A 1 331 ? -12.021 5.091 -7.324 1.00 83.44 331 SER A CA 1
ATOM 2582 C C . SER A 1 331 ? -11.402 6.295 -8.025 1.00 83.44 331 SER A C 1
ATOM 2584 O O . SER A 1 331 ? -10.193 6.342 -8.188 1.00 83.44 331 SER A O 1
ATOM 2586 N N . ILE A 1 332 ? -12.211 7.282 -8.404 1.00 81.88 332 ILE A N 1
ATOM 2587 C CA . ILE A 1 332 ? -11.741 8.531 -9.011 1.00 81.88 332 ILE A CA 1
ATOM 2588 C C . ILE A 1 332 ? -10.956 9.379 -8.007 1.00 81.88 332 ILE A C 1
ATOM 2590 O O . ILE A 1 332 ? -9.908 9.903 -8.359 1.00 81.88 332 ILE A O 1
ATOM 2594 N N . GLU A 1 333 ? -11.430 9.501 -6.764 1.00 79.88 333 GLU A N 1
ATOM 2595 C CA . GLU A 1 333 ? -10.697 10.195 -5.697 1.00 79.88 333 GLU A CA 1
ATOM 2596 C C . GLU A 1 333 ? -9.323 9.546 -5.485 1.00 79.88 333 GLU A C 1
ATOM 2598 O O . GLU A 1 333 ? -8.316 10.247 -5.487 1.00 79.88 333 GLU A O 1
ATOM 2603 N N . ARG A 1 334 ? -9.272 8.209 -5.387 1.00 84.81 334 ARG A N 1
ATOM 2604 C CA . ARG A 1 334 ? -8.014 7.447 -5.283 1.00 84.81 334 ARG A CA 1
ATOM 2605 C C . ARG A 1 334 ? -7.120 7.674 -6.493 1.00 84.81 334 ARG A C 1
ATOM 2607 O O . ARG A 1 334 ? -5.941 7.955 -6.335 1.00 84.81 334 ARG A O 1
ATOM 2614 N N . LEU A 1 335 ? -7.698 7.602 -7.693 1.00 85.56 335 LEU A N 1
ATOM 2615 C CA . LEU A 1 335 ? -6.974 7.827 -8.934 1.00 85.56 335 LEU A CA 1
ATOM 2616 C C . LEU A 1 335 ? -6.325 9.211 -8.934 1.00 85.56 335 LEU A C 1
ATOM 2618 O O . LEU A 1 335 ? -5.142 9.305 -9.224 1.00 85.56 335 LEU A O 1
ATOM 2622 N N . PHE A 1 336 ? -7.055 10.270 -8.581 1.00 80.19 336 PHE A N 1
ATOM 2623 C CA . PHE A 1 336 ? -6.497 11.623 -8.561 1.00 80.19 336 PHE A CA 1
ATOM 2624 C C . PHE A 1 336 ? -5.363 11.774 -7.563 1.00 80.19 336 PHE A C 1
ATOM 2626 O O . PHE A 1 336 ? -4.308 12.278 -7.941 1.00 80.19 336 PHE A O 1
ATOM 2633 N N . VAL A 1 337 ? -5.560 11.289 -6.336 1.00 80.31 337 VAL A N 1
ATOM 2634 C CA . VAL A 1 337 ? -4.531 11.346 -5.294 1.00 80.31 337 VAL A CA 1
ATOM 2635 C C . VAL A 1 337 ? -3.273 10.609 -5.754 1.00 80.31 337 VAL A C 1
ATOM 2637 O O . VAL A 1 337 ? -2.196 11.196 -5.758 1.00 80.31 337 VAL A O 1
ATOM 2640 N N . SER A 1 338 ? -3.409 9.388 -6.274 1.00 85.69 338 SER A N 1
ATOM 2641 C CA . SER A 1 338 ? -2.265 8.607 -6.762 1.00 85.69 338 SER A CA 1
ATOM 2642 C C . SER A 1 338 ? -1.694 9.084 -8.102 1.00 85.69 338 SER A C 1
ATOM 2644 O O . SER A 1 338 ? -0.589 8.693 -8.465 1.00 85.69 338 SER A O 1
ATOM 2646 N N . THR A 1 339 ? -2.399 9.932 -8.864 1.00 84.88 339 THR A N 1
ATOM 2647 C CA . THR A 1 339 ? -1.868 10.520 -10.111 1.00 84.88 339 THR A CA 1
ATOM 2648 C C . THR A 1 339 ? -1.042 11.778 -9.835 1.00 84.88 339 THR A C 1
ATOM 2650 O O . THR A 1 339 ? -0.323 12.210 -10.730 1.00 84.88 339 THR A O 1
ATOM 2653 N N . ALA A 1 340 ? -1.087 12.370 -8.636 1.00 79.25 340 ALA A N 1
ATOM 2654 C CA . ALA A 1 340 ? -0.384 13.627 -8.354 1.00 79.25 340 ALA A CA 1
ATOM 2655 C C . ALA A 1 340 ? 1.119 13.602 -8.739 1.00 79.25 340 ALA A C 1
ATOM 2657 O O . ALA A 1 340 ? 1.547 14.500 -9.472 1.00 79.25 340 ALA A O 1
ATOM 2658 N N . PRO A 1 341 ? 1.908 12.554 -8.415 1.00 79.94 341 PRO A N 1
ATOM 2659 C CA . PRO A 1 341 ? 3.302 12.460 -8.872 1.00 79.94 341 PRO A CA 1
ATOM 2660 C C . PRO A 1 341 ? 3.431 12.343 -10.402 1.00 79.94 341 PRO A C 1
ATOM 2662 O O . PRO A 1 341 ? 4.342 12.891 -11.023 1.00 79.94 341 PRO A O 1
ATOM 2665 N N . TRP A 1 342 ? 2.482 11.655 -11.039 1.00 83.50 342 TRP A N 1
ATOM 2666 C CA . TRP A 1 342 ? 2.455 11.447 -12.488 1.00 83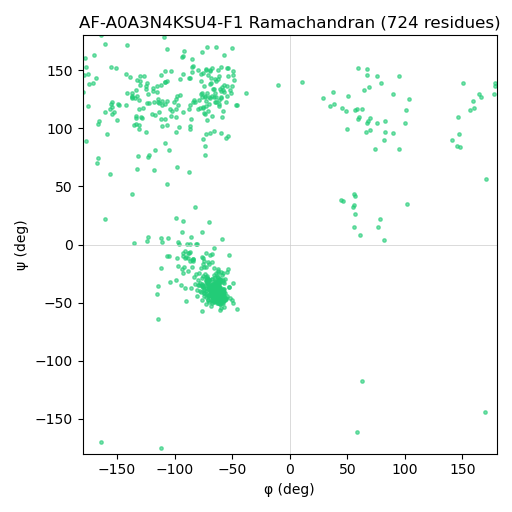.50 342 TRP A CA 1
ATOM 2667 C C . TRP A 1 342 ? 2.094 12.709 -13.262 1.00 83.50 342 TRP A C 1
ATOM 2669 O O . TRP A 1 342 ? 2.569 12.890 -14.381 1.00 83.50 342 TRP A O 1
ATOM 2679 N N . GLN A 1 343 ? 1.278 13.592 -12.687 1.00 82.06 343 GLN A N 1
ATOM 2680 C CA . GLN A 1 343 ? 0.959 14.881 -13.295 1.00 82.06 343 GLN A CA 1
ATOM 2681 C C . GLN A 1 343 ? 2.216 15.737 -13.435 1.00 82.06 343 GLN A C 1
ATOM 2683 O O . GLN A 1 343 ? 2.446 16.318 -14.493 1.00 82.06 343 GLN A O 1
ATOM 2688 N N . GLU A 1 344 ? 3.063 15.773 -12.407 1.00 78.75 344 GLU A N 1
ATOM 2689 C CA . GLU A 1 344 ? 4.326 16.511 -12.445 1.00 78.75 344 GLU A CA 1
ATOM 2690 C C . GLU A 1 344 ? 5.286 15.947 -13.494 1.00 78.75 344 GLU A C 1
ATOM 2692 O O . GLU A 1 344 ? 5.858 16.701 -14.291 1.00 78.75 344 GLU A O 1
ATOM 2697 N N . TRP A 1 345 ? 5.392 14.620 -13.557 1.00 85.31 345 TRP A N 1
ATOM 2698 C CA . TRP A 1 345 ? 6.155 13.948 -14.601 1.00 85.31 345 TRP A CA 1
ATOM 2699 C C . TRP A 1 345 ? 5.610 14.260 -16.005 1.00 85.31 345 TRP A C 1
ATOM 2701 O O . TRP A 1 345 ? 6.377 14.638 -16.887 1.00 85.31 345 TRP A O 1
ATOM 2711 N N . LEU A 1 346 ? 4.291 14.197 -16.219 1.00 86.88 346 LEU A N 1
ATOM 2712 C CA . LEU A 1 346 ? 3.666 14.533 -17.505 1.00 86.88 346 LEU A CA 1
ATOM 2713 C C . LEU A 1 346 ? 3.891 15.995 -17.893 1.00 86.88 346 LEU A C 1
ATOM 2715 O O . LEU A 1 346 ? 4.184 16.282 -19.051 1.00 86.88 346 LEU A O 1
ATOM 2719 N N . LEU A 1 347 ? 3.797 16.923 -16.940 1.00 85.44 347 LEU A N 1
ATOM 2720 C CA . LEU A 1 347 ? 4.110 18.329 -17.180 1.00 85.44 347 LEU A CA 1
ATOM 2721 C C . LEU A 1 347 ? 5.581 18.501 -17.562 1.00 85.44 347 LEU A C 1
ATOM 2723 O O . LEU A 1 347 ? 5.881 19.277 -18.463 1.00 85.44 347 LEU A O 1
ATOM 2727 N N . HIS A 1 348 ? 6.510 17.777 -16.934 1.00 86.56 348 HIS A N 1
ATOM 2728 C CA . HIS A 1 348 ? 7.914 17.757 -17.360 1.00 86.56 348 HIS A CA 1
ATOM 2729 C C . HIS A 1 348 ? 8.069 17.236 -18.796 1.00 86.56 348 HIS A C 1
ATOM 2731 O O . HIS A 1 348 ? 8.669 17.926 -19.621 1.00 86.56 348 HIS A O 1
ATOM 2737 N N . VAL A 1 349 ? 7.428 16.117 -19.139 1.00 89.75 349 VAL A N 1
ATOM 2738 C CA . VAL A 1 349 ? 7.413 15.579 -20.510 1.00 89.75 349 VAL A CA 1
ATOM 2739 C C . VAL A 1 349 ? 6.838 16.591 -21.503 1.00 89.75 349 VAL A C 1
ATOM 2741 O O . VAL A 1 349 ? 7.409 16.790 -22.574 1.00 89.75 349 VAL A O 1
ATOM 2744 N N . PHE A 1 350 ? 5.750 17.286 -21.160 1.00 91.06 350 PHE A N 1
ATOM 2745 C CA . PHE A 1 350 ? 5.165 18.317 -22.018 1.00 91.06 350 PHE A CA 1
ATOM 2746 C C . PHE A 1 350 ? 6.070 19.537 -22.186 1.00 91.06 350 PHE A C 1
ATOM 2748 O O . PHE A 1 350 ? 6.119 20.091 -23.283 1.00 91.06 350 PHE A O 1
ATOM 2755 N N . ARG A 1 351 ? 6.824 19.939 -21.157 1.00 89.75 351 ARG A N 1
ATOM 2756 C CA . ARG A 1 351 ? 7.824 21.016 -21.269 1.00 89.75 351 ARG A CA 1
ATOM 2757 C C . ARG A 1 351 ? 8.965 20.637 -22.211 1.00 89.75 351 ARG A C 1
ATOM 2759 O O . ARG A 1 351 ? 9.364 21.457 -23.038 1.00 89.75 351 ARG A O 1
ATOM 2766 N N . VAL A 1 352 ? 9.434 19.388 -22.133 1.00 94.00 352 VAL A N 1
ATOM 2767 C CA . VAL A 1 352 ? 10.429 18.827 -23.063 1.00 94.00 352 VAL A CA 1
ATOM 2768 C C . VAL A 1 352 ? 9.857 18.764 -24.483 1.00 94.00 352 VAL A C 1
ATOM 2770 O O . VAL A 1 352 ? 10.486 19.230 -25.425 1.00 94.00 352 VAL A O 1
ATOM 2773 N N . TYR A 1 353 ? 8.627 18.274 -24.651 1.00 93.56 353 TYR A N 1
ATOM 2774 C CA . TYR A 1 353 ? 7.951 18.224 -25.952 1.00 93.56 353 TYR A CA 1
ATOM 2775 C C . TYR A 1 353 ? 7.763 19.613 -26.583 1.00 93.56 353 TYR A C 1
ATOM 2777 O O . TYR A 1 353 ? 7.926 19.769 -27.791 1.00 93.56 353 TYR A O 1
ATOM 2785 N N . ARG A 1 354 ? 7.445 20.634 -25.780 1.00 94.12 354 ARG A N 1
ATOM 2786 C CA . ARG A 1 354 ? 7.265 22.024 -26.232 1.00 94.12 354 ARG A CA 1
ATOM 2787 C C . ARG A 1 354 ? 8.578 22.790 -26.410 1.00 94.12 354 ARG A C 1
ATOM 2789 O O . ARG A 1 354 ? 8.519 23.958 -26.784 1.00 94.12 354 ARG A O 1
ATOM 2796 N N . TRP A 1 355 ? 9.729 22.159 -26.157 1.00 96.25 355 TRP A N 1
ATOM 2797 C CA . TRP A 1 355 ? 11.054 22.784 -26.224 1.00 96.25 355 TRP A CA 1
ATOM 2798 C C . TRP A 1 355 ? 11.187 24.044 -25.351 1.00 96.25 355 TRP A C 1
ATOM 2800 O O . TRP A 1 355 ? 11.939 24.953 -25.695 1.00 96.25 355 TRP A O 1
ATOM 2810 N N . GLU A 1 356 ? 10.491 24.111 -24.207 1.00 94.69 356 GLU A N 1
ATOM 2811 C CA . GLU A 1 356 ? 10.572 25.285 -23.316 1.00 94.69 356 GLU A CA 1
ATOM 2812 C C . GLU A 1 356 ? 12.017 25.537 -22.857 1.00 94.69 356 GLU A C 1
ATOM 2814 O O . GLU A 1 356 ? 12.482 26.675 -22.851 1.00 94.69 356 GLU A O 1
ATOM 2819 N N . ASN A 1 357 ? 12.749 24.453 -22.565 1.00 94.94 357 ASN A N 1
ATOM 2820 C CA . ASN A 1 357 ? 14.190 24.458 -22.329 1.00 94.94 357 ASN A CA 1
ATOM 2821 C C . ASN A 1 357 ? 14.908 23.740 -23.487 1.00 94.94 357 ASN A C 1
ATOM 2823 O O . ASN A 1 357 ? 14.945 22.501 -23.512 1.00 94.94 357 ASN A O 1
ATOM 2827 N N . PRO A 1 358 ? 15.519 24.468 -24.440 1.00 96.25 358 PRO A N 1
ATOM 2828 C CA . PRO A 1 358 ? 16.109 23.852 -25.628 1.00 96.25 358 PRO A CA 1
ATOM 2829 C C . PRO A 1 358 ? 17.303 22.952 -25.291 1.00 96.25 358 PRO A C 1
ATOM 2831 O O . PRO A 1 358 ? 17.440 21.885 -25.877 1.00 96.25 358 PRO A O 1
ATOM 2834 N N . TYR A 1 359 ? 18.131 23.321 -24.307 1.00 96.62 359 TYR A N 1
ATOM 2835 C CA . TYR A 1 359 ? 19.294 22.520 -23.897 1.00 96.62 359 TYR A CA 1
ATOM 2836 C C . TYR A 1 359 ? 18.902 21.172 -23.286 1.00 96.62 359 TYR A C 1
ATOM 2838 O O . TYR A 1 359 ? 19.494 20.140 -23.602 1.00 96.62 359 TYR A O 1
ATOM 2846 N N . GLU A 1 360 ? 17.888 21.168 -22.421 1.00 94.12 360 GLU A N 1
ATOM 2847 C CA . GLU A 1 360 ? 17.388 19.943 -21.802 1.00 94.12 360 GLU A CA 1
ATOM 2848 C C . GLU A 1 360 ? 16.753 19.030 -22.853 1.00 94.12 360 GLU A C 1
ATOM 2850 O O . GLU A 1 360 ? 17.057 17.838 -22.910 1.00 94.12 360 GLU A O 1
ATOM 2855 N N . THR A 1 361 ? 15.933 19.608 -23.730 1.00 96.12 361 THR A N 1
ATOM 2856 C CA . THR A 1 361 ? 15.283 18.881 -24.824 1.00 96.12 361 THR A CA 1
ATOM 2857 C C . THR A 1 361 ? 16.307 18.298 -25.792 1.00 96.12 361 THR A C 1
ATOM 2859 O O . THR A 1 361 ? 16.205 17.133 -26.165 1.00 96.12 361 THR A O 1
ATOM 2862 N N . PHE A 1 362 ? 17.351 19.059 -26.128 1.00 96.94 362 PHE A N 1
ATOM 2863 C CA . PHE A 1 362 ? 18.452 18.584 -26.959 1.00 96.94 362 PHE A CA 1
ATOM 2864 C C . PHE A 1 362 ? 19.202 17.414 -26.310 1.00 96.94 362 PHE A C 1
ATOM 2866 O O . PHE A 1 362 ? 19.501 16.432 -26.984 1.00 96.94 362 PHE A O 1
ATOM 2873 N N . ARG A 1 363 ? 19.449 17.456 -24.993 1.00 96.25 363 ARG A N 1
ATOM 2874 C CA . ARG A 1 363 ? 20.054 16.330 -24.262 1.00 96.25 363 ARG A CA 1
ATOM 2875 C C . ARG A 1 363 ? 19.200 15.064 -24.371 1.00 96.25 363 ARG A C 1
ATOM 2877 O O . ARG A 1 363 ? 19.740 13.992 -24.645 1.00 96.25 363 ARG A O 1
ATOM 2884 N N . TRP A 1 364 ? 17.885 15.186 -24.185 1.00 95.38 364 TRP A N 1
ATOM 2885 C CA . TRP A 1 364 ? 16.950 14.066 -24.334 1.00 95.38 364 TRP A CA 1
ATOM 2886 C C . TRP A 1 364 ? 16.870 13.559 -25.776 1.00 95.38 364 TRP A C 1
ATOM 2888 O O . TRP A 1 364 ? 16.837 12.349 -25.985 1.00 95.38 364 TRP A O 1
ATOM 2898 N N . LEU A 1 365 ? 16.917 14.452 -26.767 1.00 95.88 365 LEU A N 1
ATOM 2899 C CA . LEU A 1 365 ? 16.961 14.096 -28.185 1.00 95.88 365 LEU A CA 1
ATOM 2900 C C . LEU A 1 365 ? 18.236 13.318 -28.528 1.00 95.88 365 LEU A C 1
ATOM 2902 O O . LEU A 1 365 ? 18.153 12.266 -29.151 1.00 95.88 365 LEU A O 1
ATOM 2906 N N . CYS A 1 366 ? 19.406 13.790 -28.094 1.00 97.31 366 CYS A N 1
ATOM 2907 C CA . CYS A 1 366 ? 20.672 13.085 -28.294 1.00 97.31 366 CYS A CA 1
ATOM 2908 C C . CYS A 1 366 ? 20.641 11.689 -27.664 1.00 97.31 366 CYS A C 1
ATOM 2910 O O . CYS A 1 366 ? 21.010 10.712 -28.314 1.00 97.31 366 CYS A O 1
ATOM 2912 N N . LEU A 1 367 ? 20.146 11.584 -26.427 1.00 96.19 367 LEU A N 1
ATOM 2913 C CA . LEU A 1 367 ? 19.977 10.303 -25.746 1.00 96.19 367 LEU A CA 1
ATOM 2914 C C . LEU A 1 367 ? 19.034 9.374 -26.526 1.00 96.19 367 LEU A C 1
ATOM 2916 O O . LEU A 1 367 ? 19.372 8.214 -26.757 1.00 96.19 367 LEU A O 1
ATOM 2920 N N . TYR A 1 368 ? 17.892 9.890 -26.986 1.00 96.25 368 TYR A N 1
ATOM 2921 C CA . TYR A 1 368 ? 16.940 9.154 -27.817 1.00 96.25 368 TYR A CA 1
ATOM 2922 C C . TYR A 1 368 ? 17.573 8.662 -29.124 1.00 96.25 368 TYR A C 1
ATOM 2924 O O . TYR A 1 368 ? 17.422 7.491 -29.458 1.00 96.25 368 TYR A O 1
ATOM 2932 N N . MET A 1 369 ? 18.321 9.509 -29.837 1.00 97.88 369 MET A N 1
ATOM 2933 C CA . MET A 1 369 ? 18.971 9.139 -31.099 1.00 97.88 369 MET A CA 1
ATOM 2934 C C . MET A 1 369 ? 20.002 8.022 -30.903 1.00 97.88 369 MET A C 1
ATOM 2936 O O . MET A 1 369 ? 20.048 7.088 -31.702 1.00 97.88 369 MET A O 1
ATOM 2940 N N . VAL A 1 370 ? 20.782 8.069 -29.816 1.00 97.06 370 VAL A N 1
ATOM 2941 C CA . VAL A 1 370 ? 21.728 7.000 -29.453 1.00 97.06 370 VAL A CA 1
ATOM 2942 C C . VAL A 1 370 ? 20.985 5.703 -29.121 1.00 97.06 370 VAL A C 1
ATOM 2944 O O . VAL A 1 370 ? 21.309 4.647 -29.659 1.00 97.06 370 VAL A O 1
ATOM 2947 N N . LEU A 1 371 ? 19.958 5.771 -28.274 1.00 95.75 371 LEU A N 1
ATOM 2948 C CA . LEU A 1 371 ? 19.154 4.609 -27.879 1.00 95.75 371 LEU A CA 1
ATOM 2949 C C . LEU A 1 371 ? 18.436 3.958 -29.060 1.00 95.75 371 LEU A C 1
ATOM 2951 O O . LEU A 1 371 ? 18.369 2.731 -29.145 1.00 95.75 371 LEU A O 1
ATOM 2955 N N . TRP A 1 372 ? 17.905 4.779 -29.963 1.00 96.31 372 TRP A N 1
ATOM 2956 C CA . TRP A 1 372 ? 17.253 4.338 -31.185 1.00 96.31 372 TRP A CA 1
ATOM 2957 C C . TRP A 1 372 ? 18.251 3.669 -32.133 1.00 96.31 372 TRP A C 1
ATOM 2959 O O . TRP A 1 372 ? 17.972 2.576 -32.619 1.00 96.31 372 TRP A O 1
ATOM 2969 N N . HIS A 1 373 ? 19.439 4.256 -32.319 1.00 96.19 373 HIS A N 1
ATOM 2970 C CA . HIS A 1 373 ? 20.492 3.684 -33.161 1.00 96.19 373 HIS A CA 1
ATOM 2971 C C . HIS A 1 373 ? 20.888 2.265 -32.724 1.00 96.19 373 HIS A C 1
ATOM 2973 O O . HIS A 1 373 ? 21.018 1.377 -33.562 1.00 96.19 373 HIS A O 1
ATOM 2979 N N . TYR A 1 374 ? 21.001 2.024 -31.415 1.00 93.88 374 TYR A N 1
ATOM 2980 C CA . TYR A 1 374 ? 21.314 0.698 -30.872 1.00 93.88 374 TYR A CA 1
ATOM 2981 C C . TYR A 1 374 ? 20.084 -0.185 -30.598 1.00 93.88 374 TYR A C 1
ATOM 2983 O O . TYR A 1 374 ? 20.227 -1.311 -30.128 1.00 93.88 374 TYR A O 1
ATOM 2991 N N . SER A 1 375 ? 18.868 0.298 -30.882 1.00 94.06 375 SER A N 1
ATOM 2992 C CA . SER A 1 375 ? 17.604 -0.400 -30.596 1.00 94.06 375 SER A CA 1
ATOM 2993 C C . SER A 1 375 ? 17.397 -0.796 -29.118 1.00 94.06 375 SER A C 1
ATOM 2995 O O . SER A 1 375 ? 16.632 -1.712 -28.819 1.00 94.06 375 SER A O 1
ATOM 2997 N N . TYR A 1 376 ? 18.010 -0.076 -28.169 1.00 94.50 376 TYR A N 1
ATOM 2998 C CA . TYR A 1 376 ? 17.906 -0.336 -26.721 1.00 94.50 376 TYR A CA 1
ATOM 2999 C C . TYR A 1 376 ? 16.785 0.455 -26.024 1.00 94.50 376 TYR A C 1
ATOM 3001 O O . TYR A 1 376 ? 16.799 0.605 -24.804 1.00 94.50 376 TYR A O 1
ATOM 3009 N N . LEU A 1 377 ? 15.785 0.949 -26.764 1.00 93.44 377 LEU A N 1
ATOM 3010 C CA . LEU A 1 377 ? 14.688 1.753 -26.201 1.00 93.44 377 LEU A CA 1
ATOM 3011 C C . LEU A 1 377 ? 13.923 1.021 -25.082 1.00 93.44 377 LEU A C 1
ATOM 3013 O O . LEU A 1 377 ? 13.675 1.601 -24.027 1.00 93.44 377 LEU A O 1
ATOM 3017 N N . ILE A 1 378 ? 13.589 -0.260 -25.282 1.00 91.75 378 ILE A N 1
ATOM 3018 C CA . ILE A 1 378 ? 12.865 -1.059 -24.277 1.00 91.75 378 ILE A CA 1
ATOM 3019 C C . ILE A 1 378 ? 13.753 -1.359 -23.065 1.00 91.75 378 ILE A C 1
ATOM 3021 O O . ILE A 1 378 ? 13.316 -1.218 -21.926 1.00 91.75 378 ILE A O 1
ATOM 3025 N N . THR A 1 379 ? 15.015 -1.725 -23.293 1.00 94.00 379 THR A N 1
ATOM 3026 C CA . THR A 1 379 ? 15.982 -1.989 -22.218 1.00 94.00 379 THR A CA 1
ATOM 3027 C C . THR A 1 379 ? 16.230 -0.734 -21.373 1.00 94.00 379 THR A C 1
ATOM 3029 O O . THR A 1 379 ? 16.308 -0.815 -20.148 1.00 94.00 379 THR A O 1
ATOM 3032 N N . PHE A 1 380 ? 16.264 0.445 -22.001 1.00 94.81 380 PHE A N 1
ATOM 3033 C CA . PHE A 1 380 ? 16.388 1.725 -21.307 1.00 94.81 380 PHE A CA 1
ATOM 3034 C C . PHE A 1 380 ? 15.168 2.069 -20.449 1.00 94.81 380 PHE A C 1
ATOM 3036 O O . PHE A 1 380 ? 15.335 2.610 -19.361 1.00 94.81 380 PHE A O 1
ATOM 3043 N N . LEU A 1 381 ? 13.955 1.702 -20.871 1.00 92.81 381 LEU A N 1
ATOM 3044 C CA . LEU A 1 381 ? 12.759 1.877 -20.042 1.00 92.81 381 LEU A CA 1
ATOM 3045 C C . LEU A 1 381 ? 12.885 1.105 -18.720 1.00 92.81 381 LEU A C 1
ATOM 3047 O O . LEU A 1 381 ? 12.634 1.670 -17.655 1.00 92.81 381 LEU A O 1
ATOM 3051 N N . TRP A 1 382 ? 13.341 -0.151 -18.770 1.00 94.25 382 TRP A N 1
ATOM 3052 C CA . TRP A 1 382 ? 13.609 -0.937 -17.560 1.00 94.25 382 TRP A CA 1
ATOM 3053 C C . TRP A 1 382 ? 14.712 -0.315 -16.703 1.00 94.25 382 TRP A C 1
ATOM 3055 O O . TRP A 1 382 ? 14.560 -0.231 -15.484 1.00 94.25 382 TRP A O 1
ATOM 3065 N N . PHE A 1 383 ? 15.780 0.189 -17.328 1.00 95.88 383 PHE A N 1
ATOM 3066 C CA . PHE A 1 383 ? 16.825 0.930 -16.623 1.00 95.88 383 PHE A CA 1
ATOM 3067 C C . PHE A 1 383 ? 16.273 2.161 -15.900 1.00 95.88 383 PHE A C 1
ATOM 3069 O O . PHE A 1 383 ? 16.621 2.371 -14.744 1.00 95.88 383 PHE A O 1
ATOM 3076 N N . CYS A 1 384 ? 15.391 2.949 -16.523 1.00 94.75 384 CYS A N 1
ATOM 3077 C CA . CYS A 1 384 ? 14.761 4.096 -15.869 1.00 94.75 384 CYS A CA 1
ATOM 3078 C C . CYS A 1 384 ? 13.987 3.670 -14.619 1.00 94.75 384 CYS A C 1
ATOM 3080 O O . CYS A 1 384 ? 14.191 4.256 -13.558 1.00 94.75 384 CYS A O 1
ATOM 3082 N N . VAL A 1 385 ? 13.148 2.633 -14.716 1.00 94.69 385 VAL A N 1
ATOM 3083 C CA . VAL A 1 385 ? 12.385 2.119 -13.565 1.00 94.69 385 VAL A CA 1
ATOM 3084 C C . VAL A 1 385 ? 13.326 1.702 -12.428 1.00 94.69 385 VAL A C 1
ATOM 3086 O O . VAL A 1 385 ? 13.117 2.102 -11.281 1.00 94.69 385 VAL A O 1
ATOM 3089 N N . ILE A 1 386 ? 14.396 0.963 -12.739 1.00 96.12 386 ILE A N 1
ATOM 3090 C CA . ILE A 1 386 ? 15.403 0.534 -11.755 1.00 96.12 386 ILE A CA 1
ATOM 3091 C C . ILE A 1 386 ? 16.137 1.738 -11.157 1.00 96.12 386 ILE A C 1
ATOM 3093 O O . ILE A 1 386 ? 16.280 1.836 -9.944 1.00 96.12 386 ILE A O 1
ATOM 3097 N N . TYR A 1 387 ? 16.589 2.673 -11.991 1.00 95.88 387 TYR A N 1
ATOM 3098 C CA . TYR A 1 387 ? 17.355 3.839 -11.566 1.00 95.88 387 TYR A CA 1
ATOM 3099 C C . TYR A 1 387 ? 16.548 4.735 -10.630 1.00 95.88 387 TYR A C 1
ATOM 3101 O O . TYR A 1 387 ? 17.047 5.096 -9.568 1.00 95.88 387 TYR A O 1
ATOM 3109 N N . TYR A 1 388 ? 15.308 5.081 -10.988 1.00 92.62 388 TYR A N 1
ATOM 3110 C CA . TYR A 1 388 ? 14.483 5.963 -10.161 1.00 92.62 388 TYR A CA 1
ATOM 3111 C C . TYR A 1 388 ? 14.127 5.317 -8.821 1.00 92.62 388 TYR A C 1
ATOM 3113 O O . TYR A 1 388 ? 14.246 5.967 -7.783 1.00 92.62 388 TYR A O 1
ATOM 3121 N N . THR A 1 389 ? 13.764 4.032 -8.819 1.00 93.88 389 THR A N 1
ATOM 3122 C CA . THR A 1 389 ? 13.463 3.320 -7.568 1.00 93.88 389 THR A CA 1
ATOM 3123 C C . THR A 1 389 ? 14.694 3.130 -6.692 1.00 93.88 389 THR A C 1
ATOM 3125 O O . THR A 1 389 ? 14.626 3.366 -5.487 1.00 93.88 389 THR A O 1
ATOM 3128 N N . LEU A 1 390 ? 15.843 2.774 -7.266 1.00 94.19 390 LEU A N 1
ATOM 3129 C CA . LEU A 1 390 ? 17.080 2.604 -6.507 1.00 94.19 390 LEU A CA 1
ATOM 3130 C C . LEU A 1 390 ? 17.622 3.945 -5.997 1.00 94.19 390 LEU A C 1
ATOM 3132 O O . LEU A 1 390 ? 18.086 4.027 -4.862 1.00 94.19 390 LEU A O 1
ATOM 3136 N N . ARG A 1 391 ? 17.515 5.015 -6.793 1.00 93.38 391 ARG A N 1
ATOM 3137 C CA . ARG A 1 391 ? 17.871 6.374 -6.367 1.00 93.38 391 ARG A CA 1
ATOM 3138 C C . ARG A 1 391 ? 17.049 6.796 -5.154 1.00 93.38 391 ARG A C 1
ATOM 3140 O O . ARG A 1 391 ? 17.627 7.357 -4.228 1.00 93.38 391 ARG A O 1
ATOM 3147 N N . ARG A 1 392 ? 15.745 6.500 -5.144 1.00 90.44 392 ARG A N 1
ATOM 3148 C CA . ARG A 1 392 ? 14.871 6.796 -4.003 1.00 90.44 392 ARG A CA 1
ATOM 3149 C C . ARG A 1 392 ? 15.294 6.044 -2.740 1.00 90.44 392 ARG A C 1
ATOM 3151 O O . ARG A 1 392 ? 15.283 6.627 -1.665 1.00 90.44 392 ARG A O 1
ATOM 3158 N N . TYR A 1 393 ? 15.715 4.788 -2.878 1.00 91.12 393 TYR A N 1
ATOM 3159 C CA . TYR A 1 393 ? 16.210 3.984 -1.758 1.00 91.12 393 TYR A CA 1
ATOM 3160 C C . TYR A 1 393 ? 17.555 4.475 -1.206 1.00 91.12 393 TYR A C 1
ATOM 3162 O O . TYR A 1 393 ? 17.731 4.561 0.005 1.00 91.12 393 TYR A O 1
ATOM 3170 N N . ILE A 1 394 ? 18.511 4.793 -2.087 1.00 91.81 394 ILE A N 1
ATOM 3171 C CA . ILE A 1 394 ? 19.870 5.191 -1.687 1.00 91.81 394 ILE A CA 1
ATOM 3172 C C . ILE A 1 394 ? 19.893 6.617 -1.123 1.00 91.81 394 ILE A C 1
ATOM 3174 O O . ILE A 1 394 ? 20.628 6.886 -0.175 1.00 91.81 394 ILE A O 1
ATOM 3178 N N . TYR A 1 395 ? 19.107 7.531 -1.698 1.00 88.62 395 TYR A N 1
ATOM 3179 C CA . TYR A 1 395 ? 19.121 8.952 -1.352 1.00 88.62 395 TYR A CA 1
ATOM 3180 C C . TYR A 1 395 ? 17.768 9.393 -0.780 1.00 88.62 395 TYR A C 1
ATOM 3182 O O . TYR A 1 395 ? 16.975 10.013 -1.499 1.00 88.62 395 TYR A O 1
ATOM 3190 N N . PRO A 1 396 ? 17.498 9.143 0.515 1.00 80.38 396 PRO A N 1
ATOM 3191 C CA . PRO A 1 396 ? 16.255 9.575 1.157 1.00 80.38 396 PRO A CA 1
ATOM 3192 C C . PRO A 1 396 ? 16.099 11.102 1.165 1.00 80.38 396 PRO A C 1
ATOM 3194 O O . PRO A 1 396 ? 14.985 11.606 1.212 1.00 80.38 396 PRO A O 1
ATOM 3197 N N . GLU A 1 397 ? 17.191 11.860 1.027 1.00 79.94 397 GLU A N 1
ATOM 3198 C CA . GLU A 1 397 ? 17.153 13.324 0.897 1.00 79.94 397 GLU A CA 1
ATOM 3199 C C . GLU A 1 397 ? 16.356 13.809 -0.320 1.00 79.94 397 GLU A C 1
ATOM 3201 O O . GLU A 1 397 ? 15.817 14.914 -0.302 1.00 79.94 397 GLU A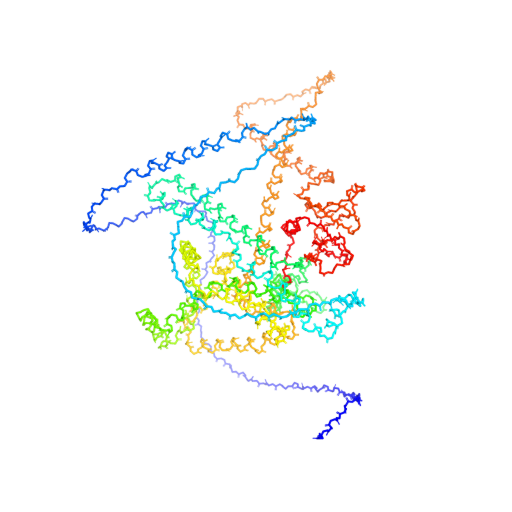 O 1
ATOM 3206 N N . THR A 1 398 ? 16.218 12.969 -1.352 1.00 80.81 398 THR A N 1
ATOM 3207 C CA . THR A 1 398 ? 15.358 13.281 -2.502 1.00 80.81 398 THR A CA 1
ATOM 3208 C C . THR A 1 398 ? 13.892 13.433 -2.102 1.00 80.81 398 THR A C 1
ATOM 3210 O O . THR A 1 398 ? 13.206 14.268 -2.673 1.00 80.81 398 THR A O 1
ATOM 3213 N N . GLU A 1 399 ? 13.424 12.716 -1.073 1.00 83.38 399 GLU A N 1
ATOM 3214 C CA . GLU A 1 399 ? 12.071 12.887 -0.533 1.00 83.38 399 GLU A CA 1
ATOM 3215 C C . GLU A 1 399 ? 11.839 14.283 0.020 1.00 83.38 399 GLU A C 1
ATOM 3217 O O . GLU A 1 399 ? 10.793 14.878 -0.215 1.00 83.38 399 GLU A O 1
ATOM 3222 N N . ILE A 1 400 ? 12.812 14.797 0.762 1.00 85.75 400 ILE A N 1
ATOM 3223 C CA . ILE A 1 400 ? 12.701 16.095 1.422 1.00 85.75 400 ILE A CA 1
ATOM 3224 C C . ILE A 1 400 ? 12.668 17.192 0.365 1.00 85.75 400 ILE A C 1
ATOM 3226 O O . ILE A 1 400 ? 11.891 18.132 0.484 1.00 85.75 400 ILE A O 1
ATOM 3230 N N . GLU A 1 401 ? 13.477 17.056 -0.684 1.00 86.25 401 GLU A N 1
ATOM 3231 C CA . GLU A 1 401 ? 13.487 18.016 -1.780 1.00 86.25 401 GLU A CA 1
ATOM 3232 C C . GLU A 1 401 ? 12.179 17.975 -2.581 1.00 86.25 401 GLU A C 1
ATOM 3234 O O . GLU A 1 401 ? 11.593 19.024 -2.843 1.00 86.25 401 GLU A O 1
ATOM 3239 N N . ASP A 1 402 ? 11.654 16.782 -2.872 1.00 83.44 402 ASP A N 1
ATOM 3240 C CA . ASP A 1 402 ? 10.339 16.626 -3.504 1.00 83.44 402 ASP A CA 1
ATOM 3241 C C . ASP A 1 402 ? 9.231 17.264 -2.638 1.00 83.44 402 ASP A C 1
ATOM 3243 O O . ASP A 1 402 ? 8.357 17.967 -3.154 1.00 83.44 402 ASP A O 1
ATOM 3247 N N . LEU A 1 403 ? 9.290 17.072 -1.312 1.00 84.38 403 LEU A N 1
ATOM 3248 C CA . LEU A 1 403 ? 8.356 17.665 -0.348 1.00 84.38 403 LEU A CA 1
ATOM 3249 C C . LEU A 1 403 ? 8.497 19.184 -0.261 1.00 84.38 403 LEU A C 1
ATOM 3251 O O . LEU A 1 403 ? 7.487 19.879 -0.202 1.00 84.38 403 LEU A O 1
ATOM 3255 N N . ARG A 1 404 ? 9.715 19.727 -0.300 1.00 87.69 404 ARG A N 1
ATOM 3256 C CA . ARG A 1 404 ? 9.949 21.177 -0.363 1.00 87.69 404 ARG A CA 1
ATOM 3257 C C . ARG A 1 404 ? 9.340 21.764 -1.619 1.00 87.69 404 ARG A C 1
ATOM 3259 O O . ARG A 1 404 ? 8.570 22.714 -1.529 1.00 87.69 404 ARG A O 1
ATOM 3266 N N . VAL A 1 405 ? 9.615 21.166 -2.775 1.00 84.38 405 VAL A N 1
ATOM 3267 C CA . VAL A 1 405 ? 9.039 21.600 -4.053 1.00 84.38 405 VAL A CA 1
ATOM 3268 C C . VAL A 1 405 ? 7.512 21.482 -4.021 1.00 84.38 405 VAL A C 1
ATOM 3270 O O . VAL A 1 405 ? 6.816 22.351 -4.545 1.00 84.38 405 VAL A O 1
ATOM 3273 N N . ALA A 1 406 ? 6.952 20.450 -3.385 1.00 79.19 406 ALA A N 1
ATOM 3274 C CA . ALA A 1 406 ? 5.509 20.327 -3.170 1.00 79.19 406 ALA A CA 1
ATOM 3275 C C . ALA A 1 406 ? 4.945 21.437 -2.261 1.00 79.19 406 ALA A C 1
ATOM 3277 O O . ALA A 1 406 ? 3.980 22.101 -2.641 1.00 79.19 406 ALA A O 1
ATOM 3278 N N . LEU A 1 407 ? 5.572 21.713 -1.118 1.00 82.56 407 LEU A N 1
ATOM 3279 C CA . LEU A 1 407 ? 5.167 22.776 -0.192 1.00 82.56 407 LEU A CA 1
ATOM 3280 C C . LEU A 1 407 ? 5.280 24.168 -0.815 1.00 82.56 407 LEU A C 1
ATOM 3282 O O . LEU A 1 407 ? 4.388 25.003 -0.649 1.00 82.56 407 LEU A O 1
ATOM 3286 N N . GLU A 1 408 ? 6.351 24.425 -1.562 1.00 83.12 408 GLU A N 1
ATOM 3287 C CA . GLU A 1 408 ? 6.530 25.666 -2.307 1.00 83.12 408 GLU A CA 1
ATOM 3288 C C . GLU A 1 408 ? 5.477 25.826 -3.391 1.00 83.12 408 GLU A C 1
ATOM 3290 O O . GLU A 1 408 ? 4.992 26.939 -3.602 1.00 83.12 408 GLU A O 1
ATOM 3295 N N . ARG A 1 409 ? 5.090 24.732 -4.058 1.00 73.88 409 ARG A N 1
ATOM 3296 C CA . ARG A 1 409 ? 3.971 24.747 -4.997 1.00 73.88 409 ARG A CA 1
ATOM 3297 C C . ARG A 1 409 ? 2.697 25.151 -4.287 1.00 73.88 409 ARG A C 1
ATOM 3299 O O . ARG A 1 409 ? 2.152 26.166 -4.684 1.00 73.88 409 ARG A O 1
ATOM 3306 N N . VAL A 1 410 ? 2.292 24.461 -3.220 1.00 71.00 410 VAL A N 1
ATOM 3307 C CA . VAL A 1 410 ? 1.070 24.795 -2.463 1.00 71.00 410 VAL A CA 1
ATOM 3308 C C . VAL A 1 410 ? 1.085 26.254 -2.003 1.00 71.00 410 VAL A C 1
ATOM 3310 O O . VAL A 1 410 ? 0.112 26.974 -2.209 1.00 71.00 410 VAL A O 1
ATOM 3313 N N . ARG A 1 411 ? 2.219 26.737 -1.483 1.00 75.12 411 ARG A N 1
ATOM 3314 C CA . ARG A 1 411 ? 2.400 28.144 -1.088 1.00 75.12 411 ARG A CA 1
ATOM 3315 C C . ARG A 1 411 ? 2.262 29.122 -2.263 1.00 75.12 411 ARG A C 1
ATOM 3317 O O . ARG A 1 411 ? 1.800 30.242 -2.078 1.00 75.12 411 ARG A O 1
ATOM 3324 N N . ASN A 1 412 ? 2.671 28.720 -3.463 1.00 69.44 412 ASN A N 1
ATOM 3325 C CA . ASN A 1 412 ? 2.571 29.517 -4.687 1.00 69.44 412 ASN A CA 1
ATOM 3326 C C . ASN A 1 412 ? 1.245 29.293 -5.454 1.00 69.44 412 ASN A C 1
ATOM 3328 O O . ASN A 1 412 ? 0.959 30.037 -6.398 1.00 69.44 412 ASN A O 1
ATOM 3332 N N . THR A 1 413 ? 0.444 28.287 -5.079 1.00 56.91 413 THR A N 1
ATOM 3333 C CA . THR A 1 413 ? -0.811 27.883 -5.739 1.00 56.91 413 THR A CA 1
ATOM 3334 C C . THR A 1 413 ? -1.935 28.898 -5.552 1.00 56.91 413 THR A C 1
ATOM 3336 O O . THR A 1 413 ? -2.800 28.965 -6.423 1.00 56.91 413 THR A O 1
ATOM 3339 N N . ASP A 1 414 ? -1.833 29.829 -4.594 1.00 53.66 414 ASP A N 1
ATOM 3340 C CA . ASP A 1 414 ? -2.661 31.052 -4.567 1.00 53.66 414 ASP A CA 1
ATOM 3341 C C . ASP A 1 414 ? -2.604 31.850 -5.899 1.00 53.66 414 ASP A C 1
ATOM 3343 O O . ASP A 1 414 ? -3.372 32.791 -6.105 1.00 53.66 414 ASP A O 1
ATOM 3347 N N . ARG A 1 415 ? -1.709 31.489 -6.840 1.00 46.56 415 ARG A N 1
ATOM 3348 C CA . ARG A 1 415 ? -1.583 32.087 -8.178 1.00 46.56 415 ARG A CA 1
ATOM 3349 C C . ARG A 1 415 ? -1.681 31.138 -9.394 1.00 46.56 415 ARG A C 1
ATOM 3351 O O . ARG A 1 415 ? -1.524 31.648 -10.505 1.00 46.56 415 ARG A O 1
ATOM 3358 N N . LYS A 1 416 ? -1.925 29.815 -9.296 1.00 45.12 416 LYS A N 1
ATOM 3359 C CA . LYS A 1 416 ? -1.909 28.919 -10.495 1.00 45.12 416 LYS A CA 1
ATOM 3360 C C . LYS A 1 416 ? -3.090 27.941 -10.628 1.00 45.12 416 LYS A C 1
ATOM 3362 O O . LYS A 1 416 ? -3.143 26.910 -9.980 1.00 45.12 416 LYS A O 1
ATOM 3367 N N . ALA A 1 417 ? -3.927 28.211 -11.633 1.00 44.88 417 ALA A N 1
ATOM 3368 C CA . ALA A 1 417 ? -5.151 27.503 -12.029 1.00 44.88 417 ALA A CA 1
ATOM 3369 C C . ALA A 1 417 ? -4.965 26.231 -12.904 1.00 44.88 417 ALA A C 1
ATOM 3371 O O . ALA A 1 417 ? -5.795 25.967 -13.774 1.00 44.88 417 ALA A O 1
ATOM 3372 N N . TYR A 1 418 ? -3.878 25.465 -12.742 1.00 52.88 418 TYR A N 1
ATOM 3373 C CA . TYR A 1 418 ? -3.599 24.291 -13.601 1.00 52.88 418 TYR A CA 1
ATOM 3374 C C . TYR A 1 418 ? -3.712 22.932 -12.903 1.00 52.88 418 TYR A C 1
ATOM 3376 O O . TYR A 1 418 ? -3.472 21.914 -13.554 1.00 52.88 418 TYR A O 1
ATOM 3384 N N . ASP A 1 419 ? -4.085 22.883 -11.623 1.00 59.75 419 ASP A N 1
ATOM 3385 C CA . ASP A 1 419 ? -4.328 21.599 -10.976 1.00 59.75 419 ASP A CA 1
ATOM 3386 C C . ASP A 1 419 ? -5.610 20.973 -11.547 1.00 59.75 419 ASP A C 1
ATOM 3388 O O . ASP A 1 419 ? -6.673 21.601 -11.597 1.00 59.75 419 ASP A O 1
ATOM 3392 N N . LEU A 1 420 ? -5.517 19.730 -12.020 1.00 58.47 420 LEU A N 1
ATOM 3393 C CA . LEU A 1 420 ? -6.676 18.984 -12.513 1.00 58.47 420 LEU A CA 1
ATOM 3394 C C . LEU A 1 420 ? -7.746 18.874 -11.419 1.00 58.47 420 LEU A C 1
ATOM 3396 O O . LEU A 1 420 ? -8.934 18.879 -11.746 1.00 58.47 420 LEU A O 1
ATOM 3400 N N . GLY A 1 421 ? -7.337 18.848 -10.144 1.00 60.50 421 GLY A N 1
ATOM 3401 C CA . GLY A 1 421 ? -8.237 18.931 -8.994 1.00 60.50 421 GLY A CA 1
ATOM 3402 C C . GLY A 1 421 ? -9.064 20.217 -8.998 1.00 60.50 421 GLY A C 1
ATOM 3403 O O . GLY A 1 421 ? -10.294 20.153 -8.964 1.00 60.50 421 GLY A O 1
ATOM 3404 N N . ASP A 1 422 ? -8.420 21.372 -9.158 1.00 62.59 422 ASP A N 1
ATOM 3405 C CA . ASP A 1 422 ? -9.095 22.671 -9.208 1.00 62.59 422 ASP A CA 1
ATOM 3406 C C . ASP A 1 422 ? -10.003 22.805 -10.429 1.00 62.59 422 ASP A C 1
ATOM 3408 O O . ASP A 1 422 ? -11.134 23.273 -10.301 1.00 62.59 422 ASP A O 1
ATOM 3412 N N . VAL A 1 423 ? -9.570 22.342 -11.605 1.00 61.22 423 VAL A N 1
ATOM 3413 C CA . VAL A 1 423 ? -10.403 22.360 -12.823 1.00 61.22 423 VAL A CA 1
ATOM 3414 C C . VAL A 1 423 ? -11.667 21.513 -12.639 1.00 61.22 423 VAL A C 1
ATOM 3416 O O . VAL A 1 423 ? -12.738 21.873 -13.131 1.00 61.22 423 VAL A O 1
ATOM 3419 N N . ILE A 1 424 ? -11.572 20.407 -11.905 1.00 59.53 424 ILE A N 1
ATOM 3420 C CA . ILE A 1 424 ? -12.694 19.511 -11.596 1.00 59.53 424 ILE A CA 1
ATOM 3421 C C . ILE A 1 424 ? -13.617 20.096 -10.528 1.00 59.53 424 ILE A C 1
ATOM 3423 O O . ILE A 1 424 ? -14.839 19.938 -10.627 1.00 59.53 424 ILE A O 1
ATOM 3427 N N . VAL A 1 425 ? -13.054 20.793 -9.540 1.00 61.69 425 VAL A N 1
ATOM 3428 C CA . VAL A 1 425 ? -13.810 21.560 -8.542 1.00 61.69 425 VAL A CA 1
ATOM 3429 C C . VAL A 1 425 ? -14.581 22.694 -9.209 1.00 61.69 425 VAL A C 1
ATOM 3431 O O . VAL A 1 425 ? -15.775 22.839 -8.950 1.00 61.69 425 VAL A O 1
ATOM 3434 N N . HIS A 1 426 ? -13.951 23.416 -10.136 1.00 64.88 426 HIS A N 1
ATOM 3435 C CA . HIS A 1 426 ? -14.562 24.536 -10.850 1.00 64.88 426 HIS A CA 1
ATOM 3436 C C . HIS A 1 426 ? -15.631 24.099 -11.855 1.00 64.88 426 HIS A C 1
ATOM 3438 O O . HIS A 1 426 ? -16.699 24.703 -11.900 1.00 64.88 426 HIS A O 1
ATOM 3444 N N . LYS A 1 427 ? -15.389 23.040 -12.642 1.00 62.53 427 LYS A N 1
ATOM 3445 C CA . LYS A 1 427 ? -16.385 22.514 -13.602 1.00 62.53 427 LYS A CA 1
ATOM 3446 C C . LYS A 1 427 ? -17.512 21.732 -12.933 1.00 62.53 427 LYS A C 1
ATOM 3448 O O . LYS A 1 427 ? -18.521 21.410 -13.550 1.00 62.53 427 LYS A O 1
ATOM 3453 N N . GLY A 1 428 ? -17.350 21.424 -11.652 1.00 60.19 428 GLY A N 1
ATOM 3454 C CA . GLY A 1 428 ? -18.304 20.658 -10.889 1.00 60.19 428 GLY A CA 1
ATOM 3455 C C . GLY A 1 428 ? -18.414 19.201 -11.369 1.00 60.19 428 GLY A C 1
ATOM 3456 O O . GLY A 1 428 ? -18.266 18.856 -12.541 1.00 60.19 428 GLY A O 1
ATOM 3457 N N . PRO A 1 429 ? -18.750 18.281 -10.464 1.00 58.53 429 PRO A N 1
ATOM 3458 C CA . PRO A 1 429 ? -18.917 16.864 -10.787 1.00 58.53 429 PRO A CA 1
ATOM 3459 C C . PRO A 1 429 ? -20.045 16.607 -11.793 1.00 58.53 429 PRO A C 1
ATOM 3461 O O . PRO A 1 429 ? -20.077 15.573 -12.449 1.00 58.53 429 PRO A O 1
ATOM 3464 N N . GLN A 1 430 ? -21.006 17.520 -11.912 1.00 58.16 430 GLN A N 1
ATOM 3465 C CA . GLN A 1 430 ? -22.162 17.308 -12.769 1.00 58.16 430 GLN A CA 1
ATOM 3466 C C . GLN A 1 430 ? -21.848 17.364 -14.256 1.00 58.16 430 GLN A C 1
ATOM 3468 O O . GLN A 1 430 ? -22.486 16.648 -15.024 1.00 58.16 430 GLN A O 1
ATOM 3473 N N . GLU A 1 431 ? -20.899 18.207 -14.652 1.00 66.06 431 GLU A N 1
ATOM 3474 C CA . GLU A 1 431 ? -20.648 18.479 -16.065 1.00 66.06 431 GLU A CA 1
ATOM 3475 C C . GLU A 1 431 ? -19.827 17.376 -16.724 1.00 66.06 431 GLU A C 1
ATOM 3477 O O . GLU A 1 431 ? -20.025 17.091 -17.900 1.00 66.06 431 GLU A O 1
ATOM 3482 N N . TRP A 1 432 ? -18.950 16.708 -15.971 1.00 68.88 432 TRP A N 1
ATOM 3483 C CA . TRP A 1 432 ? -18.060 15.692 -16.533 1.00 68.88 432 TRP A CA 1
ATOM 3484 C C . TRP A 1 432 ? -18.332 14.277 -16.005 1.00 68.88 432 TRP A C 1
ATOM 3486 O O . TRP A 1 432 ? -18.265 13.327 -16.782 1.00 68.88 432 TRP A O 1
ATOM 3496 N N . LEU A 1 433 ? -18.707 14.103 -14.727 1.00 70.31 433 LEU A N 1
ATOM 3497 C CA . LEU A 1 433 ? -18.886 12.768 -14.140 1.00 70.31 433 LEU A CA 1
ATOM 3498 C C . LEU A 1 433 ? -20.200 12.116 -14.578 1.00 70.31 433 LEU A C 1
ATOM 3500 O O . LEU A 1 433 ? -20.223 10.920 -14.849 1.00 70.31 433 LEU A O 1
ATOM 3504 N N . LEU A 1 434 ? -21.298 12.879 -14.639 1.00 69.19 434 LEU A N 1
ATOM 3505 C CA . LEU A 1 434 ? -22.611 12.341 -15.016 1.00 69.19 434 LEU A CA 1
ATOM 3506 C C . LEU A 1 434 ? -22.644 11.861 -16.475 1.00 69.19 434 LEU A C 1
ATOM 3508 O O . LEU A 1 434 ? -23.110 10.744 -16.689 1.00 69.19 434 LEU A O 1
ATOM 3512 N N . PRO A 1 435 ? -22.124 12.610 -17.469 1.00 68.69 435 PRO A N 1
ATOM 3513 C CA . PRO A 1 435 ? -22.028 12.100 -18.835 1.00 68.69 435 PRO A CA 1
ATOM 3514 C C . PRO A 1 435 ? -21.115 10.876 -18.941 1.00 68.69 435 PRO A C 1
ATOM 3516 O O . PRO A 1 435 ? -21.460 9.920 -19.632 1.00 68.69 435 PRO A O 1
ATOM 3519 N N . LEU A 1 436 ? -19.987 10.862 -18.224 1.00 64.88 436 LEU A N 1
ATOM 3520 C CA . LEU A 1 436 ? -19.062 9.727 -18.213 1.00 64.88 436 LEU A CA 1
ATOM 3521 C C . LEU A 1 436 ? -19.708 8.475 -17.596 1.00 64.88 436 LEU A C 1
ATOM 3523 O O . LEU A 1 436 ? -19.600 7.381 -18.143 1.00 64.88 436 LEU A O 1
ATOM 3527 N N . ALA A 1 437 ? -20.431 8.635 -16.488 1.00 69.50 437 ALA A N 1
ATOM 3528 C CA . ALA A 1 437 ? -21.141 7.548 -15.821 1.00 69.50 437 ALA A CA 1
ATOM 3529 C C . ALA A 1 437 ? -22.326 7.028 -16.653 1.00 69.50 437 ALA A C 1
ATOM 3531 O O . ALA A 1 437 ? -22.507 5.814 -16.751 1.00 69.50 437 ALA A O 1
ATOM 3532 N N . ASP A 1 438 ? -23.095 7.928 -17.277 1.00 68.62 438 ASP A N 1
ATOM 3533 C CA . ASP A 1 438 ? -24.231 7.580 -18.141 1.00 68.62 438 ASP A CA 1
ATOM 3534 C C . ASP A 1 438 ? -23.767 6.873 -19.432 1.00 68.62 438 ASP A C 1
ATOM 3536 O O . ASP A 1 438 ? -24.469 5.990 -19.924 1.00 68.62 438 ASP A O 1
ATOM 3540 N N . THR A 1 439 ? -22.592 7.229 -19.971 1.00 67.19 439 THR A N 1
ATOM 3541 C CA . THR A 1 439 ? -22.090 6.701 -21.257 1.00 67.19 439 THR A CA 1
ATOM 3542 C C . THR A 1 439 ? -21.239 5.441 -21.096 1.00 67.19 439 THR A C 1
ATOM 3544 O O . THR A 1 439 ? -21.316 4.540 -21.927 1.00 67.19 439 THR A O 1
ATOM 3547 N N . ILE A 1 440 ? -20.420 5.357 -20.042 1.00 64.75 440 ILE A N 1
ATOM 3548 C CA . ILE A 1 440 ? -19.369 4.329 -19.922 1.00 64.75 440 ILE A CA 1
ATOM 3549 C C . ILE A 1 440 ? -19.741 3.217 -18.912 1.00 64.75 440 ILE A C 1
ATOM 3551 O O . ILE A 1 440 ? -19.128 2.146 -18.884 1.00 64.75 440 ILE A O 1
ATOM 3555 N N . GLY A 1 441 ? -20.821 3.402 -18.143 1.00 74.62 441 GLY A N 1
ATOM 3556 C CA . GLY A 1 441 ? -21.487 2.335 -17.393 1.00 74.62 441 GLY A CA 1
ATOM 3557 C C . GLY A 1 441 ? -20.605 1.587 -16.370 1.00 74.62 441 GLY A C 1
ATOM 3558 O O . GLY A 1 441 ? -19.560 2.081 -15.940 1.00 74.62 441 GLY A O 1
ATOM 3559 N N . PRO A 1 442 ? -21.022 0.377 -15.939 1.00 77.56 442 PRO A N 1
ATOM 3560 C CA . PRO A 1 442 ? -20.293 -0.444 -14.963 1.00 77.56 442 PRO A CA 1
ATOM 3561 C C . PRO A 1 442 ? -18.866 -0.822 -15.387 1.00 77.56 442 PRO A C 1
ATOM 3563 O O . PRO A 1 442 ? -18.012 -1.059 -14.534 1.00 77.56 442 PRO A O 1
ATOM 3566 N N . TRP A 1 443 ? -18.599 -0.869 -16.696 1.00 81.75 443 TRP A N 1
ATOM 3567 C CA . TRP A 1 443 ? -17.275 -1.185 -17.228 1.00 81.75 443 TRP A CA 1
ATOM 3568 C C . TRP A 1 443 ? -16.246 -0.109 -16.853 1.00 81.75 443 TRP A C 1
ATOM 3570 O O . TRP A 1 443 ? -15.194 -0.458 -16.320 1.00 81.75 443 TRP A O 1
ATOM 3580 N N . ALA A 1 444 ? -16.567 1.184 -17.011 1.00 81.31 444 ALA A N 1
ATOM 3581 C CA . ALA A 1 444 ? -15.675 2.273 -16.585 1.00 81.31 444 ALA A CA 1
ATOM 3582 C C . ALA A 1 444 ? -15.357 2.210 -15.093 1.00 81.31 444 ALA A C 1
ATOM 3584 O O . ALA A 1 444 ? -14.212 2.403 -14.701 1.00 81.31 444 ALA A O 1
ATOM 3585 N N . GLN A 1 445 ? -16.365 1.939 -14.258 1.00 82.88 445 GLN A N 1
ATOM 3586 C CA . GLN A 1 445 ? -16.176 1.862 -12.809 1.00 82.88 445 GLN A CA 1
ATOM 3587 C C . GLN A 1 445 ? -15.119 0.810 -12.441 1.00 82.88 445 GLN A C 1
ATOM 3589 O O . GLN A 1 445 ? -14.293 1.049 -11.561 1.00 82.88 445 GLN A O 1
ATOM 3594 N N . ILE A 1 446 ? -15.140 -0.337 -13.124 1.00 82.38 446 ILE A N 1
ATOM 3595 C CA . ILE A 1 446 ? -14.156 -1.404 -12.944 1.00 82.38 446 ILE A CA 1
ATOM 3596 C C . ILE A 1 446 ? -12.766 -0.944 -13.393 1.00 82.38 446 ILE A C 1
ATOM 3598 O O . ILE A 1 446 ? -11.823 -1.062 -12.616 1.00 82.38 446 ILE A O 1
ATOM 3602 N N . GLN A 1 447 ? -12.651 -0.372 -14.595 1.00 85.88 447 GLN A N 1
ATOM 3603 C CA . GLN A 1 447 ? -11.363 0.080 -15.135 1.00 85.88 447 GLN A CA 1
ATOM 3604 C C . GLN A 1 447 ? -10.735 1.195 -14.290 1.00 85.88 447 GLN A C 1
ATOM 3606 O O . GLN A 1 447 ? -9.536 1.176 -14.042 1.00 85.88 447 GLN A O 1
ATOM 3611 N N . LEU A 1 448 ? -11.540 2.139 -13.793 1.00 85.00 448 LEU A N 1
ATOM 3612 C CA . LEU A 1 448 ? -11.082 3.198 -12.889 1.00 85.00 448 LEU A CA 1
ATOM 3613 C C . LEU A 1 448 ? -10.600 2.633 -11.552 1.00 85.00 448 LEU A C 1
ATOM 3615 O O . LEU A 1 448 ? -9.628 3.133 -10.997 1.00 85.00 448 LEU A O 1
ATOM 3619 N N . GLY A 1 449 ? -11.267 1.594 -11.038 1.00 86.38 449 GLY A N 1
ATOM 3620 C CA . GLY A 1 449 ? -10.813 0.877 -9.848 1.00 86.38 449 GLY A CA 1
ATOM 3621 C C . GLY A 1 449 ? -9.470 0.181 -10.068 1.00 86.38 449 GLY A C 1
ATOM 3622 O O . GLY A 1 449 ? -8.568 0.356 -9.258 1.00 86.38 449 GLY A O 1
ATOM 3623 N N . ASP A 1 450 ? -9.320 -0.541 -11.181 1.00 87.94 450 ASP A N 1
ATOM 3624 C CA . ASP A 1 450 ? -8.071 -1.234 -11.527 1.00 87.94 450 ASP A CA 1
ATOM 3625 C C . ASP A 1 450 ? -6.915 -0.261 -11.789 1.00 87.94 450 ASP A C 1
ATOM 3627 O O . ASP A 1 450 ? -5.783 -0.527 -11.389 1.00 87.94 450 ASP A O 1
ATOM 3631 N N . LEU A 1 451 ? -7.189 0.875 -12.438 1.00 89.94 451 LEU A N 1
ATOM 3632 C CA . LEU A 1 451 ? -6.189 1.909 -12.689 1.00 89.94 451 LEU A CA 1
ATOM 3633 C C . LEU A 1 451 ? -5.763 2.599 -11.390 1.00 89.94 451 LEU A C 1
ATOM 3635 O O . LEU A 1 451 ? -4.572 2.821 -11.194 1.00 89.94 451 LEU A O 1
ATOM 3639 N N . ALA A 1 452 ? -6.709 2.900 -10.495 1.00 90.56 452 ALA A N 1
ATOM 3640 C CA . ALA A 1 452 ? -6.385 3.421 -9.170 1.00 90.56 452 ALA A CA 1
ATOM 3641 C C . ALA A 1 452 ? -5.505 2.427 -8.399 1.00 90.56 452 ALA A C 1
ATOM 3643 O O . ALA A 1 452 ? -4.446 2.807 -7.915 1.00 90.56 452 ALA A O 1
ATOM 3644 N N . ASP A 1 453 ? -5.880 1.144 -8.366 1.00 90.94 453 ASP A N 1
ATOM 3645 C CA . ASP A 1 453 ? -5.076 0.101 -7.723 1.00 90.94 453 ASP A CA 1
ATOM 3646 C C . ASP A 1 453 ? -3.668 -0.011 -8.348 1.00 90.94 453 ASP A C 1
ATOM 3648 O O . ASP A 1 453 ? -2.695 -0.173 -7.616 1.00 90.94 453 ASP A O 1
ATOM 3652 N N . LEU A 1 454 ? -3.531 0.110 -9.677 1.00 92.50 454 LEU A N 1
ATOM 3653 C CA . LEU A 1 454 ? -2.230 0.135 -10.361 1.00 92.50 454 LEU A CA 1
ATOM 3654 C C . LEU A 1 454 ? -1.375 1.323 -9.908 1.00 92.50 454 LEU A C 1
ATOM 3656 O O . LEU A 1 454 ? -0.206 1.126 -9.586 1.00 92.50 454 LEU A O 1
ATOM 3660 N N . LEU A 1 455 ? -1.926 2.540 -9.901 1.00 91.94 455 LEU A N 1
ATOM 3661 C CA . LEU A 1 455 ? -1.160 3.725 -9.512 1.00 91.94 455 LEU A CA 1
ATOM 3662 C C . LEU A 1 455 ? -0.728 3.659 -8.045 1.00 91.94 455 LEU A C 1
ATOM 3664 O O . LEU A 1 455 ? 0.418 3.984 -7.753 1.00 91.94 455 LEU A O 1
ATOM 3668 N N . GLU A 1 456 ? -1.586 3.163 -7.150 1.00 92.44 456 GLU A N 1
ATOM 3669 C CA . GLU A 1 456 ? -1.224 2.935 -5.745 1.00 92.44 456 GLU A CA 1
ATOM 3670 C C . GLU A 1 456 ? -0.092 1.907 -5.602 1.00 92.44 456 GLU A C 1
ATOM 3672 O O . GLU A 1 456 ? 0.825 2.099 -4.808 1.00 92.44 456 GLU A O 1
ATOM 3677 N N . ILE A 1 457 ? -0.116 0.822 -6.387 1.00 94.00 457 ILE A N 1
ATOM 3678 C CA . ILE A 1 457 ? 0.969 -0.174 -6.406 1.00 94.00 457 ILE A CA 1
ATOM 3679 C C . ILE A 1 457 ? 2.275 0.454 -6.902 1.00 94.00 457 ILE A C 1
ATOM 3681 O O . ILE A 1 457 ? 3.328 0.195 -6.323 1.00 94.00 457 ILE A O 1
ATOM 3685 N N . LEU A 1 458 ? 2.221 1.273 -7.956 1.00 93.38 458 LEU A N 1
ATOM 3686 C CA . LEU A 1 458 ? 3.397 1.956 -8.499 1.00 93.38 458 LEU A CA 1
ATOM 3687 C C . LEU A 1 458 ? 3.984 2.958 -7.500 1.00 93.38 458 LEU A C 1
ATOM 3689 O O . LEU A 1 458 ? 5.202 3.011 -7.341 1.00 93.38 458 LEU A O 1
ATOM 3693 N N . GLU A 1 459 ? 3.131 3.712 -6.810 1.00 91.62 459 GLU A N 1
ATOM 3694 C CA . GLU A 1 459 ? 3.524 4.642 -5.750 1.00 91.62 459 GLU A CA 1
ATOM 3695 C C . GLU A 1 459 ? 4.175 3.887 -4.581 1.00 91.62 459 GLU A C 1
ATOM 3697 O O . GLU A 1 459 ? 5.304 4.189 -4.201 1.00 91.62 459 GLU A O 1
ATOM 3702 N N . ASN A 1 460 ? 3.549 2.809 -4.099 1.00 93.31 460 ASN A N 1
ATOM 3703 C CA . ASN A 1 460 ? 4.097 1.978 -3.022 1.00 93.31 460 ASN A CA 1
ATOM 3704 C C . ASN A 1 460 ? 5.398 1.258 -3.407 1.00 93.31 460 ASN A C 1
ATOM 3706 O O . ASN A 1 460 ? 6.261 1.040 -2.550 1.00 93.31 460 ASN A O 1
ATOM 3710 N N . PHE A 1 461 ? 5.549 0.890 -4.682 1.00 95.00 461 PHE A N 1
ATOM 3711 C CA . PHE A 1 461 ? 6.789 0.350 -5.236 1.00 95.00 461 PHE A CA 1
ATOM 3712 C C . PHE A 1 461 ? 7.898 1.406 -5.240 1.00 95.00 461 PHE A C 1
ATOM 3714 O O . PHE A 1 461 ? 8.999 1.122 -4.769 1.00 95.00 461 PHE A O 1
ATOM 3721 N N . TYR A 1 462 ? 7.599 2.618 -5.717 1.00 93.00 462 TYR A N 1
ATOM 3722 C CA . TYR A 1 462 ? 8.543 3.736 -5.753 1.00 93.00 462 TYR A CA 1
ATOM 3723 C C . TYR A 1 462 ? 8.980 4.182 -4.351 1.00 93.00 462 TYR A C 1
ATOM 3725 O O . TYR A 1 462 ? 10.163 4.426 -4.129 1.00 93.00 462 TYR A O 1
ATOM 3733 N N . GLU A 1 463 ? 8.054 4.226 -3.392 1.00 89.81 463 GLU A N 1
ATOM 3734 C CA . GLU A 1 463 ? 8.308 4.625 -2.001 1.00 89.81 463 GLU A CA 1
ATOM 3735 C C . GLU A 1 463 ? 8.900 3.508 -1.121 1.00 89.81 463 GLU A C 1
ATOM 3737 O O . GLU A 1 463 ? 9.125 3.721 0.068 1.00 89.81 463 GLU A O 1
ATOM 3742 N N . TRP A 1 464 ? 9.149 2.309 -1.663 1.00 93.19 464 TRP A N 1
ATOM 3743 C CA . TRP A 1 464 ? 9.698 1.169 -0.911 1.00 93.19 464 TRP A CA 1
ATOM 3744 C C . TRP A 1 464 ? 8.888 0.776 0.338 1.00 93.19 464 TRP A C 1
ATOM 3746 O O . TRP A 1 464 ? 9.443 0.283 1.323 1.00 93.19 464 TRP A O 1
ATOM 3756 N N . ARG A 1 465 ? 7.554 0.919 0.299 1.00 90.56 465 ARG A N 1
ATOM 3757 C CA . ARG A 1 465 ? 6.680 0.653 1.463 1.00 90.56 465 ARG A CA 1
ATOM 3758 C C . ARG A 1 465 ? 6.819 -0.762 2.023 1.00 90.56 465 ARG A C 1
ATOM 3760 O O . ARG A 1 465 ? 6.690 -0.958 3.229 1.00 90.56 465 ARG A O 1
ATOM 3767 N N . ASN A 1 466 ? 7.087 -1.742 1.160 1.00 91.56 466 ASN A N 1
ATOM 3768 C CA . ASN A 1 466 ? 7.461 -3.094 1.561 1.00 91.56 466 ASN A CA 1
ATOM 3769 C C . ASN A 1 466 ? 8.802 -3.479 0.908 1.00 91.56 466 ASN A C 1
ATOM 3771 O O . ASN A 1 466 ? 8.807 -3.944 -0.235 1.00 91.56 466 ASN A O 1
ATOM 3775 N N . PRO A 1 467 ? 9.941 -3.330 1.610 1.00 93.50 467 PRO A N 1
ATOM 3776 C CA . PRO A 1 467 ? 11.261 -3.478 0.999 1.00 93.50 467 PRO A CA 1
ATOM 3777 C C . PRO A 1 467 ? 11.537 -4.900 0.499 1.00 93.50 467 PRO A C 1
ATOM 3779 O O . PRO A 1 467 ? 12.274 -5.083 -0.468 1.00 93.50 467 PRO A O 1
ATOM 3782 N N . VAL A 1 468 ? 10.920 -5.921 1.102 1.00 93.00 468 VAL A N 1
ATOM 3783 C CA . VAL A 1 468 ? 11.090 -7.317 0.673 1.00 93.00 468 VAL A CA 1
ATOM 3784 C C . VAL A 1 468 ? 10.421 -7.544 -0.682 1.00 93.00 468 VAL A C 1
ATOM 3786 O O . VAL A 1 468 ? 11.051 -8.049 -1.605 1.00 93.00 468 VAL A O 1
ATOM 3789 N N . LEU A 1 469 ? 9.161 -7.133 -0.842 1.00 92.69 469 LEU A N 1
ATOM 3790 C CA . LEU A 1 469 ? 8.445 -7.310 -2.113 1.00 92.69 469 LEU A CA 1
ATOM 3791 C C . LEU A 1 469 ? 8.983 -6.378 -3.208 1.00 92.69 469 LEU A C 1
ATOM 3793 O O . LEU A 1 469 ? 9.109 -6.790 -4.365 1.00 92.69 469 LEU A O 1
ATOM 3797 N N . THR A 1 470 ? 9.356 -5.149 -2.842 1.00 95.50 470 THR A N 1
ATOM 3798 C CA . THR A 1 470 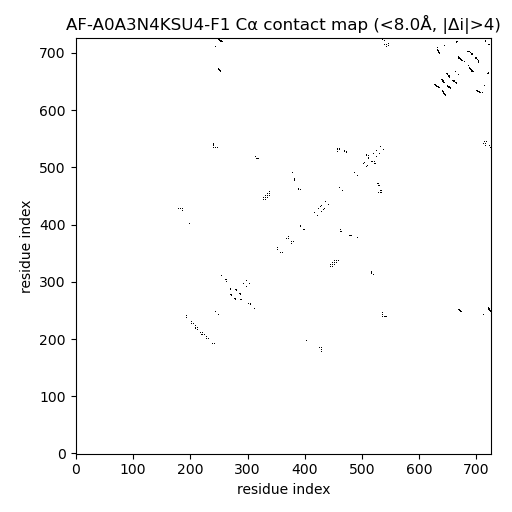? 9.981 -4.189 -3.759 1.00 95.50 470 THR A CA 1
ATOM 3799 C C . THR A 1 470 ? 11.337 -4.691 -4.246 1.00 95.50 470 THR A C 1
ATOM 3801 O O . THR A 1 470 ? 11.577 -4.671 -5.449 1.00 95.50 470 THR A O 1
ATOM 3804 N N . SER A 1 471 ? 12.196 -5.224 -3.368 1.00 95.06 471 SER A N 1
ATOM 3805 C CA . SER A 1 471 ? 13.495 -5.782 -3.782 1.00 95.06 471 SER A CA 1
ATOM 3806 C C . SER A 1 471 ? 13.360 -7.025 -4.664 1.00 95.06 471 SER A C 1
ATOM 3808 O O . SER A 1 471 ? 14.136 -7.180 -5.606 1.00 95.06 471 SER A O 1
ATOM 3810 N N . LEU A 1 472 ? 12.356 -7.878 -4.431 1.00 94.44 472 LEU A N 1
ATOM 3811 C CA . LEU A 1 472 ? 12.049 -9.009 -5.315 1.00 94.44 472 LEU A CA 1
ATOM 3812 C C . LEU A 1 472 ? 11.568 -8.548 -6.699 1.00 94.44 472 LEU A C 1
ATOM 3814 O O . LEU A 1 472 ? 12.031 -9.058 -7.716 1.00 94.44 472 LEU A O 1
ATOM 3818 N N . SER A 1 473 ? 10.684 -7.552 -6.757 1.00 95.00 473 SER A N 1
ATOM 3819 C CA . SER A 1 473 ? 10.231 -6.983 -8.036 1.00 95.00 473 SER A CA 1
ATOM 3820 C C . SER A 1 473 ? 11.381 -6.285 -8.772 1.00 95.00 473 SER A C 1
ATOM 3822 O O . SER A 1 473 ? 11.541 -6.425 -9.983 1.00 95.00 473 SER A O 1
ATOM 3824 N N . LEU A 1 474 ? 12.251 -5.591 -8.035 1.00 95.94 474 LEU A N 1
ATOM 3825 C CA . LEU A 1 474 ? 13.430 -4.931 -8.585 1.00 95.94 474 LEU A CA 1
ATOM 3826 C C . LEU A 1 474 ? 14.471 -5.936 -9.087 1.00 95.94 474 LEU A C 1
ATOM 3828 O O . LEU A 1 474 ? 15.090 -5.700 -10.125 1.00 95.94 474 LEU A O 1
ATOM 3832 N N . SER A 1 475 ? 14.662 -7.063 -8.397 1.00 96.31 475 SER A N 1
ATOM 3833 C CA . SER A 1 475 ? 15.566 -8.121 -8.855 1.00 96.31 475 SER A CA 1
ATOM 3834 C C . SER A 1 475 ? 15.044 -8.786 -10.131 1.00 96.31 475 SER A C 1
ATOM 3836 O O . SER A 1 475 ? 15.833 -9.047 -11.043 1.00 96.31 475 SER A O 1
ATOM 3838 N N . LEU A 1 476 ? 13.721 -8.952 -10.263 1.00 94.69 476 LEU A N 1
ATOM 3839 C CA . LEU A 1 476 ? 13.081 -9.376 -11.508 1.00 94.69 476 LEU A CA 1
ATOM 3840 C C . LEU A 1 476 ? 13.350 -8.369 -12.637 1.00 94.69 476 LEU A C 1
ATOM 3842 O O . LEU A 1 476 ? 13.831 -8.764 -13.698 1.00 94.69 476 LEU A O 1
ATOM 3846 N N . PHE A 1 477 ? 13.111 -7.071 -12.416 1.00 95.75 477 PHE A N 1
ATOM 3847 C CA . PHE A 1 477 ? 13.367 -6.033 -13.427 1.00 95.75 477 PHE A CA 1
ATOM 3848 C C . PHE A 1 477 ? 14.841 -5.938 -13.802 1.00 95.75 477 PHE A C 1
ATOM 3850 O O . PHE A 1 477 ? 15.164 -5.803 -14.979 1.00 95.75 477 PHE A O 1
ATOM 3857 N N . THR A 1 478 ? 15.740 -6.083 -12.830 1.00 97.00 478 THR A N 1
ATOM 3858 C CA . THR A 1 478 ? 17.188 -6.127 -13.065 1.00 97.00 478 THR A CA 1
ATOM 3859 C C . THR A 1 478 ? 17.568 -7.341 -13.904 1.00 97.00 478 THR A C 1
ATOM 3861 O O . THR A 1 478 ? 18.356 -7.215 -14.834 1.00 97.00 478 THR A O 1
ATOM 3864 N N . SER A 1 479 ? 16.964 -8.502 -13.648 1.00 96.56 479 SER A N 1
ATOM 3865 C CA . SER A 1 479 ? 17.185 -9.707 -14.455 1.00 96.56 479 SER A CA 1
ATOM 3866 C C . SER A 1 479 ? 16.693 -9.520 -15.895 1.00 96.56 479 SER A C 1
ATOM 3868 O O . SER A 1 479 ? 17.406 -9.868 -16.833 1.00 96.56 479 SER A O 1
ATOM 3870 N N . VAL A 1 480 ? 15.517 -8.909 -16.088 1.00 94.75 480 VAL A N 1
ATOM 3871 C CA . VAL A 1 480 ? 14.982 -8.569 -17.419 1.00 94.75 480 VAL A CA 1
ATOM 3872 C C . VAL A 1 480 ? 15.872 -7.547 -18.130 1.00 94.75 480 VAL A C 1
ATOM 3874 O O . VAL A 1 480 ? 16.136 -7.692 -19.321 1.00 94.75 480 VAL A O 1
ATOM 3877 N N . PHE A 1 481 ? 16.379 -6.548 -17.409 1.00 96.38 481 PHE A N 1
ATOM 3878 C CA . PHE A 1 481 ? 17.312 -5.554 -17.933 1.00 96.38 481 PHE A CA 1
ATOM 3879 C C . PHE A 1 481 ? 18.632 -6.193 -18.384 1.00 96.38 481 PHE A C 1
ATOM 3881 O O . PHE A 1 481 ? 19.040 -5.993 -19.525 1.00 96.38 481 PHE A O 1
ATOM 3888 N N . LEU A 1 482 ? 19.265 -7.009 -17.534 1.00 96.81 482 LEU A N 1
ATOM 3889 C CA . LEU A 1 482 ? 20.505 -7.718 -17.865 1.00 96.81 482 LEU A CA 1
ATOM 3890 C C . LEU A 1 482 ? 20.311 -8.664 -19.053 1.00 96.81 482 LEU A C 1
ATOM 3892 O O . LEU A 1 482 ? 21.143 -8.698 -19.957 1.00 96.81 482 LEU A O 1
ATOM 3896 N N . PHE A 1 483 ? 19.189 -9.384 -19.093 1.00 95.81 483 PHE A N 1
ATOM 3897 C CA . PHE A 1 483 ? 18.831 -10.207 -20.242 1.00 95.81 483 PHE A CA 1
ATOM 3898 C C . PHE A 1 483 ? 18.668 -9.360 -21.513 1.00 95.81 483 PHE A C 1
ATOM 3900 O O . PHE A 1 483 ? 19.197 -9.721 -22.560 1.00 95.81 483 PHE A O 1
ATOM 3907 N N . GLY A 1 484 ? 18.014 -8.201 -21.416 1.00 94.38 484 GLY A N 1
ATOM 3908 C CA . GLY A 1 484 ? 17.833 -7.260 -22.522 1.00 94.38 484 GLY A CA 1
ATOM 3909 C C . GLY A 1 484 ? 19.113 -6.576 -23.017 1.00 94.38 484 GLY A C 1
ATOM 3910 O O . GLY A 1 484 ? 19.086 -6.004 -24.104 1.00 94.38 484 GLY A O 1
ATOM 3911 N N . LEU A 1 485 ? 20.214 -6.620 -22.255 1.00 95.06 485 LEU A N 1
ATOM 3912 C CA . LEU A 1 485 ? 21.543 -6.174 -22.703 1.00 95.06 485 LEU A CA 1
ATOM 3913 C C . LEU A 1 485 ? 22.286 -7.245 -23.513 1.00 95.06 485 LEU A C 1
ATOM 3915 O O . LEU A 1 485 ? 23.129 -6.907 -24.338 1.00 95.06 485 LEU A O 1
ATOM 3919 N N . ILE A 1 486 ? 22.005 -8.526 -23.256 1.00 96.25 486 ILE A N 1
ATOM 3920 C CA . ILE A 1 486 ? 22.671 -9.664 -23.912 1.00 96.25 486 ILE A CA 1
ATOM 3921 C C . ILE A 1 486 ? 21.862 -10.142 -25.127 1.00 96.25 486 ILE A C 1
ATOM 3923 O O . ILE A 1 486 ? 22.427 -10.596 -26.122 1.00 96.25 486 ILE A O 1
ATOM 3927 N N . ALA A 1 487 ? 20.534 -10.065 -25.049 1.00 95.25 487 ALA A N 1
ATOM 3928 C CA . ALA A 1 487 ? 19.632 -10.514 -26.098 1.00 95.25 487 ALA A CA 1
ATOM 3929 C C . ALA A 1 487 ? 19.636 -9.571 -27.310 1.00 95.25 487 ALA A C 1
ATOM 3931 O O . ALA A 1 487 ? 19.825 -8.361 -27.192 1.00 95.25 487 ALA A O 1
ATOM 3932 N N . SER A 1 488 ? 19.364 -10.127 -28.496 1.00 95.31 488 SER A N 1
ATOM 3933 C CA . SER A 1 488 ? 19.209 -9.309 -29.697 1.00 95.31 488 SER A CA 1
ATOM 3934 C C . SER A 1 488 ? 17.981 -8.390 -29.571 1.00 95.31 488 SER A C 1
ATOM 3936 O O . SER A 1 488 ? 16.940 -8.810 -29.051 1.00 95.31 488 SER A O 1
ATOM 3938 N N . PRO A 1 489 ? 18.044 -7.145 -30.075 1.00 92.00 489 PRO A N 1
ATOM 3939 C CA . PRO A 1 489 ? 16.936 -6.195 -29.956 1.00 92.00 489 PRO A CA 1
ATOM 3940 C C . PRO A 1 489 ? 15.659 -6.698 -30.646 1.00 92.00 489 PRO A C 1
ATOM 3942 O O . PRO A 1 489 ? 14.551 -6.485 -30.151 1.00 92.00 489 PRO A O 1
ATOM 3945 N N . GLU A 1 490 ? 15.803 -7.445 -31.745 1.00 93.50 490 GLU A N 1
ATOM 3946 C CA . GLU A 1 490 ? 14.678 -8.111 -32.403 1.00 93.50 490 GLU A CA 1
ATOM 3947 C C . GLU A 1 490 ? 13.986 -9.125 -31.494 1.00 93.50 490 GLU A C 1
ATOM 3949 O O . GLU A 1 490 ? 12.756 -9.213 -31.493 1.00 93.50 490 GLU A O 1
ATOM 3954 N N . PHE A 1 491 ? 14.762 -9.900 -30.732 1.00 93.12 491 PHE A N 1
ATOM 3955 C CA . PHE A 1 491 ? 14.213 -10.863 -29.790 1.00 93.12 491 PHE A CA 1
ATOM 3956 C C . PHE A 1 491 ? 13.458 -10.145 -28.669 1.00 93.12 491 PHE A C 1
ATOM 3958 O O . PHE A 1 491 ? 12.323 -10.515 -28.378 1.00 93.12 491 PHE A O 1
ATOM 3965 N N . CYS A 1 492 ? 14.028 -9.079 -28.101 1.00 92.31 492 CYS A N 1
ATOM 3966 C CA . CYS A 1 492 ? 13.381 -8.273 -27.061 1.00 92.31 492 CYS A CA 1
ATOM 3967 C C . CYS A 1 492 ? 12.036 -7.688 -27.523 1.00 92.31 492 CYS A C 1
ATOM 3969 O O . CYS A 1 492 ? 11.040 -7.773 -26.796 1.00 92.31 492 CYS A O 1
ATOM 3971 N N . LEU A 1 493 ? 11.977 -7.143 -28.744 1.00 92.00 493 LEU A N 1
ATOM 3972 C CA . LEU A 1 493 ? 10.735 -6.639 -29.337 1.00 92.00 493 LEU A CA 1
ATOM 3973 C C . LEU A 1 493 ? 9.722 -7.764 -29.575 1.00 92.00 493 LEU A C 1
ATOM 3975 O O . LEU A 1 493 ? 8.573 -7.641 -29.152 1.00 92.00 493 LEU A O 1
ATOM 3979 N N . LYS A 1 494 ? 10.137 -8.884 -30.185 1.00 94.12 494 LYS A N 1
ATOM 3980 C CA . LYS A 1 494 ? 9.269 -10.056 -30.408 1.00 94.12 494 LYS A CA 1
ATOM 3981 C C . LYS A 1 494 ? 8.715 -10.603 -29.090 1.00 94.12 494 LYS A C 1
ATOM 3983 O O . LYS A 1 494 ? 7.522 -10.879 -29.011 1.00 94.12 494 LYS A O 1
ATOM 3988 N N . ALA A 1 495 ? 9.540 -10.701 -28.048 1.00 92.19 495 ALA A N 1
ATOM 3989 C CA . ALA A 1 495 ? 9.130 -11.149 -26.720 1.00 92.19 495 ALA A CA 1
ATOM 3990 C C . ALA A 1 495 ? 8.139 -10.175 -26.064 1.00 92.19 495 ALA A C 1
ATOM 3992 O O . ALA A 1 495 ? 7.141 -10.609 -25.490 1.00 92.19 495 ALA A O 1
ATOM 3993 N N . THR A 1 496 ? 8.364 -8.864 -26.198 1.00 90.50 496 THR A N 1
ATOM 3994 C CA . THR A 1 496 ? 7.448 -7.836 -25.680 1.00 90.50 496 THR A CA 1
ATOM 3995 C C . THR A 1 496 ? 6.097 -7.889 -26.398 1.00 90.50 496 THR A C 1
ATOM 3997 O O . THR A 1 496 ? 5.058 -7.930 -25.742 1.00 90.50 496 THR A O 1
ATOM 4000 N N . TYR A 1 497 ? 6.083 -7.962 -27.733 1.00 93.75 497 TYR A N 1
ATOM 4001 C CA . TYR A 1 497 ? 4.844 -8.112 -28.502 1.00 93.75 497 TYR A CA 1
ATOM 4002 C C . TYR A 1 497 ? 4.136 -9.432 -28.216 1.00 93.75 497 TYR A C 1
ATOM 4004 O O . TYR A 1 497 ? 2.911 -9.451 -28.137 1.00 93.75 497 TYR A O 1
ATOM 4012 N N . PHE A 1 498 ? 4.880 -10.521 -28.011 1.00 95.00 498 PHE A N 1
ATOM 4013 C CA . PHE A 1 498 ? 4.303 -11.789 -27.581 1.00 95.00 498 PHE A CA 1
ATOM 4014 C C . PHE A 1 498 ? 3.644 -11.653 -26.205 1.00 95.00 498 PHE A C 1
ATOM 4016 O O . PHE A 1 498 ? 2.484 -12.022 -26.059 1.00 95.00 498 PHE A O 1
ATOM 4023 N N . GLY A 1 499 ? 4.321 -11.045 -25.225 1.00 91.62 499 GLY A N 1
ATOM 4024 C CA . GLY A 1 499 ? 3.760 -10.779 -23.898 1.00 91.62 499 GLY A CA 1
ATOM 4025 C C . GLY A 1 499 ? 2.488 -9.929 -23.952 1.00 91.62 499 GLY A C 1
ATOM 4026 O O . GLY A 1 499 ? 1.480 -10.294 -23.348 1.00 91.62 499 GLY A O 1
ATOM 4027 N N . LEU A 1 500 ? 2.494 -8.848 -24.740 1.00 92.12 500 LEU A N 1
ATOM 4028 C CA . LEU A 1 500 ? 1.306 -8.025 -24.997 1.00 92.12 500 LEU A CA 1
ATOM 4029 C C . LEU A 1 500 ? 0.198 -8.818 -25.703 1.00 92.12 500 LEU A C 1
ATOM 4031 O O . LEU A 1 500 ? -0.973 -8.672 -25.363 1.00 92.12 500 LEU A O 1
ATOM 4035 N N . GLY A 1 501 ? 0.560 -9.685 -26.648 1.00 96.00 501 GLY A N 1
ATOM 4036 C CA . GLY A 1 501 ? -0.361 -10.578 -27.343 1.00 96.00 501 GLY A CA 1
ATOM 4037 C C . GLY A 1 501 ? -1.036 -11.552 -26.383 1.00 96.00 501 GLY A C 1
ATOM 4038 O O . GLY A 1 501 ? -2.259 -11.647 -26.373 1.00 96.00 501 GLY A O 1
ATOM 4039 N N . VAL A 1 502 ? -0.280 -12.223 -25.513 1.00 93.88 502 VAL A N 1
ATOM 4040 C CA . VAL A 1 502 ? -0.863 -13.114 -24.500 1.00 93.88 502 VAL A CA 1
ATOM 4041 C C . VAL A 1 502 ? -1.708 -12.307 -23.500 1.00 93.88 502 VAL A C 1
ATOM 4043 O O . VAL A 1 502 ? -2.805 -12.743 -23.148 1.00 93.88 502 VAL A O 1
ATOM 4046 N N . ALA A 1 503 ? -1.279 -11.105 -23.088 1.00 90.75 503 ALA A N 1
ATOM 4047 C CA . ALA A 1 503 ? -2.079 -10.208 -22.238 1.00 90.75 503 ALA A CA 1
ATOM 4048 C C . ALA A 1 503 ? -3.439 -9.890 -22.873 1.00 90.75 503 ALA A C 1
ATOM 4050 O O . ALA A 1 503 ? -4.482 -10.037 -22.232 1.00 90.75 503 ALA A O 1
ATOM 4051 N N . PHE A 1 504 ? -3.428 -9.538 -24.155 1.00 93.38 504 PHE A N 1
ATOM 4052 C CA . PHE A 1 504 ? -4.613 -9.148 -24.903 1.00 93.38 504 PHE A CA 1
ATOM 4053 C C . PHE A 1 504 ? -5.527 -10.324 -25.275 1.00 93.38 504 PHE A C 1
ATOM 4055 O O . PHE A 1 504 ? -6.743 -10.198 -25.171 1.00 93.38 504 PHE A O 1
ATOM 4062 N N . PHE A 1 505 ? -4.977 -11.465 -25.700 1.00 93.81 505 PHE A N 1
ATOM 4063 C CA . PHE A 1 505 ? -5.756 -12.606 -26.198 1.00 93.81 505 PHE A CA 1
ATOM 4064 C C . PHE A 1 505 ? -6.090 -13.652 -25.127 1.00 93.81 505 PHE A C 1
ATOM 4066 O O . PHE A 1 505 ? -7.045 -14.407 -25.309 1.00 93.81 505 PHE A O 1
ATOM 4073 N N . ALA A 1 506 ? -5.355 -13.701 -24.012 1.00 91.31 506 ALA A N 1
ATOM 4074 C CA . ALA A 1 506 ? -5.607 -14.642 -22.920 1.00 91.31 506 ALA A CA 1
ATOM 4075 C C . ALA A 1 506 ? -6.045 -13.930 -21.633 1.00 91.31 506 ALA A C 1
ATOM 4077 O O . ALA A 1 506 ? -7.187 -14.106 -21.201 1.00 91.31 506 ALA A O 1
ATOM 4078 N N . TRP A 1 507 ? -5.188 -13.097 -21.031 1.00 91.00 507 TRP A N 1
ATOM 4079 C CA . TRP A 1 507 ? -5.469 -12.519 -19.708 1.00 91.00 507 TRP A CA 1
ATOM 4080 C C . TRP A 1 507 ? -6.703 -11.596 -19.710 1.00 91.00 507 TRP A C 1
ATOM 4082 O O . TRP A 1 507 ? -7.597 -11.778 -18.880 1.00 91.00 507 TRP A O 1
ATOM 4092 N N . PHE A 1 508 ? -6.820 -10.652 -20.651 1.00 89.25 508 PHE A N 1
ATOM 4093 C CA . PHE A 1 508 ? -7.968 -9.733 -20.701 1.00 89.25 508 PHE A CA 1
ATOM 4094 C C . PHE A 1 508 ? -9.312 -10.432 -20.983 1.00 89.25 508 PHE A C 1
ATOM 4096 O O . PHE A 1 508 ? -10.274 -10.142 -20.266 1.00 89.25 508 PHE A O 1
ATOM 4103 N N . PRO A 1 509 ? -9.428 -11.390 -21.926 1.00 91.25 509 PRO A N 1
ATOM 4104 C CA . PRO A 1 509 ? -10.668 -12.136 -22.126 1.00 91.25 509 PRO A CA 1
ATOM 4105 C C . PRO A 1 509 ? -11.066 -12.979 -20.915 1.00 91.25 509 PRO A C 1
ATOM 4107 O O . PRO A 1 509 ? -12.250 -13.030 -20.580 1.00 91.25 509 PRO A O 1
ATOM 4110 N N . ILE A 1 510 ? -10.103 -13.607 -20.229 1.00 89.69 510 ILE A N 1
ATOM 4111 C CA . ILE A 1 510 ? -10.369 -14.364 -18.996 1.0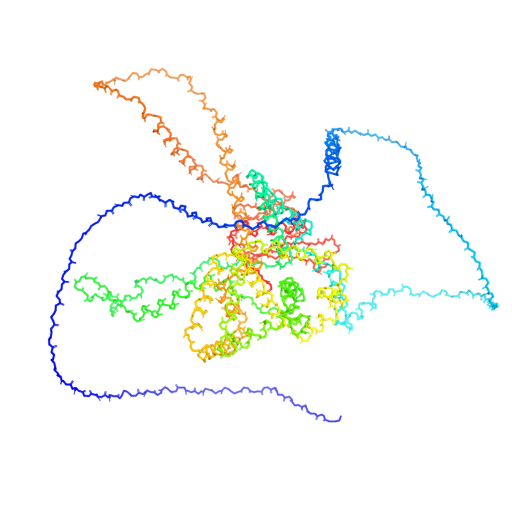0 89.69 510 ILE A CA 1
ATOM 4112 C C . ILE A 1 510 ? -10.872 -13.420 -17.899 1.00 89.69 510 ILE A C 1
ATOM 4114 O O . ILE A 1 510 ? -11.894 -13.697 -17.274 1.00 89.69 510 ILE A O 1
ATOM 4118 N N . SER A 1 511 ? -10.202 -12.281 -17.717 1.00 86.62 511 SER A N 1
ATOM 4119 C CA . SER A 1 511 ? -10.586 -11.233 -16.766 1.00 86.62 511 SER A CA 1
ATOM 4120 C C . SER A 1 511 ? -11.990 -10.675 -17.040 1.00 86.62 511 SER A C 1
ATOM 4122 O O . SER A 1 511 ? -12.789 -10.503 -16.119 1.00 86.62 511 SER A O 1
ATOM 4124 N N . SER A 1 512 ? -12.331 -10.458 -18.314 1.00 85.62 512 SER A N 1
ATOM 4125 C CA . SER A 1 512 ? -13.634 -9.932 -18.725 1.00 85.62 512 SER A CA 1
ATOM 4126 C C . SER A 1 512 ? -14.766 -10.953 -18.569 1.00 85.62 512 SER A C 1
ATOM 4128 O O . SER A 1 512 ? -15.846 -10.589 -18.105 1.00 85.62 512 SER A O 1
ATOM 4130 N N . ARG A 1 513 ? -14.535 -12.228 -18.921 1.00 86.12 513 ARG A N 1
ATOM 4131 C CA . ARG A 1 513 ? -15.546 -13.298 -18.806 1.00 86.12 513 ARG A CA 1
ATOM 4132 C C . ARG A 1 513 ? -15.756 -13.756 -17.366 1.00 86.12 513 ARG A C 1
ATOM 4134 O O . ARG A 1 513 ? -16.878 -14.089 -16.992 1.00 86.12 513 ARG A O 1
ATOM 4141 N N . TYR A 1 514 ? -14.695 -13.759 -16.562 1.00 85.44 514 TYR A N 1
ATOM 4142 C CA . TYR A 1 514 ? -14.725 -14.196 -15.172 1.00 85.44 514 TYR A CA 1
ATOM 4143 C C . TYR A 1 514 ? -14.231 -13.084 -14.238 1.00 85.44 514 TYR A C 1
ATOM 4145 O O . TYR A 1 514 ? -13.130 -13.178 -13.686 1.00 85.44 514 TYR A O 1
ATOM 4153 N N . PRO A 1 515 ? -15.059 -12.052 -13.981 1.00 81.25 515 PRO A N 1
ATOM 4154 C CA . PRO A 1 515 ? -14.663 -10.909 -13.155 1.00 81.25 515 PRO A CA 1
ATOM 4155 C C . PRO A 1 515 ? -14.235 -11.312 -11.736 1.00 81.25 515 PRO A C 1
ATOM 4157 O O . PRO A 1 515 ? -13.419 -10.628 -11.127 1.00 81.25 515 PRO A O 1
ATOM 4160 N N . LYS A 1 516 ? -14.711 -12.462 -11.237 1.00 81.81 516 LYS A N 1
ATOM 4161 C CA . LYS A 1 516 ? -14.313 -13.053 -9.948 1.00 81.81 516 LYS A CA 1
ATOM 4162 C C . LYS A 1 516 ? -12.810 -13.323 -9.837 1.00 81.81 516 LYS A C 1
ATOM 4164 O O . LYS A 1 516 ? -12.255 -13.226 -8.747 1.00 81.81 516 LYS A O 1
ATOM 4169 N N . TYR A 1 517 ? -12.159 -13.650 -10.955 1.00 83.12 517 TYR A N 1
ATOM 4170 C CA . TYR A 1 517 ? -10.730 -13.969 -11.031 1.00 83.12 517 TYR A CA 1
ATOM 4171 C C . TYR A 1 517 ? -9.904 -12.843 -11.662 1.00 83.12 517 TYR A C 1
ATOM 4173 O O . TYR A 1 517 ? -8.704 -13.010 -11.863 1.00 83.12 517 TYR A O 1
ATOM 4181 N N . ARG A 1 518 ? -10.512 -11.686 -11.956 1.00 85.25 518 ARG A N 1
ATOM 4182 C CA . ARG A 1 518 ? -9.857 -10.560 -12.641 1.00 85.25 518 ARG A CA 1
ATOM 4183 C C . ARG A 1 518 ? -8.509 -10.189 -12.025 1.00 85.25 518 ARG A C 1
ATOM 4185 O O . ARG A 1 518 ? -7.518 -10.098 -12.738 1.00 85.25 518 ARG A O 1
ATOM 4192 N N . LEU A 1 519 ? -8.472 -10.000 -10.706 1.00 82.75 519 LEU A N 1
ATOM 4193 C CA . LEU A 1 519 ? -7.263 -9.569 -9.997 1.00 82.75 519 LEU A CA 1
ATOM 4194 C C . LEU A 1 519 ? -6.179 -10.657 -9.964 1.00 82.75 519 LEU A C 1
ATOM 4196 O O . LEU A 1 519 ? -4.998 -10.333 -10.020 1.00 82.75 519 LEU A O 1
ATOM 4200 N N . VAL A 1 520 ? -6.570 -11.938 -9.952 1.00 84.88 520 VAL A N 1
ATOM 4201 C CA . VAL A 1 520 ? -5.644 -13.087 -10.031 1.00 84.88 520 VAL A CA 1
ATOM 4202 C C . VAL A 1 520 ? -4.958 -13.155 -11.399 1.00 84.88 520 VAL A C 1
ATOM 4204 O O . VAL A 1 520 ? -3.802 -13.549 -11.519 1.00 84.88 520 VAL A O 1
ATOM 4207 N N . VAL A 1 521 ? -5.688 -12.755 -12.435 1.00 86.62 521 VAL A N 1
ATOM 4208 C CA . VAL A 1 521 ? -5.280 -12.759 -13.844 1.00 86.62 521 VAL A CA 1
ATOM 4209 C C . VAL A 1 521 ? -4.685 -11.383 -14.222 1.00 86.62 521 VAL A C 1
ATOM 4211 O O . VAL A 1 521 ? -4.446 -11.096 -15.388 1.00 86.62 521 VAL A O 1
ATOM 4214 N N . SER A 1 522 ? -4.416 -10.497 -13.258 1.00 87.25 522 SER A N 1
ATOM 4215 C CA . SER A 1 522 ? -3.842 -9.182 -13.553 1.00 87.25 522 SER A CA 1
ATOM 4216 C C . SER A 1 522 ? -2.327 -9.282 -13.775 1.00 87.25 522 SER A C 1
ATOM 4218 O O . SER A 1 522 ? -1.608 -9.592 -12.821 1.00 87.25 522 SER A O 1
ATOM 4220 N N . PRO A 1 523 ? -1.799 -8.973 -14.978 1.00 87.50 523 PRO A N 1
ATOM 4221 C CA . PRO A 1 523 ? -0.361 -9.058 -15.247 1.00 87.50 523 PRO A CA 1
ATOM 4222 C C . PRO A 1 523 ? 0.448 -8.116 -14.347 1.00 87.50 523 PRO A C 1
ATOM 4224 O O . PRO A 1 523 ? 1.558 -8.446 -13.946 1.00 87.50 523 PRO A O 1
ATOM 4227 N N . VAL A 1 524 ? -0.137 -6.979 -13.962 1.00 88.62 524 VAL A N 1
ATOM 4228 C CA . VAL A 1 524 ? 0.470 -5.999 -13.052 1.00 88.62 524 VAL A CA 1
ATOM 4229 C C . VAL A 1 524 ? 0.768 -6.625 -11.692 1.00 88.62 524 VAL A C 1
ATOM 4231 O O . VAL A 1 524 ? 1.873 -6.487 -11.176 1.00 88.62 524 VAL A O 1
ATOM 4234 N N . ARG A 1 525 ? -0.197 -7.342 -11.104 1.00 87.94 525 ARG A N 1
ATOM 4235 C CA . ARG A 1 525 ? -0.033 -7.927 -9.764 1.00 87.94 525 ARG A CA 1
ATOM 4236 C C . ARG A 1 525 ? 1.065 -8.994 -9.739 1.00 87.94 525 ARG A C 1
ATOM 4238 O O . ARG A 1 525 ? 1.762 -9.109 -8.734 1.00 87.94 525 ARG A O 1
ATOM 4245 N N . TRP A 1 526 ? 1.232 -9.733 -10.835 1.00 86.81 526 TRP A N 1
ATOM 4246 C CA . TRP A 1 526 ? 2.332 -10.684 -11.007 1.00 86.81 526 TRP A CA 1
ATOM 4247 C C . TRP A 1 526 ? 3.676 -9.983 -11.201 1.00 86.81 526 TRP A C 1
ATOM 4249 O O . TRP A 1 526 ? 4.660 -10.367 -10.574 1.00 86.81 526 TRP A O 1
ATOM 4259 N N . LEU A 1 527 ? 3.704 -8.936 -12.028 1.00 90.25 527 LEU A N 1
ATOM 4260 C CA . LEU A 1 527 ? 4.914 -8.176 -12.335 1.00 90.25 527 LEU A CA 1
ATOM 4261 C C . LEU A 1 527 ? 5.514 -7.504 -11.088 1.00 90.25 527 LEU A C 1
ATOM 4263 O O . LEU A 1 527 ? 6.730 -7.481 -10.937 1.00 90.25 527 LEU A O 1
ATOM 4267 N N . PHE A 1 528 ? 4.664 -7.008 -10.187 1.00 92.31 528 PHE A N 1
ATOM 4268 C CA . PHE A 1 528 ? 5.053 -6.328 -8.945 1.00 92.31 528 PHE A CA 1
ATOM 4269 C C . PHE A 1 528 ? 5.000 -7.230 -7.703 1.00 92.31 528 PHE A C 1
ATOM 4271 O O . PHE A 1 528 ? 4.823 -6.730 -6.597 1.00 92.31 528 PHE A O 1
ATOM 4278 N N . TRP A 1 529 ? 5.074 -8.556 -7.866 1.00 89.12 529 TRP A N 1
ATOM 4279 C CA . TRP A 1 529 ? 5.129 -9.535 -6.767 1.00 89.12 529 TRP A CA 1
ATOM 4280 C C . TRP A 1 529 ? 4.128 -9.288 -5.619 1.00 89.12 529 TRP A C 1
ATOM 4282 O O . TRP A 1 529 ? 4.431 -9.464 -4.438 1.00 89.12 529 TRP A O 1
ATOM 4292 N N . ASN A 1 530 ? 2.916 -8.859 -5.975 1.00 87.75 530 ASN A N 1
ATOM 4293 C CA . ASN A 1 530 ? 1.859 -8.474 -5.047 1.00 87.75 530 ASN A CA 1
ATOM 4294 C C . ASN A 1 530 ? 2.207 -7.369 -4.030 1.00 87.75 530 ASN A C 1
ATOM 4296 O O . ASN A 1 530 ? 1.814 -7.454 -2.862 1.00 87.75 530 ASN A O 1
ATOM 4300 N N . ILE A 1 531 ? 2.914 -6.324 -4.458 1.00 92.69 531 ILE A N 1
ATOM 4301 C CA . ILE A 1 531 ? 3.027 -5.090 -3.673 1.00 92.69 531 ILE A CA 1
ATOM 4302 C C . ILE A 1 531 ? 1.618 -4.605 -3.277 1.00 92.69 531 ILE A C 1
ATOM 4304 O O . ILE A 1 531 ? 0.711 -4.612 -4.117 1.00 92.69 531 ILE A O 1
ATOM 4308 N N . PRO A 1 532 ? 1.408 -4.243 -1.998 1.00 92.31 532 PRO A N 1
ATOM 4309 C CA . PRO A 1 532 ? 0.088 -3.891 -1.500 1.00 92.31 532 PRO A CA 1
ATOM 4310 C C . PRO A 1 532 ? -0.409 -2.566 -2.089 1.00 92.31 532 PRO A C 1
ATOM 4312 O O . PRO A 1 532 ? 0.370 -1.650 -2.347 1.00 92.31 532 PRO A O 1
ATOM 4315 N N . THR A 1 533 ? -1.726 -2.443 -2.241 1.00 92.56 533 THR A N 1
ATOM 4316 C CA . THR A 1 533 ? -2.399 -1.148 -2.464 1.00 92.56 533 THR A CA 1
ATOM 4317 C C . THR A 1 533 ? -2.392 -0.303 -1.186 1.00 92.56 533 THR A C 1
ATOM 4319 O O . THR A 1 533 ? -2.102 -0.824 -0.106 1.00 92.56 533 THR A O 1
ATOM 4322 N N . HIS A 1 534 ? -2.767 0.980 -1.252 1.00 91.75 534 HIS A N 1
ATOM 4323 C CA . HIS A 1 534 ? -2.787 1.856 -0.064 1.00 91.75 534 HIS A CA 1
ATOM 4324 C C . HIS A 1 534 ? -3.689 1.310 1.042 1.00 91.75 534 HIS A C 1
ATOM 4326 O O . HIS A 1 534 ? -3.343 1.351 2.223 1.00 91.75 534 HIS A O 1
ATOM 4332 N N . ALA A 1 535 ? -4.831 0.730 0.666 1.00 91.19 535 ALA A N 1
ATOM 4333 C CA . ALA A 1 535 ? -5.743 0.096 1.615 1.00 91.19 535 ALA A CA 1
ATOM 4334 C C . ALA A 1 535 ? -5.148 -1.179 2.239 1.00 91.19 535 ALA A C 1
ATOM 4336 O O . ALA A 1 535 ? -5.253 -1.373 3.449 1.00 91.19 535 ALA A O 1
ATOM 4337 N N . GLU A 1 536 ? -4.520 -2.040 1.431 1.00 91.62 536 GLU A N 1
ATOM 4338 C CA . GLU A 1 536 ? -3.870 -3.269 1.907 1.00 91.62 536 GLU A CA 1
ATOM 4339 C C . GLU A 1 536 ? -2.697 -2.947 2.845 1.00 91.62 536 GLU A C 1
ATOM 4341 O O . GLU A 1 536 ? -2.581 -3.547 3.916 1.00 91.62 536 GLU A O 1
ATOM 4346 N N . TRP A 1 537 ? -1.876 -1.959 2.483 1.00 93.25 537 TRP A N 1
ATOM 4347 C CA . TRP A 1 537 ? -0.782 -1.457 3.310 1.00 93.25 537 TRP A CA 1
ATOM 4348 C C . TRP A 1 537 ? -1.302 -0.883 4.633 1.00 93.25 537 TRP A C 1
ATOM 4350 O O . TRP A 1 537 ? -0.793 -1.229 5.698 1.00 93.25 537 TRP A O 1
ATOM 4360 N N . ALA A 1 538 ? -2.380 -0.096 4.596 1.00 93.81 538 ALA A N 1
ATOM 4361 C CA . ALA A 1 538 ? -2.988 0.453 5.801 1.00 93.81 538 ALA A CA 1
ATOM 4362 C C . ALA A 1 538 ? -3.495 -0.639 6.760 1.00 93.81 538 ALA A C 1
ATOM 4364 O O . ALA A 1 538 ? -3.338 -0.509 7.973 1.00 93.81 538 ALA A O 1
ATOM 4365 N N . PHE A 1 539 ? -4.060 -1.740 6.251 1.00 93.06 539 PHE A N 1
ATOM 4366 C CA . PHE A 1 539 ? -4.435 -2.876 7.104 1.00 93.06 539 PHE A CA 1
ATOM 4367 C C . PHE A 1 539 ? -3.221 -3.556 7.741 1.00 93.06 539 PHE A C 1
ATOM 4369 O O . PHE A 1 539 ? -3.294 -3.948 8.909 1.00 93.06 539 PHE A O 1
ATOM 4376 N N . GLN A 1 540 ? -2.123 -3.701 6.994 1.00 92.31 540 GLN A N 1
ATOM 4377 C CA . GLN A 1 540 ? -0.882 -4.283 7.507 1.00 92.31 540 GLN A CA 1
ATOM 4378 C C . GLN A 1 540 ? -0.282 -3.415 8.618 1.00 92.31 540 GLN A C 1
ATOM 4380 O O . GLN A 1 540 ? 0.014 -3.939 9.690 1.00 92.31 540 GLN A O 1
ATOM 4385 N N . GLU A 1 541 ? -0.190 -2.100 8.408 1.00 93.38 541 GLU A N 1
ATOM 4386 C CA . GLU A 1 541 ? 0.340 -1.167 9.410 1.00 93.38 541 GLU A CA 1
ATOM 4387 C C . GLU A 1 541 ? -0.541 -1.137 10.669 1.00 93.38 541 GLU A C 1
ATOM 4389 O O . GLU A 1 541 ? -0.026 -1.245 11.780 1.00 93.38 541 GLU A O 1
ATOM 4394 N N . LEU A 1 542 ? -1.874 -1.095 10.522 1.00 93.94 542 LEU A N 1
ATOM 4395 C CA . LEU A 1 542 ? -2.796 -1.158 11.665 1.00 93.94 542 LEU A CA 1
ATOM 4396 C C . LEU A 1 542 ? -2.663 -2.450 12.467 1.00 93.94 542 LEU A C 1
ATOM 4398 O O . LEU A 1 542 ? -2.768 -2.432 13.694 1.00 93.94 542 LEU A O 1
ATOM 4402 N N . SER A 1 543 ? -2.473 -3.574 11.778 1.00 92.06 543 SER A N 1
ATOM 4403 C CA . SER A 1 543 ? -2.302 -4.872 12.431 1.00 92.06 543 SER A CA 1
ATOM 4404 C C . SER A 1 543 ? -0.970 -4.921 13.181 1.00 92.06 543 SER A C 1
ATOM 4406 O O . SER A 1 543 ? -0.944 -5.319 14.344 1.00 92.06 543 SER A O 1
ATOM 4408 N N . ALA A 1 544 ? 0.112 -4.431 12.569 1.00 92.56 544 ALA A N 1
ATOM 4409 C CA . ALA A 1 544 ? 1.427 -4.349 13.200 1.00 92.56 544 ALA A CA 1
ATOM 4410 C C . ALA A 1 544 ? 1.431 -3.407 14.420 1.00 92.56 544 ALA A C 1
ATOM 4412 O O . ALA A 1 544 ? 2.024 -3.718 15.456 1.00 92.56 544 ALA A O 1
ATOM 4413 N N . GLU A 1 545 ? 0.743 -2.266 14.337 1.00 92.62 545 GLU A N 1
ATOM 4414 C CA . GLU A 1 545 ? 0.589 -1.341 15.463 1.00 92.62 545 GLU A CA 1
ATOM 4415 C C . GLU A 1 545 ? -0.243 -1.968 16.592 1.00 92.62 545 GLU A C 1
ATOM 4417 O O . GLU A 1 545 ? 0.120 -1.871 17.769 1.00 92.62 545 GLU A O 1
ATOM 4422 N N . ALA A 1 546 ? -1.331 -2.663 16.253 1.00 92.38 546 ALA A N 1
ATOM 4423 C CA . ALA A 1 546 ? -2.147 -3.378 17.225 1.00 92.38 546 ALA A CA 1
ATOM 4424 C C . ALA A 1 546 ? -1.361 -4.499 17.925 1.00 92.38 546 ALA A C 1
ATOM 4426 O O . ALA A 1 546 ? -1.504 -4.664 19.136 1.00 92.38 546 ALA A O 1
ATOM 4427 N N . GLU A 1 547 ? -0.506 -5.238 17.216 1.00 92.06 547 GLU A N 1
ATOM 4428 C CA . GLU A 1 547 ? 0.374 -6.261 17.798 1.00 92.06 547 GLU A CA 1
ATOM 4429 C C . GLU A 1 547 ? 1.362 -5.667 18.803 1.00 92.06 547 GLU A C 1
ATOM 4431 O O . GLU A 1 547 ? 1.379 -6.094 19.960 1.00 92.06 547 GLU A O 1
ATOM 4436 N N . LYS A 1 548 ? 2.067 -4.593 18.433 1.00 92.94 548 LYS A N 1
ATOM 4437 C CA . LYS A 1 548 ? 2.963 -3.873 19.357 1.00 92.94 548 LYS A CA 1
ATOM 4438 C C . LYS A 1 548 ? 2.223 -3.351 20.589 1.00 92.94 548 LYS A C 1
ATOM 4440 O O . LYS A 1 548 ? 2.731 -3.403 21.709 1.00 92.94 548 LYS A O 1
ATOM 4445 N N . ASN A 1 549 ? 1.008 -2.835 20.408 1.00 91.25 549 ASN A N 1
ATOM 4446 C CA . ASN A 1 549 ? 0.198 -2.350 21.523 1.00 91.25 549 ASN A CA 1
ATOM 4447 C C . ASN A 1 549 ? -0.250 -3.492 22.445 1.00 91.25 549 ASN A C 1
ATOM 4449 O O . ASN A 1 549 ? -0.242 -3.325 23.664 1.00 91.25 549 ASN A O 1
ATOM 4453 N N . ARG A 1 550 ? -0.564 -4.672 21.903 1.00 87.31 550 ARG A N 1
ATOM 4454 C CA . ARG A 1 550 ? -0.887 -5.867 22.700 1.00 87.31 550 ARG A CA 1
ATOM 4455 C C . ARG A 1 550 ? 0.282 -6.329 23.545 1.00 87.31 550 ARG A C 1
ATOM 4457 O O . ARG A 1 550 ? 0.077 -6.639 24.717 1.00 87.31 550 ARG A O 1
ATOM 4464 N N . GLU A 1 551 ? 1.481 -6.358 22.979 1.00 90.12 551 GLU A N 1
ATOM 4465 C CA . GLU A 1 551 ? 2.697 -6.732 23.705 1.00 90.12 551 GLU A CA 1
ATOM 4466 C C . GLU A 1 551 ? 2.937 -5.784 24.880 1.00 90.12 551 GLU A C 1
ATOM 4468 O O . GLU A 1 551 ? 3.109 -6.236 26.009 1.00 90.12 551 GLU A O 1
ATOM 4473 N N . LYS A 1 552 ? 2.813 -4.469 24.660 1.00 91.25 552 LYS A N 1
ATOM 4474 C CA . LYS A 1 552 ? 2.930 -3.458 25.727 1.00 91.25 552 LYS A CA 1
ATOM 4475 C C . LYS A 1 552 ? 1.881 -3.627 26.824 1.00 91.25 552 LYS A C 1
ATOM 4477 O O . LYS A 1 552 ? 2.189 -3.479 28.004 1.00 91.25 552 LYS A O 1
ATOM 4482 N N . ILE A 1 553 ? 0.632 -3.898 26.447 1.00 88.19 553 ILE A N 1
ATOM 4483 C CA . ILE A 1 553 ? -0.469 -4.127 27.394 1.00 88.19 553 ILE A CA 1
ATOM 4484 C C . ILE A 1 553 ? -0.198 -5.393 28.216 1.00 88.19 553 ILE A C 1
ATOM 4486 O O . ILE A 1 553 ? -0.362 -5.365 29.435 1.00 88.19 553 ILE A O 1
ATOM 4490 N N . THR A 1 554 ? 0.262 -6.461 27.562 1.00 87.81 554 THR A N 1
ATOM 4491 C CA . THR A 1 554 ? 0.591 -7.746 28.194 1.00 87.81 554 THR A CA 1
ATOM 4492 C C . THR A 1 554 ? 1.775 -7.599 29.148 1.00 87.81 554 THR A C 1
ATOM 4494 O O . THR A 1 554 ? 1.686 -8.028 30.293 1.00 87.81 554 THR A O 1
ATOM 4497 N N . ALA A 1 555 ? 2.843 -6.914 28.733 1.00 89.38 555 ALA A N 1
ATOM 4498 C CA . ALA A 1 555 ? 4.013 -6.652 29.568 1.00 89.38 555 ALA A CA 1
ATOM 4499 C C . ALA A 1 555 ? 3.647 -5.877 30.846 1.00 89.38 555 ALA A C 1
ATOM 4501 O O . ALA A 1 555 ? 4.012 -6.288 31.945 1.00 89.38 555 ALA A O 1
ATOM 4502 N N . LYS A 1 556 ? 2.832 -4.818 30.722 1.00 90.44 556 LYS A N 1
ATOM 4503 C CA . LYS A 1 556 ? 2.325 -4.052 31.876 1.00 90.44 556 LYS A CA 1
ATOM 4504 C C . LYS A 1 556 ? 1.471 -4.893 32.825 1.00 90.44 556 LYS A C 1
ATOM 4506 O O . LYS A 1 556 ? 1.393 -4.587 34.013 1.00 90.44 556 LYS A O 1
ATOM 4511 N N . ASP A 1 557 ? 0.782 -5.911 32.318 1.00 85.19 557 ASP A N 1
ATOM 4512 C CA . ASP A 1 557 ? -0.033 -6.801 33.149 1.00 85.19 557 ASP A CA 1
ATOM 4513 C C . ASP A 1 557 ? 0.800 -7.824 33.895 1.00 85.19 557 ASP A C 1
ATOM 4515 O O . ASP A 1 557 ? 0.550 -8.057 35.077 1.00 85.19 557 ASP A O 1
ATOM 4519 N N . VAL A 1 558 ? 1.815 -8.375 33.234 1.00 87.50 558 VAL A N 1
ATOM 4520 C CA . VAL A 1 558 ? 2.806 -9.235 33.879 1.00 87.50 558 VAL A CA 1
ATOM 4521 C C . VAL A 1 558 ? 3.502 -8.464 35.000 1.00 87.50 558 VAL A C 1
ATOM 4523 O O . VAL A 1 558 ? 3.533 -8.942 36.130 1.00 87.50 558 VAL A O 1
ATOM 4526 N N . GLU A 1 559 ? 3.944 -7.231 34.744 1.00 90.38 559 GLU A N 1
ATOM 4527 C CA . GLU A 1 559 ? 4.572 -6.368 35.752 1.00 90.38 559 GLU A CA 1
ATOM 4528 C C . GLU A 1 559 ? 3.650 -6.116 36.958 1.00 90.38 559 GLU A C 1
ATOM 4530 O O . GLU A 1 559 ? 4.034 -6.345 38.105 1.00 90.38 559 GLU A O 1
ATOM 4535 N N . LYS A 1 560 ? 2.386 -5.739 36.722 1.00 88.81 560 LYS A N 1
ATOM 4536 C CA . LYS A 1 560 ? 1.399 -5.548 37.802 1.00 88.81 560 LYS A CA 1
ATOM 4537 C C . LYS A 1 560 ? 1.131 -6.829 38.589 1.00 88.81 560 LYS A C 1
ATOM 4539 O O . LYS A 1 560 ? 0.942 -6.772 39.804 1.00 88.81 560 LYS A O 1
ATOM 4544 N N . ALA A 1 561 ? 1.087 -7.977 37.916 1.00 84.69 561 ALA A N 1
ATOM 4545 C CA . ALA A 1 561 ? 0.897 -9.267 38.566 1.00 84.69 561 ALA A CA 1
ATOM 4546 C C . ALA A 1 561 ? 2.109 -9.657 39.426 1.00 84.69 561 ALA A C 1
ATOM 4548 O O . ALA A 1 561 ? 1.917 -10.239 40.494 1.00 84.69 561 ALA A O 1
ATOM 4549 N N . LEU A 1 562 ? 3.328 -9.316 38.997 1.00 88.25 562 LEU A N 1
ATOM 4550 C CA . LEU A 1 562 ? 4.555 -9.521 39.770 1.00 88.25 562 LEU A CA 1
ATOM 4551 C C . LEU A 1 562 ? 4.583 -8.632 41.018 1.00 88.25 562 LEU A C 1
ATOM 4553 O O . LEU A 1 562 ? 4.762 -9.157 42.114 1.00 88.25 562 LEU A O 1
ATOM 4557 N N . VAL A 1 563 ? 4.292 -7.332 40.886 1.00 91.75 563 VAL A N 1
ATOM 4558 C CA . VAL A 1 563 ? 4.212 -6.400 42.030 1.00 91.75 563 VAL A CA 1
ATOM 4559 C C . VAL A 1 563 ? 3.157 -6.856 43.041 1.00 91.75 563 VAL A C 1
ATOM 4561 O O . VAL A 1 563 ? 3.410 -6.875 44.244 1.00 91.75 563 VAL A O 1
ATOM 4564 N N . LYS A 1 564 ? 1.987 -7.301 42.565 1.00 89.12 564 LYS A N 1
ATOM 4565 C CA . LYS A 1 564 ? 0.931 -7.827 43.440 1.00 89.12 564 LYS A CA 1
ATOM 4566 C C . LYS A 1 564 ? 1.356 -9.102 44.175 1.00 89.12 564 LYS A C 1
ATOM 4568 O O . LYS A 1 564 ? 0.967 -9.280 45.323 1.00 89.12 564 LYS A O 1
ATOM 4573 N N . ASN A 1 565 ? 2.126 -9.985 43.534 1.00 83.81 565 ASN A N 1
ATOM 4574 C CA . ASN A 1 565 ? 2.636 -11.190 44.195 1.00 83.81 565 ASN A CA 1
ATOM 4575 C C . ASN A 1 565 ? 3.749 -10.864 45.204 1.00 83.81 565 ASN A C 1
ATOM 4577 O O . ASN A 1 565 ? 3.839 -11.554 46.207 1.00 83.81 565 ASN A O 1
ATOM 4581 N N . GLN A 1 566 ? 4.561 -9.827 44.972 1.00 84.50 566 GLN A N 1
ATOM 4582 C CA . GLN A 1 566 ? 5.578 -9.372 45.933 1.00 84.50 566 GLN A CA 1
ATOM 4583 C C . GLN A 1 566 ? 4.967 -8.690 47.166 1.00 84.50 566 GLN A C 1
ATOM 4585 O O . GLN A 1 566 ? 5.524 -8.785 48.251 1.00 84.50 566 GLN A O 1
ATOM 4590 N N . GLN A 1 567 ? 3.824 -8.013 47.009 1.00 81.44 567 GLN A N 1
ATOM 4591 C CA . GLN A 1 567 ? 3.092 -7.376 48.114 1.00 81.44 567 GLN A CA 1
ATOM 4592 C C . GLN A 1 567 ? 2.167 -8.329 48.881 1.00 81.44 567 GLN A C 1
ATOM 4594 O O . GLN A 1 567 ? 1.668 -7.966 49.943 1.00 81.44 567 GLN A O 1
ATOM 4599 N N . ALA A 1 568 ? 1.902 -9.525 48.355 1.00 77.38 568 ALA A N 1
ATOM 4600 C CA . ALA A 1 568 ? 1.250 -10.569 49.128 1.00 77.38 568 ALA A CA 1
ATOM 4601 C C . ALA A 1 568 ? 2.292 -11.140 50.099 1.00 77.38 568 ALA A C 1
ATOM 4603 O O . ALA A 1 568 ? 3.046 -12.040 49.730 1.00 77.38 568 ALA A O 1
ATOM 4604 N N . GLU A 1 569 ? 2.371 -10.564 51.303 1.00 61.47 569 GLU A N 1
ATOM 4605 C CA . GLU A 1 569 ? 3.206 -11.086 52.388 1.00 61.47 569 GLU A CA 1
ATOM 4606 C C . GLU A 1 569 ? 2.973 -12.598 52.556 1.00 61.47 569 GLU A C 1
ATOM 4608 O O . GLU A 1 569 ? 1.836 -13.069 52.398 1.00 61.47 569 GLU A O 1
ATOM 4613 N N . PRO A 1 570 ? 4.033 -13.384 52.834 1.00 59.19 570 PRO A N 1
ATOM 4614 C CA . PRO A 1 570 ? 3.856 -14.783 53.186 1.00 59.19 570 PRO A CA 1
ATOM 4615 C C . PRO A 1 570 ? 2.886 -14.852 54.372 1.00 59.19 570 PRO A C 1
ATOM 4617 O O . PRO A 1 570 ? 2.998 -14.033 55.282 1.00 59.19 570 PRO A O 1
ATOM 4620 N N . PRO A 1 571 ? 1.913 -15.779 54.372 1.00 58.34 571 PRO A N 1
ATOM 4621 C CA . PRO A 1 571 ? 1.015 -15.915 55.505 1.00 58.34 571 PRO A CA 1
ATOM 4622 C C . PRO A 1 571 ? 1.850 -16.138 56.769 1.00 58.34 571 PRO A C 1
ATOM 4624 O O . PRO A 1 571 ? 2.640 -17.081 56.824 1.00 58.34 571 PRO A O 1
ATOM 4627 N N . ASP A 1 572 ? 1.664 -15.266 57.760 1.00 50.91 572 ASP A N 1
ATOM 4628 C CA . ASP A 1 572 ? 2.115 -15.467 59.132 1.00 50.91 572 ASP A CA 1
ATOM 4629 C C . ASP A 1 572 ? 1.543 -16.797 59.643 1.00 50.91 572 ASP A C 1
ATOM 4631 O O . ASP A 1 572 ? 0.422 -16.886 60.143 1.00 50.91 572 ASP A O 1
ATOM 4635 N N . CYS A 1 573 ? 2.304 -17.872 59.470 1.00 51.84 573 CYS A N 1
ATOM 4636 C CA . CYS A 1 573 ? 2.109 -19.129 60.172 1.00 51.84 573 CYS A CA 1
ATOM 4637 C C . CYS A 1 573 ? 3.457 -19.616 60.704 1.00 51.84 573 CYS A C 1
ATOM 4639 O O . CYS A 1 573 ? 3.981 -20.656 60.310 1.00 51.84 573 CYS A O 1
ATOM 4641 N N . VAL A 1 574 ? 4.020 -18.844 61.632 1.00 50.41 574 VAL A N 1
ATOM 4642 C CA . VAL A 1 574 ? 4.946 -19.379 62.628 1.00 50.41 574 VAL A CA 1
ATOM 4643 C C . VAL A 1 574 ? 4.369 -19.060 63.997 1.00 50.41 574 VAL A C 1
ATOM 4645 O O . VAL A 1 574 ? 4.807 -18.139 64.667 1.00 50.41 574 VAL A O 1
ATOM 4648 N N . ASP A 1 575 ? 3.365 -19.840 64.390 1.00 46.22 575 ASP A N 1
ATOM 4649 C CA . ASP A 1 575 ? 3.138 -20.146 65.795 1.00 46.22 575 ASP A CA 1
ATOM 4650 C C . ASP A 1 575 ? 2.675 -21.601 65.936 1.00 46.22 575 ASP A C 1
ATOM 4652 O O . ASP A 1 575 ? 1.638 -22.020 65.424 1.00 46.22 575 ASP A O 1
ATOM 4656 N N . SER A 1 576 ? 3.484 -22.350 66.686 1.00 51.12 576 SER A N 1
ATOM 4657 C CA . SER A 1 576 ? 3.273 -23.702 67.214 1.00 51.12 576 SER A CA 1
ATOM 4658 C C . SER A 1 576 ? 3.272 -24.880 66.223 1.00 51.12 576 SER A C 1
ATOM 4660 O O . SER A 1 576 ? 2.314 -25.121 65.505 1.00 51.12 576 SER A O 1
ATOM 4662 N N . ILE A 1 577 ? 4.330 -25.699 66.279 1.00 44.41 577 ILE A N 1
ATOM 4663 C CA . ILE A 1 577 ? 4.245 -27.112 66.691 1.00 44.41 577 ILE A CA 1
ATOM 4664 C C . ILE A 1 577 ? 5.628 -27.536 67.207 1.00 44.41 577 ILE A C 1
ATOM 4666 O O . ILE A 1 577 ? 6.633 -27.527 66.500 1.00 44.41 577 ILE A O 1
ATOM 4670 N N . ASN A 1 578 ? 5.635 -27.881 68.491 1.00 44.34 578 ASN A N 1
ATOM 4671 C CA . ASN A 1 578 ? 6.712 -28.554 69.197 1.00 44.34 578 ASN A CA 1
ATOM 4672 C C . ASN A 1 578 ? 6.864 -30.013 68.734 1.00 44.34 578 ASN A C 1
ATOM 4674 O O . ASN A 1 578 ? 5.876 -30.697 68.486 1.00 44.34 578 ASN A O 1
ATOM 4678 N N . SER A 1 579 ? 8.110 -30.481 68.826 1.00 44.59 579 SER A N 1
ATOM 4679 C CA . SER A 1 579 ? 8.537 -31.847 69.164 1.00 44.59 579 SER A CA 1
ATOM 4680 C C . SER A 1 579 ? 8.245 -32.989 68.187 1.00 44.59 579 SER A C 1
ATOM 4682 O O . SER A 1 579 ? 7.165 -33.567 68.152 1.00 44.59 579 SER A O 1
ATOM 4684 N N . GLY A 1 580 ? 9.313 -33.434 67.523 1.00 36.81 580 GLY A N 1
ATOM 4685 C CA . GLY A 1 580 ? 9.370 -34.702 66.803 1.00 36.81 580 GLY A CA 1
ATOM 4686 C C . GLY A 1 580 ? 10.801 -35.062 66.415 1.00 36.81 580 GLY A C 1
ATOM 4687 O O . GLY A 1 580 ? 11.167 -34.987 65.250 1.00 36.81 580 GLY A O 1
ATOM 4688 N N . THR A 1 581 ? 11.614 -35.405 67.413 1.00 46.94 581 THR A N 1
ATOM 4689 C CA . THR A 1 581 ? 12.955 -35.991 67.287 1.00 46.94 581 THR A CA 1
ATOM 4690 C C . THR A 1 581 ? 12.987 -37.140 66.276 1.00 46.94 581 THR A C 1
ATOM 4692 O O . THR A 1 581 ? 12.356 -38.168 66.511 1.00 46.94 581 THR A O 1
ATOM 4695 N N . VAL A 1 582 ? 13.799 -37.025 65.220 1.00 36.81 582 VAL A N 1
ATOM 4696 C CA . VAL A 1 582 ? 14.319 -38.184 64.475 1.00 36.81 582 VAL A CA 1
ATOM 4697 C C . VAL A 1 582 ? 15.814 -37.988 64.230 1.00 36.81 582 VAL A C 1
ATOM 4699 O O . VAL A 1 582 ? 16.264 -36.946 63.762 1.00 36.81 582 VAL A O 1
ATOM 4702 N N . MET A 1 583 ? 16.564 -39.007 64.645 1.00 35.84 583 MET A N 1
ATOM 4703 C CA . MET A 1 583 ? 18.018 -39.129 64.641 1.00 35.84 583 MET A CA 1
ATOM 4704 C C . MET A 1 583 ? 18.662 -39.085 63.244 1.00 35.84 583 MET A C 1
ATOM 4706 O O . MET A 1 583 ? 18.112 -39.577 62.264 1.00 35.84 583 MET A O 1
ATOM 4710 N N . LEU A 1 584 ? 19.898 -38.572 63.251 1.00 37.72 584 LEU A N 1
ATOM 4711 C CA . LEU A 1 584 ? 20.987 -38.694 62.267 1.00 37.72 584 LEU A CA 1
ATOM 4712 C C . LEU A 1 584 ? 21.283 -40.164 61.847 1.00 37.72 584 LEU A C 1
ATOM 4714 O O . LEU A 1 584 ? 20.867 -41.098 62.533 1.00 37.72 584 LEU A O 1
ATOM 4718 N N . PRO A 1 585 ? 22.100 -40.387 60.794 1.00 49.00 585 PRO A N 1
ATOM 4719 C CA . PRO A 1 585 ? 23.542 -40.450 61.040 1.00 49.00 585 PRO A CA 1
ATOM 4720 C C . PRO A 1 585 ? 24.378 -39.573 60.101 1.00 49.00 585 PRO A C 1
ATOM 4722 O O . PRO A 1 585 ? 24.097 -39.394 58.920 1.00 49.00 585 PRO A O 1
ATOM 4725 N N . ALA A 1 586 ? 25.443 -39.047 60.697 1.00 39.72 586 ALA A N 1
ATOM 4726 C CA . ALA A 1 586 ? 26.509 -38.282 60.081 1.00 39.72 586 ALA A CA 1
ATOM 4727 C C . ALA A 1 586 ? 27.493 -39.180 59.316 1.00 39.72 586 ALA A C 1
ATOM 4729 O O . ALA A 1 586 ? 27.824 -40.266 59.791 1.00 39.72 586 ALA A O 1
ATOM 4730 N N . ALA A 1 587 ? 28.060 -38.665 58.222 1.00 34.00 587 ALA A N 1
ATOM 4731 C CA . ALA A 1 587 ? 29.412 -39.017 57.795 1.00 34.00 587 ALA A CA 1
ATOM 4732 C C . ALA A 1 587 ? 30.048 -37.910 56.929 1.00 34.00 587 ALA A C 1
ATOM 4734 O O . ALA A 1 587 ? 29.558 -37.589 55.854 1.00 34.00 587 ALA A O 1
ATOM 4735 N N . ALA A 1 588 ? 31.178 -37.415 57.441 1.00 35.69 588 ALA A N 1
ATOM 4736 C CA . ALA A 1 588 ? 32.379 -36.949 56.741 1.00 35.69 588 ALA A CA 1
ATOM 4737 C C . ALA A 1 588 ? 32.357 -35.650 55.899 1.00 35.69 588 ALA A C 1
ATOM 4739 O O . ALA A 1 588 ? 32.028 -35.619 54.720 1.00 35.69 588 ALA A O 1
ATOM 4740 N N . ALA A 1 589 ? 32.851 -34.604 56.568 1.00 42.09 589 ALA A N 1
ATOM 4741 C CA . ALA A 1 589 ? 33.733 -33.524 56.116 1.00 42.09 589 ALA A CA 1
ATOM 4742 C C . ALA A 1 589 ? 34.410 -33.640 54.730 1.00 42.09 589 ALA A C 1
ATOM 4744 O O . ALA A 1 589 ? 35.047 -34.649 54.446 1.00 42.09 589 ALA A O 1
ATOM 4745 N N . ALA A 1 590 ? 34.432 -32.532 53.975 1.00 40.19 590 ALA A N 1
ATOM 4746 C CA . ALA A 1 590 ? 35.646 -31.735 53.723 1.00 40.19 590 ALA A CA 1
ATOM 4747 C C . ALA A 1 590 ? 35.364 -30.536 52.786 1.00 40.19 590 ALA A C 1
ATOM 4749 O O . ALA A 1 590 ? 34.677 -30.672 51.782 1.00 40.19 590 ALA A O 1
ATOM 4750 N N . ASP A 1 591 ? 35.926 -29.388 53.167 1.00 37.69 591 ASP A N 1
ATOM 4751 C CA . ASP A 1 591 ? 36.426 -28.267 52.361 1.00 37.69 591 ASP A CA 1
ATOM 4752 C C . ASP A 1 591 ? 35.596 -27.625 51.230 1.00 37.69 591 ASP A C 1
ATOM 4754 O O . ASP A 1 591 ? 35.431 -28.139 50.132 1.00 37.69 591 ASP A O 1
ATOM 4758 N N . GLY A 1 592 ? 35.255 -26.354 51.477 1.00 48.91 592 GLY A N 1
ATOM 4759 C CA . GLY A 1 592 ? 35.806 -25.254 50.683 1.00 48.91 592 GLY A CA 1
ATOM 4760 C C . GLY A 1 592 ? 35.285 -25.055 49.261 1.00 48.91 592 GLY A C 1
ATOM 4761 O O . GLY A 1 592 ? 36.000 -25.345 48.320 1.00 48.91 592 GLY A O 1
ATOM 4762 N N . THR A 1 593 ? 34.138 -24.386 49.115 1.00 40.31 593 THR A N 1
ATOM 4763 C CA . THR A 1 593 ? 33.889 -23.403 48.036 1.00 40.31 593 THR A CA 1
ATOM 4764 C C . THR A 1 593 ? 32.626 -22.608 48.365 1.00 40.31 593 THR A C 1
ATOM 4766 O O . THR A 1 593 ? 31.509 -23.097 48.215 1.00 40.31 593 THR A O 1
ATOM 4769 N N . GLY A 1 594 ? 32.791 -21.366 48.823 1.00 47.38 594 GLY A N 1
ATOM 4770 C CA . GLY A 1 594 ? 31.748 -20.351 48.682 1.00 47.38 594 GLY A CA 1
ATOM 4771 C C . GLY A 1 594 ? 31.723 -19.862 47.232 1.00 47.38 594 GLY A C 1
ATOM 4772 O O . GLY A 1 594 ? 32.779 -19.803 46.611 1.00 47.38 594 GLY A O 1
ATOM 4773 N N . SER A 1 595 ? 30.543 -19.490 46.723 1.00 46.19 595 SER A N 1
ATOM 4774 C CA . SER A 1 595 ? 30.302 -18.891 45.389 1.00 46.19 595 SER A CA 1
ATOM 4775 C C . SER A 1 595 ? 29.742 -19.796 44.273 1.00 46.19 595 SER A C 1
ATOM 4777 O O . SER A 1 595 ? 30.035 -19.565 43.104 1.00 46.19 595 SER A O 1
ATOM 4779 N N . LEU A 1 596 ? 28.877 -20.770 44.585 1.00 42.25 596 LEU A N 1
ATOM 4780 C CA . LEU A 1 596 ? 28.025 -21.431 43.567 1.00 42.25 596 LEU A CA 1
ATOM 4781 C C . LEU A 1 596 ? 26.553 -21.613 43.984 1.00 42.25 596 LEU A C 1
ATOM 4783 O O . LEU A 1 596 ? 25.745 -22.129 43.219 1.00 42.25 596 LEU A O 1
ATOM 4787 N N . THR A 1 597 ? 26.165 -21.155 45.175 1.00 45.56 597 THR A N 1
ATOM 4788 C CA . THR A 1 597 ? 24.786 -21.283 45.672 1.00 45.56 597 THR A CA 1
ATOM 4789 C C . THR A 1 597 ? 23.880 -20.099 45.324 1.00 45.56 597 THR A C 1
ATOM 4791 O O . THR A 1 597 ? 22.667 -20.233 45.456 1.00 45.56 597 THR A O 1
ATOM 4794 N N . SER A 1 598 ? 24.408 -18.964 44.837 1.00 48.97 598 SER A N 1
ATOM 4795 C CA . SER A 1 598 ? 23.560 -17.838 44.403 1.00 48.97 598 SER A CA 1
ATOM 4796 C C . SER A 1 598 ? 23.021 -18.007 42.979 1.00 48.97 598 SER A C 1
ATOM 4798 O O . SER A 1 598 ? 21.881 -17.640 42.727 1.00 48.97 598 SER A O 1
ATOM 4800 N N . THR A 1 599 ? 23.788 -18.622 42.073 1.00 52.31 599 THR A N 1
ATOM 4801 C CA . THR A 1 599 ? 23.405 -18.801 40.662 1.00 52.31 599 THR A CA 1
ATOM 4802 C C . THR A 1 599 ? 22.341 -19.881 40.475 1.00 52.31 599 THR A C 1
ATOM 4804 O O . THR A 1 599 ? 21.388 -19.674 39.733 1.00 52.31 599 THR A O 1
ATOM 4807 N N . LEU A 1 600 ? 22.422 -20.988 41.222 1.00 50.53 600 LEU A N 1
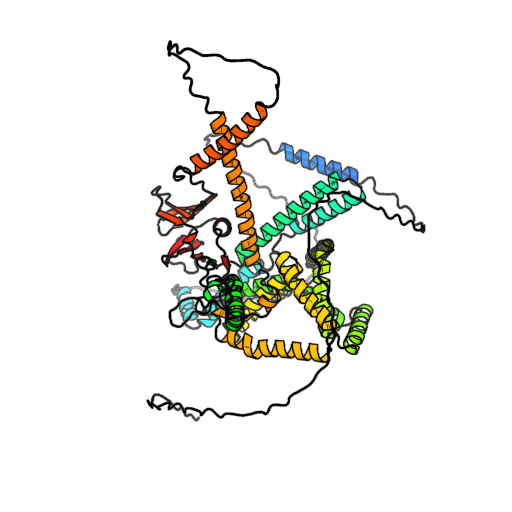ATOM 4808 C CA . LEU A 1 600 ? 21.375 -22.021 41.223 1.00 50.53 600 LEU A CA 1
ATOM 4809 C C . LEU A 1 600 ? 20.062 -21.531 41.856 1.00 50.53 600 LEU A C 1
ATOM 4811 O O . LEU A 1 600 ? 18.988 -21.967 41.451 1.00 50.53 600 LEU A O 1
ATOM 4815 N N . ALA A 1 601 ? 20.130 -20.600 42.814 1.00 52.53 601 ALA A N 1
ATOM 4816 C CA . ALA A 1 601 ? 18.946 -19.987 43.414 1.00 52.53 601 ALA A CA 1
ATOM 4817 C C . ALA A 1 601 ? 18.283 -18.939 42.494 1.00 52.53 601 ALA A C 1
ATOM 4819 O O . ALA A 1 601 ? 17.066 -18.757 42.564 1.00 52.53 601 ALA A O 1
ATOM 4820 N N . GLU A 1 602 ? 19.050 -18.268 41.628 1.00 50.59 602 GLU A N 1
ATOM 4821 C CA . GLU A 1 602 ? 18.526 -17.398 40.561 1.00 50.59 602 GLU A CA 1
ATOM 4822 C C . GLU A 1 602 ? 17.890 -18.214 39.429 1.00 50.59 602 GLU A C 1
ATOM 4824 O O . GLU A 1 602 ? 16.749 -17.953 39.057 1.00 50.59 602 GLU A O 1
ATOM 4829 N N . GLU A 1 603 ? 18.543 -19.285 38.976 1.00 53.81 603 GLU A N 1
ATOM 4830 C CA . GLU A 1 603 ? 18.019 -20.151 37.912 1.00 53.81 603 GLU A CA 1
ATOM 4831 C C . GLU A 1 603 ? 16.755 -20.920 38.354 1.00 53.81 603 GLU A C 1
ATOM 4833 O O . GLU A 1 603 ? 15.806 -21.081 37.579 1.00 53.81 603 GLU A O 1
ATOM 4838 N N . GLN A 1 604 ? 16.678 -21.319 39.633 1.00 52.31 604 GLN A N 1
ATOM 4839 C CA . GLN A 1 604 ? 15.462 -21.885 40.235 1.00 52.31 604 GLN A CA 1
ATOM 4840 C C . GLN A 1 604 ? 14.347 -20.853 40.434 1.00 52.31 604 GLN A C 1
ATOM 4842 O O . GLN A 1 604 ? 13.169 -21.210 40.367 1.00 52.31 604 GLN A O 1
ATOM 4847 N N . ARG A 1 605 ? 14.678 -19.574 40.655 1.00 53.84 605 ARG A N 1
ATOM 4848 C CA . ARG A 1 605 ? 13.676 -18.498 40.678 1.00 53.84 605 ARG A CA 1
ATOM 4849 C C . ARG A 1 605 ? 13.113 -18.246 39.288 1.00 53.84 605 ARG A C 1
ATOM 4851 O O . ARG A 1 605 ? 11.897 -18.149 39.168 1.00 53.84 605 ARG A O 1
ATOM 4858 N N . ASP A 1 606 ? 13.946 -18.222 38.256 1.00 55.59 606 ASP A N 1
ATOM 4859 C CA . ASP A 1 606 ? 13.497 -17.985 36.881 1.00 55.59 606 ASP A CA 1
ATOM 4860 C C . ASP A 1 606 ? 12.631 -19.138 36.352 1.00 55.59 606 ASP A C 1
ATOM 4862 O O . ASP A 1 606 ? 11.577 -18.909 35.750 1.00 55.59 606 ASP A O 1
ATOM 4866 N N . THR A 1 607 ? 12.989 -20.387 36.671 1.00 58.62 607 THR A N 1
ATOM 4867 C CA . THR A 1 607 ? 12.155 -21.560 36.347 1.00 58.62 607 THR A CA 1
ATOM 4868 C C . THR A 1 607 ? 10.872 -21.626 37.174 1.00 58.62 607 THR A C 1
ATOM 4870 O O . THR A 1 607 ? 9.822 -21.976 36.632 1.00 58.62 607 THR A O 1
ATOM 4873 N N . ALA A 1 608 ? 10.891 -21.231 38.451 1.00 52.81 608 ALA A N 1
ATOM 4874 C CA . ALA A 1 608 ? 9.675 -21.134 39.260 1.00 52.81 608 ALA A CA 1
ATOM 4875 C C . ALA A 1 608 ? 8.748 -19.997 38.792 1.00 52.81 608 ALA A C 1
ATOM 4877 O O . ALA A 1 608 ? 7.528 -20.160 38.799 1.00 52.81 608 ALA A O 1
ATOM 4878 N N . VAL A 1 609 ? 9.294 -18.864 38.337 1.00 58.66 609 VAL A N 1
ATOM 4879 C CA . VAL A 1 609 ? 8.523 -17.751 37.758 1.00 58.66 609 VAL A CA 1
ATOM 4880 C C . VAL A 1 609 ? 7.870 -18.172 36.440 1.00 58.66 609 VAL A C 1
ATOM 4882 O O . VAL A 1 609 ? 6.687 -17.885 36.246 1.00 58.66 609 VAL A O 1
ATOM 4885 N N . LEU A 1 610 ? 8.580 -18.912 35.580 1.00 57.44 610 LEU A N 1
ATOM 4886 C CA . LEU A 1 610 ? 8.018 -19.498 34.356 1.00 57.44 610 LEU A CA 1
ATOM 4887 C C . LEU A 1 610 ? 6.931 -20.540 34.658 1.00 57.44 610 LEU A C 1
ATOM 4889 O O . LEU A 1 610 ? 5.850 -20.470 34.078 1.00 57.44 610 LEU A O 1
ATOM 4893 N N . ALA A 1 611 ? 7.151 -21.432 35.626 1.00 55.38 611 ALA A N 1
ATOM 4894 C CA . ALA A 1 611 ? 6.168 -22.444 36.017 1.00 55.38 611 ALA A CA 1
ATOM 4895 C C . ALA A 1 611 ? 4.905 -21.829 36.652 1.00 55.38 611 ALA A C 1
ATOM 4897 O O . ALA A 1 611 ? 3.787 -22.257 36.366 1.00 55.38 611 ALA A O 1
ATOM 4898 N N . VAL A 1 612 ? 5.044 -20.780 37.473 1.00 57.25 612 VAL A N 1
ATOM 4899 C CA . VAL A 1 612 ? 3.902 -20.042 38.046 1.00 57.25 612 VAL A CA 1
ATOM 4900 C C . VAL A 1 612 ? 3.181 -19.215 36.977 1.00 57.25 612 VAL A C 1
ATOM 4902 O O . VAL A 1 612 ? 1.956 -19.076 37.043 1.00 57.25 612 VAL A O 1
ATOM 4905 N N . ALA A 1 613 ? 3.900 -18.689 35.980 1.00 55.12 613 ALA A N 1
ATOM 4906 C CA . ALA A 1 613 ? 3.303 -18.020 34.828 1.00 55.12 613 ALA A CA 1
ATOM 4907 C C . ALA A 1 613 ? 2.483 -19.003 33.976 1.00 55.12 613 ALA A C 1
ATOM 4909 O O . ALA A 1 613 ? 1.331 -18.700 33.667 1.00 55.12 613 ALA A O 1
ATOM 4910 N N . GLU A 1 614 ? 3.007 -20.199 33.690 1.00 55.50 614 GLU A N 1
ATOM 4911 C CA . GLU A 1 614 ? 2.289 -21.269 32.983 1.00 55.50 614 GLU A CA 1
ATOM 4912 C C . GLU A 1 614 ? 1.080 -21.784 33.782 1.00 55.50 614 GLU A C 1
ATOM 4914 O O . GLU A 1 614 ? -0.017 -21.935 33.239 1.00 55.50 614 GLU A O 1
ATOM 4919 N N . GLN A 1 615 ? 1.227 -21.969 35.097 1.00 48.53 615 GLN A N 1
ATOM 4920 C CA . GLN A 1 615 ? 0.155 -22.469 35.962 1.00 48.53 615 GLN A CA 1
ATOM 4921 C C . GLN A 1 615 ? -0.962 -21.431 36.193 1.00 48.53 615 GLN A C 1
ATOM 4923 O O . GLN A 1 615 ? -2.130 -21.801 36.344 1.00 48.53 615 GLN A O 1
ATOM 4928 N N . LYS A 1 616 ? -0.649 -20.125 36.179 1.00 47.56 616 LYS A N 1
ATOM 4929 C CA . LYS A 1 616 ? -1.661 -19.049 36.189 1.00 47.56 616 LYS A CA 1
ATOM 4930 C C . LYS A 1 616 ? -2.290 -18.810 34.812 1.00 47.56 616 LYS A C 1
ATOM 4932 O O . LYS A 1 616 ? -3.439 -18.373 34.777 1.00 47.56 616 LYS A O 1
ATOM 4937 N N . LEU A 1 617 ? -1.609 -19.150 33.714 1.00 47.47 617 LEU A N 1
ATOM 4938 C CA . LEU A 1 617 ? -2.186 -19.159 32.362 1.00 47.47 617 LEU A CA 1
ATOM 4939 C C . LEU A 1 617 ? -3.288 -20.226 32.204 1.00 47.47 617 LEU A C 1
ATOM 4941 O O . LEU A 1 617 ? -4.180 -20.069 31.377 1.00 47.47 617 LEU A O 1
ATOM 4945 N N . ALA A 1 618 ? -3.231 -21.294 33.009 1.00 43.78 618 ALA A N 1
ATOM 4946 C CA . ALA A 1 618 ? -4.142 -22.439 32.948 1.00 43.78 618 ALA A CA 1
ATOM 4947 C C . ALA A 1 618 ? -5.437 -22.295 33.779 1.00 43.78 618 ALA A C 1
ATOM 4949 O O . ALA A 1 618 ? -6.324 -23.145 33.677 1.00 43.78 618 ALA A O 1
ATOM 4950 N N . ARG A 1 619 ? -5.595 -21.242 34.600 1.00 42.03 619 ARG A N 1
ATOM 4951 C CA . ARG A 1 619 ? -6.899 -20.943 35.227 1.00 42.03 619 ARG A CA 1
ATOM 4952 C C . ARG A 1 619 ? -7.826 -20.295 34.191 1.00 42.03 619 ARG A C 1
ATOM 4954 O O . ARG A 1 619 ? -7.347 -19.458 33.430 1.00 42.03 619 ARG A O 1
ATOM 4961 N N . PRO A 1 620 ? -9.137 -20.617 34.169 1.00 41.72 620 PRO A N 1
ATOM 4962 C CA . PRO A 1 620 ? -10.063 -20.040 33.200 1.00 41.72 620 PRO A CA 1
ATOM 4963 C C . PRO A 1 620 ? -10.066 -18.518 33.360 1.00 41.72 620 PRO A C 1
ATOM 4965 O O . PRO A 1 620 ? -10.521 -17.970 34.366 1.00 41.72 620 PRO A O 1
ATOM 4968 N N . LEU A 1 621 ? -9.502 -17.847 32.359 1.00 45.06 621 LEU A N 1
ATOM 4969 C CA . LEU A 1 621 ? -9.280 -16.405 32.262 1.00 45.06 621 LEU A CA 1
ATOM 4970 C C . LEU A 1 621 ? -10.594 -15.608 32.086 1.00 45.06 621 LEU A C 1
ATOM 4972 O O . LEU A 1 621 ? -10.574 -14.465 31.637 1.00 45.06 621 LEU A O 1
ATOM 4976 N N . ASP A 1 622 ? -11.742 -16.192 32.431 1.00 44.47 622 ASP A N 1
ATOM 4977 C CA . ASP A 1 622 ? -13.072 -15.652 32.136 1.00 44.47 622 ASP A CA 1
ATOM 4978 C C . ASP A 1 622 ? -13.435 -14.428 32.993 1.00 44.47 622 ASP A C 1
ATOM 4980 O O . ASP A 1 622 ? -14.300 -13.639 32.616 1.00 44.47 622 ASP A O 1
ATOM 4984 N N . ALA A 1 623 ? -12.756 -14.212 34.126 1.00 44.34 623 ALA A N 1
ATOM 4985 C CA . ALA A 1 623 ? -13.065 -13.109 35.042 1.00 44.34 623 ALA A CA 1
ATOM 4986 C C . ALA A 1 623 ? -12.261 -11.816 34.792 1.00 44.34 623 ALA A C 1
ATOM 4988 O O . ALA A 1 623 ? -12.575 -10.786 35.385 1.00 44.34 623 ALA A O 1
ATOM 4989 N N . TYR A 1 624 ? -11.236 -11.841 33.932 1.00 53.53 624 TYR A N 1
ATOM 4990 C CA . TYR A 1 624 ? -10.387 -10.671 33.654 1.00 53.53 624 TYR A CA 1
ATOM 4991 C C . TYR A 1 624 ? -10.095 -10.521 32.157 1.00 53.53 624 TYR A C 1
ATOM 4993 O O . TYR A 1 624 ? -8.969 -10.255 31.738 1.00 53.53 624 TYR A O 1
ATOM 5001 N N . VAL A 1 625 ? -11.125 -10.697 31.325 1.00 63.97 625 VAL A N 1
ATOM 5002 C CA . VAL A 1 625 ? -11.039 -10.383 29.895 1.00 63.97 625 VAL A CA 1
ATOM 5003 C C . VAL A 1 625 ? -10.854 -8.871 29.758 1.00 63.97 625 VAL A C 1
ATOM 5005 O O . VAL A 1 625 ? -11.805 -8.099 29.866 1.00 63.97 625 VAL A O 1
ATOM 5008 N N . ARG A 1 626 ? -9.602 -8.434 29.588 1.00 77.75 626 ARG A N 1
ATOM 5009 C CA . ARG A 1 626 ? -9.262 -7.015 29.488 1.00 77.75 626 ARG A CA 1
ATOM 5010 C C . ARG A 1 626 ? -9.886 -6.422 28.229 1.00 77.75 626 ARG A C 1
ATOM 5012 O O . ARG A 1 626 ? -9.624 -6.880 27.120 1.00 77.75 626 ARG A O 1
ATOM 5019 N N . GLU A 1 627 ? -10.698 -5.392 28.414 1.00 89.62 627 GLU A N 1
ATOM 5020 C CA . GLU A 1 627 ? -11.285 -4.626 27.319 1.00 89.62 627 GLU A CA 1
ATOM 5021 C C . GLU A 1 627 ? -10.183 -3.762 26.684 1.00 89.62 627 GLU A C 1
ATOM 5023 O O . GLU A 1 627 ? -9.519 -2.989 27.375 1.00 89.62 627 GLU A O 1
ATOM 5028 N N . TYR A 1 628 ? -9.955 -3.907 25.377 1.00 90.94 628 TYR A N 1
ATOM 5029 C CA . TYR A 1 628 ? -9.033 -3.046 24.633 1.00 90.94 628 TYR A CA 1
ATOM 5030 C C . TYR A 1 628 ? -9.636 -1.663 24.401 1.00 90.94 628 TYR A C 1
ATOM 5032 O O . TYR A 1 628 ? -8.959 -0.655 24.580 1.00 90.94 628 TYR A O 1
ATOM 5040 N N . ALA A 1 629 ? -10.907 -1.628 24.003 1.00 94.81 629 ALA A N 1
ATOM 5041 C CA . ALA A 1 629 ? -11.638 -0.402 23.731 1.00 94.81 629 ALA A CA 1
ATOM 5042 C C . ALA A 1 629 ? -13.145 -0.627 23.889 1.00 94.81 629 ALA A C 1
ATOM 5044 O O . ALA A 1 629 ? -13.648 -1.738 23.683 1.00 94.81 629 ALA A O 1
ATOM 5045 N N . THR A 1 630 ? -13.866 0.445 24.223 1.00 96.31 630 THR A N 1
ATOM 5046 C CA . THR A 1 630 ? -15.328 0.438 24.306 1.00 96.31 630 THR A CA 1
ATOM 5047 C C . THR A 1 630 ? -15.917 1.599 23.525 1.00 96.31 630 THR A C 1
ATOM 5049 O O . THR A 1 630 ? -15.412 2.714 23.592 1.00 96.31 630 THR A O 1
ATOM 5052 N N . PHE A 1 631 ? -16.991 1.333 22.785 1.00 96.94 631 PHE A N 1
ATOM 5053 C CA . PHE A 1 631 ? -17.638 2.318 21.924 1.00 96.94 631 PHE A CA 1
ATOM 5054 C C . PHE A 1 631 ? -19.138 2.330 22.169 1.00 96.94 631 PHE A C 1
ATOM 5056 O O . PHE A 1 631 ? -19.807 1.303 22.041 1.00 96.94 631 PHE A O 1
ATOM 5063 N N . ASN A 1 632 ? -19.685 3.498 22.488 1.00 96.12 632 ASN A N 1
ATOM 5064 C CA . ASN A 1 632 ? -21.125 3.657 22.652 1.00 96.12 632 ASN A CA 1
ATOM 5065 C C . ASN A 1 632 ? -21.820 3.490 21.299 1.00 96.12 632 ASN A C 1
ATOM 5067 O O . ASN A 1 632 ? -21.436 4.114 20.309 1.00 96.12 632 ASN A O 1
ATOM 5071 N N . CYS A 1 633 ? -22.817 2.610 21.251 1.00 95.62 633 CYS A N 1
ATOM 5072 C CA . CYS A 1 633 ? -23.573 2.338 20.035 1.00 95.62 633 CYS A CA 1
ATOM 5073 C C . CYS A 1 633 ? -24.924 1.681 20.344 1.00 95.62 633 CYS A C 1
ATOM 5075 O O . CYS A 1 633 ? -25.244 1.289 21.471 1.00 95.62 633 CYS A O 1
ATOM 5077 N N . ARG A 1 634 ? -25.745 1.538 19.308 1.00 94.38 634 ARG A N 1
ATOM 5078 C CA . ARG A 1 634 ? -27.083 0.961 19.386 1.00 94.38 634 ARG A CA 1
ATOM 5079 C C . ARG A 1 634 ? -27.182 -0.301 18.538 1.00 94.38 634 ARG A C 1
ATOM 5081 O O . ARG A 1 634 ? -27.003 -0.247 17.328 1.00 94.38 634 ARG A O 1
ATOM 5088 N N . CYS A 1 635 ? -27.556 -1.422 19.151 1.00 94.25 635 CYS A N 1
ATOM 5089 C CA . CYS A 1 635 ? -27.831 -2.681 18.457 1.00 94.25 635 CYS A CA 1
ATOM 5090 C C . CYS A 1 635 ? -29.348 -2.927 18.429 1.00 94.25 635 CYS A C 1
ATOM 5092 O O . CYS A 1 635 ? -29.960 -3.298 19.438 1.00 94.25 635 CYS A O 1
ATOM 5094 N N . GLY A 1 636 ? -29.981 -2.679 17.279 1.00 90.50 636 GLY A N 1
ATOM 5095 C CA . GLY A 1 636 ? -31.441 -2.730 17.140 1.00 90.50 636 GLY A CA 1
ATOM 5096 C C . GLY A 1 636 ? -32.145 -1.690 18.024 1.00 90.50 636 GLY A C 1
ATOM 5097 O O . GLY A 1 636 ? -31.963 -0.483 17.864 1.00 90.50 636 GLY A O 1
ATOM 5098 N N . LEU A 1 637 ? -32.960 -2.140 18.981 1.00 90.19 637 LEU A N 1
ATOM 5099 C CA . LEU A 1 637 ? -33.632 -1.260 19.952 1.00 90.19 637 LEU A CA 1
ATOM 5100 C C . LEU A 1 637 ? -32.832 -1.045 21.245 1.00 90.19 637 LEU A C 1
ATOM 5102 O O . LEU A 1 637 ? -33.240 -0.250 22.089 1.00 90.19 637 LEU A O 1
ATOM 5106 N N . ASN A 1 638 ? -31.704 -1.735 21.413 1.00 94.38 638 ASN A N 1
ATOM 5107 C CA . ASN A 1 638 ? -30.935 -1.696 22.647 1.00 94.38 638 ASN A CA 1
ATOM 5108 C C . ASN A 1 638 ? -29.786 -0.691 22.532 1.00 94.38 638 ASN A C 1
ATOM 5110 O O . ASN A 1 638 ? -28.895 -0.855 21.701 1.00 94.38 638 ASN A O 1
ATOM 5114 N N . LEU A 1 639 ? -29.792 0.318 23.403 1.00 95.19 639 LEU A N 1
ATOM 5115 C CA . LEU A 1 639 ? -28.629 1.170 23.649 1.00 95.19 639 LEU A CA 1
ATOM 5116 C C . LEU A 1 639 ? -27.603 0.396 24.484 1.00 95.19 639 LEU A C 1
ATOM 5118 O O . LEU A 1 639 ? -27.969 -0.310 25.438 1.00 95.19 639 LEU A O 1
ATOM 5122 N N . GLY A 1 640 ? -26.335 0.502 24.106 1.00 96.31 640 GLY A N 1
ATOM 5123 C CA . GLY A 1 640 ? -25.262 -0.297 24.674 1.00 96.31 640 GLY A CA 1
ATOM 5124 C C . GLY A 1 640 ? -23.871 0.248 24.382 1.00 96.31 640 GLY A C 1
ATOM 5125 O O . GLY A 1 640 ? -23.705 1.356 23.871 1.00 96.31 640 GLY A O 1
ATOM 5126 N N . LYS A 1 641 ? -22.873 -0.568 24.705 1.00 96.62 641 LYS A N 1
ATOM 5127 C CA . LYS A 1 641 ? -21.484 -0.373 24.293 1.00 96.62 641 LYS A CA 1
ATOM 5128 C C . LYS A 1 641 ? -20.982 -1.617 23.560 1.00 96.62 641 LYS A C 1
ATOM 5130 O O . LYS A 1 641 ? -21.280 -2.744 23.959 1.00 96.62 641 LYS A O 1
ATOM 5135 N N . LEU A 1 642 ? -20.234 -1.405 22.484 1.00 97.50 642 LEU A N 1
ATOM 5136 C CA . LEU A 1 642 ? -19.424 -2.418 21.821 1.00 97.50 642 LEU A CA 1
ATOM 5137 C C . LEU A 1 642 ? -18.089 -2.495 22.556 1.00 97.50 642 LEU A C 1
ATOM 5139 O O . LEU A 1 642 ? -17.392 -1.491 22.661 1.00 97.50 642 LEU A O 1
ATOM 5143 N N . VAL A 1 643 ? -17.748 -3.675 23.047 1.00 96.56 643 VAL A N 1
ATOM 5144 C CA . VAL A 1 643 ? -16.520 -3.975 23.775 1.00 96.56 643 VAL A CA 1
ATOM 5145 C C . VAL A 1 643 ? -15.625 -4.828 22.882 1.00 96.56 643 VAL A C 1
ATOM 5147 O O . VAL A 1 643 ? -16.013 -5.916 22.445 1.00 96.56 643 VAL A O 1
ATOM 5150 N N . ILE A 1 644 ? -14.423 -4.330 22.609 1.00 96.12 644 ILE A N 1
ATOM 5151 C CA . ILE A 1 644 ? -13.392 -5.030 21.841 1.00 96.12 644 ILE A CA 1
ATOM 5152 C C . ILE A 1 644 ? -12.425 -5.680 22.823 1.00 96.12 644 ILE A C 1
ATOM 5154 O O . ILE A 1 644 ? -11.906 -5.003 23.709 1.00 96.12 644 ILE A O 1
ATOM 5158 N N . HIS A 1 645 ? -12.164 -6.974 22.669 1.00 94.00 645 HIS A N 1
ATOM 5159 C CA . HIS A 1 645 ? -11.322 -7.732 23.592 1.00 94.00 645 HIS A CA 1
ATOM 5160 C C . HIS A 1 645 ? -10.427 -8.748 22.838 1.00 94.00 645 HIS A C 1
ATOM 5162 O O . HIS A 1 645 ? -10.572 -8.912 21.624 1.00 94.00 645 HIS A O 1
ATOM 5168 N N . PRO A 1 646 ? -9.457 -9.416 23.499 1.00 90.81 646 PRO A N 1
ATOM 5169 C CA . PRO A 1 646 ? -8.479 -10.281 22.828 1.00 90.81 646 PRO A CA 1
ATOM 5170 C C . PRO A 1 646 ? -9.080 -11.416 21.999 1.00 90.81 646 PRO A C 1
ATOM 5172 O O . PRO A 1 646 ? -8.604 -11.668 20.893 1.00 90.81 646 PRO A O 1
ATOM 5175 N N . SER A 1 647 ? -10.133 -12.068 22.495 1.00 91.06 647 SER A N 1
ATOM 5176 C CA . SER A 1 647 ? -10.789 -13.192 21.815 1.00 91.06 647 SER A CA 1
ATOM 5177 C C . SER A 1 647 ? -11.843 -12.778 20.787 1.00 91.06 647 SER A C 1
ATOM 5179 O O . SER A 1 647 ? -12.148 -13.576 19.897 1.00 91.06 647 SER A O 1
ATOM 5181 N N . GLY A 1 648 ? -12.376 -11.554 20.848 1.00 94.56 648 GLY A N 1
ATOM 5182 C CA . GLY A 1 648 ? -13.441 -11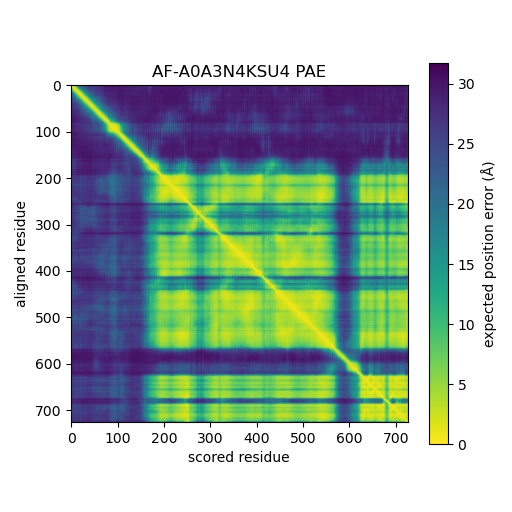.151 19.939 1.00 94.56 648 GLY A CA 1
ATOM 5183 C C . GLY A 1 648 ? -14.131 -9.826 20.251 1.00 94.56 648 GLY A C 1
ATOM 5184 O O . GLY A 1 648 ? -13.530 -8.844 20.697 1.00 94.56 648 GLY A O 1
ATOM 5185 N N . LEU A 1 649 ? -15.433 -9.816 19.981 1.00 96.62 649 LEU A N 1
ATOM 5186 C CA . LEU A 1 649 ? -16.336 -8.680 20.088 1.00 96.62 649 LEU A CA 1
ATOM 5187 C C . LEU A 1 649 ? -17.518 -9.029 20.978 1.00 96.62 649 LEU A C 1
ATOM 5189 O O . LEU A 1 649 ? -18.144 -10.071 20.812 1.00 96.62 649 LEU A O 1
ATOM 5193 N N . ARG A 1 650 ? -17.886 -8.106 21.859 1.00 96.38 650 ARG A N 1
ATOM 5194 C CA . ARG A 1 650 ? -19.026 -8.258 22.763 1.00 96.38 650 ARG A CA 1
ATOM 5195 C C . ARG A 1 650 ? -19.879 -7.002 22.738 1.00 96.38 650 ARG A C 1
ATOM 5197 O O . ARG A 1 650 ? -19.348 -5.897 22.717 1.00 96.38 650 ARG A O 1
ATOM 5204 N N . PHE A 1 651 ? -21.197 -7.149 22.787 1.00 97.50 651 PHE A N 1
ATOM 5205 C CA . PHE A 1 651 ? -22.102 -6.012 22.962 1.00 97.50 651 PHE A CA 1
ATOM 5206 C C . PHE A 1 651 ? -22.836 -6.093 24.294 1.00 97.50 651 PHE A C 1
ATOM 5208 O O . PHE A 1 651 ? -23.533 -7.070 24.585 1.00 97.50 651 PHE A O 1
ATOM 5215 N N . GLU A 1 652 ? -22.731 -5.028 25.083 1.00 96.94 652 GLU A N 1
ATOM 5216 C CA . GLU A 1 652 ? -23.346 -4.917 26.402 1.00 96.94 652 GLU A CA 1
ATOM 5217 C C . GLU A 1 652 ? -24.477 -3.894 26.384 1.00 96.94 652 GLU A C 1
ATOM 5219 O O . GLU A 1 652 ? -24.280 -2.730 26.040 1.00 96.94 652 GLU A O 1
ATOM 5224 N N . SER A 1 653 ? -25.682 -4.312 26.781 1.00 97.00 653 SER A N 1
ATOM 5225 C CA . SER A 1 653 ? -26.812 -3.388 26.895 1.00 97.00 653 SER A CA 1
ATOM 5226 C C . SER A 1 653 ? -26.687 -2.522 28.146 1.00 97.00 653 SER A C 1
ATOM 5228 O O . SER A 1 653 ? -26.658 -3.051 29.258 1.00 97.00 653 SER A O 1
ATOM 5230 N N . LEU A 1 654 ? -26.764 -1.198 27.989 1.00 94.69 654 LEU A N 1
ATOM 5231 C CA . LEU A 1 654 ? -26.781 -0.257 29.117 1.00 94.69 654 LEU A CA 1
ATOM 5232 C C . LEU A 1 654 ? -28.036 -0.430 29.985 1.00 94.69 654 LEU A C 1
ATOM 5234 O O . LEU A 1 654 ? -27.973 -0.309 31.206 1.00 94.69 654 LEU A O 1
ATOM 5238 N N . ARG A 1 655 ? -29.178 -0.760 29.365 1.00 93.75 655 ARG A N 1
ATOM 5239 C CA . ARG A 1 655 ? -30.464 -0.901 30.067 1.00 93.75 655 ARG A CA 1
ATOM 5240 C C . ARG A 1 655 ? -30.547 -2.179 30.896 1.00 93.75 655 ARG A C 1
ATOM 5242 O O . ARG A 1 655 ? -31.093 -2.155 31.992 1.00 93.75 655 ARG A O 1
ATOM 5249 N N . LYS A 1 656 ? -30.061 -3.301 30.355 1.00 88.38 656 LYS A N 1
ATOM 5250 C CA . LYS A 1 656 ? -30.175 -4.619 31.005 1.00 88.38 656 LYS A CA 1
ATOM 5251 C C . LYS A 1 656 ? -28.920 -5.028 31.779 1.00 88.38 656 LYS A C 1
ATOM 5253 O O . LYS A 1 656 ? -28.996 -6.013 32.503 1.00 88.38 656 LYS A O 1
ATOM 5258 N N . ARG A 1 657 ? -27.793 -4.315 31.612 1.00 89.56 657 ARG A N 1
ATOM 5259 C CA . ARG A 1 657 ? -26.458 -4.693 32.123 1.00 89.56 657 ARG A CA 1
ATOM 5260 C C . ARG A 1 657 ? -26.113 -6.162 31.842 1.00 89.56 657 ARG A C 1
ATOM 5262 O O . ARG A 1 657 ? -25.546 -6.855 32.677 1.00 89.56 657 ARG A O 1
ATOM 5269 N N . ARG A 1 658 ? -26.527 -6.654 30.674 1.00 94.25 658 ARG A N 1
ATOM 5270 C CA . ARG A 1 658 ? -26.277 -8.021 30.208 1.00 94.25 658 ARG A CA 1
ATOM 5271 C C . ARG A 1 658 ? -25.635 -7.966 28.832 1.00 94.25 658 ARG A C 1
ATOM 5273 O O . ARG A 1 658 ? -25.973 -7.090 28.024 1.00 94.25 658 ARG A O 1
ATOM 5280 N N . THR A 1 659 ? -24.739 -8.911 28.587 1.00 95.62 659 THR A N 1
ATOM 5281 C CA . THR A 1 659 ? -24.190 -9.199 27.266 1.00 95.62 659 THR A CA 1
ATOM 5282 C C . THR A 1 659 ? -25.326 -9.682 26.370 1.00 95.62 659 THR A C 1
ATOM 5284 O O . THR A 1 659 ? -26.063 -10.600 26.723 1.00 95.62 659 THR A O 1
ATOM 5287 N N . ILE A 1 660 ? -25.547 -9.001 25.244 1.00 96.31 660 ILE A N 1
ATOM 5288 C CA . ILE A 1 660 ? -26.541 -9.449 24.258 1.00 96.31 660 ILE A CA 1
ATOM 5289 C C . ILE A 1 660 ? -25.932 -10.551 23.399 1.00 96.31 660 ILE A C 1
ATOM 5291 O O . ILE A 1 660 ? -26.585 -11.552 23.125 1.00 96.31 660 ILE A O 1
ATOM 5295 N N . TRP A 1 661 ? -24.690 -10.346 22.971 1.00 97.06 661 TRP A N 1
ATOM 5296 C CA . TRP A 1 661 ? -23.926 -11.302 22.190 1.00 97.06 661 TRP A CA 1
ATOM 5297 C C . TRP A 1 661 ? -22.434 -11.127 22.470 1.00 97.06 661 TRP A C 1
ATOM 5299 O O . TRP A 1 661 ? -21.976 -10.033 22.819 1.00 97.06 661 TRP A O 1
ATOM 5309 N N . ASP A 1 662 ? -21.708 -12.225 22.310 1.00 96.25 662 ASP A N 1
ATOM 5310 C CA . ASP A 1 662 ? -20.256 -12.329 22.393 1.00 96.25 662 ASP A CA 1
ATOM 5311 C C . ASP A 1 662 ? -19.810 -13.230 21.238 1.00 96.25 662 ASP A C 1
ATOM 5313 O O . ASP A 1 662 ? -20.403 -14.289 21.024 1.00 96.25 662 ASP A O 1
ATOM 5317 N N . ARG A 1 663 ? -18.872 -12.759 20.420 1.00 96.75 663 ARG A N 1
ATOM 5318 C CA . ARG A 1 663 ? -18.499 -13.366 19.139 1.00 96.75 663 ARG A CA 1
ATOM 5319 C C . ARG A 1 663 ? -16.991 -13.376 19.000 1.00 96.75 663 ARG A C 1
ATOM 5321 O O . ARG A 1 663 ? -16.361 -12.324 19.107 1.00 96.75 663 ARG A O 1
ATOM 5328 N N . ALA A 1 664 ? -16.414 -14.536 18.704 1.00 95.12 664 ALA A N 1
ATOM 5329 C CA . ALA A 1 664 ? -14.980 -14.643 18.473 1.00 95.12 664 ALA A CA 1
ATOM 5330 C C . ALA A 1 664 ? -14.564 -13.910 17.186 1.00 95.12 664 ALA A C 1
ATOM 5332 O O . ALA A 1 664 ? -15.325 -13.854 16.217 1.00 95.12 664 ALA A O 1
ATOM 5333 N N . TRP A 1 665 ? -13.318 -13.426 17.122 1.00 94.12 665 TRP A N 1
ATOM 5334 C CA . TRP A 1 665 ? -12.769 -12.825 15.893 1.00 94.12 665 TRP A CA 1
ATOM 5335 C C . TRP A 1 665 ? -12.916 -13.739 14.683 1.00 94.12 665 TRP A C 1
ATOM 5337 O O . TRP A 1 665 ? -13.206 -13.303 13.578 1.00 94.12 665 TRP A O 1
ATOM 5347 N N . ILE A 1 666 ? -12.766 -15.034 14.922 1.00 92.06 666 ILE A N 1
ATOM 5348 C CA . ILE A 1 666 ? -12.762 -16.061 13.895 1.00 92.06 666 ILE A CA 1
ATOM 5349 C C . ILE A 1 666 ? -14.131 -16.306 13.252 1.00 92.06 666 ILE A C 1
ATOM 5351 O O . ILE A 1 666 ? -14.207 -16.973 12.219 1.00 92.06 666 ILE A O 1
ATOM 5355 N N . GLU A 1 667 ? -15.196 -15.810 13.882 1.00 93.81 667 GLU A N 1
ATOM 5356 C CA . GLU A 1 667 ? -16.553 -15.844 13.348 1.00 93.81 667 GLU A CA 1
ATOM 5357 C C . GLU A 1 667 ? -16.839 -14.643 12.451 1.00 93.81 667 GLU A C 1
ATOM 5359 O O . GLU A 1 667 ? -17.838 -14.664 11.743 1.00 93.81 667 GLU A O 1
ATOM 5364 N N . LEU A 1 668 ? -16.013 -13.596 12.475 1.00 94.38 668 LEU A N 1
ATOM 5365 C CA . LEU A 1 668 ? -16.231 -12.384 11.699 1.00 94.38 668 LEU A CA 1
ATOM 5366 C C . LEU A 1 668 ? -15.844 -12.620 10.235 1.00 94.38 668 LEU A C 1
ATOM 5368 O O . LEU A 1 668 ? -14.757 -13.110 9.948 1.00 94.38 668 LEU A O 1
ATOM 5372 N N . VAL A 1 669 ? -16.738 -12.281 9.306 1.00 92.06 669 VAL A N 1
ATOM 5373 C CA . VAL A 1 669 ? -16.554 -12.503 7.859 1.00 92.06 669 VAL A CA 1
ATOM 5374 C C . VAL A 1 669 ? -16.481 -11.184 7.100 1.00 92.06 669 VAL A C 1
ATOM 5376 O O . VAL A 1 669 ? -15.650 -11.021 6.209 1.00 92.06 669 VAL A O 1
ATOM 5379 N N . GLU A 1 670 ? -17.342 -10.229 7.439 1.00 92.44 670 GLU A N 1
ATOM 5380 C CA . GLU A 1 670 ? -17.406 -8.926 6.777 1.00 92.44 670 GLU A CA 1
ATOM 5381 C C . GLU A 1 670 ? -17.700 -7.829 7.788 1.00 92.44 670 GLU A C 1
ATOM 5383 O O . GLU A 1 670 ? -18.461 -8.025 8.737 1.00 92.44 670 GLU A O 1
ATOM 5388 N N . ILE A 1 671 ? -17.140 -6.651 7.532 1.00 94.88 671 ILE A N 1
ATOM 5389 C CA . ILE A 1 671 ? -17.498 -5.419 8.217 1.00 94.88 671 ILE A CA 1
ATOM 5390 C C . ILE A 1 671 ? -17.703 -4.329 7.183 1.00 94.88 671 ILE A C 1
ATOM 5392 O O . ILE A 1 671 ? -16.828 -4.029 6.369 1.00 94.88 671 ILE A O 1
ATOM 5396 N N . LYS A 1 672 ? -18.851 -3.674 7.274 1.00 93.12 672 LYS A N 1
ATOM 5397 C CA . LYS A 1 672 ? -19.249 -2.593 6.391 1.00 93.12 672 LYS A CA 1
ATOM 5398 C C . LYS A 1 672 ? -19.607 -1.352 7.193 1.00 93.12 672 LYS A C 1
ATOM 5400 O O . LYS A 1 672 ? -20.386 -1.401 8.142 1.00 93.12 672 LYS A O 1
ATOM 5405 N N . LYS A 1 673 ? -19.096 -0.204 6.760 1.00 93.06 673 LYS A N 1
ATOM 5406 C CA . LYS A 1 673 ? -19.559 1.106 7.213 1.00 93.06 673 LYS A CA 1
ATOM 5407 C C . LYS A 1 673 ? -20.895 1.401 6.552 1.00 93.06 673 LYS A C 1
ATOM 5409 O O . LYS A 1 673 ? -20.991 1.491 5.327 1.00 93.06 673 LYS A O 1
ATOM 5414 N N . VAL A 1 674 ? -21.930 1.564 7.363 1.00 89.19 674 VAL A N 1
ATOM 5415 C CA . VAL A 1 674 ? -23.260 1.924 6.881 1.00 89.19 674 VAL A CA 1
ATOM 5416 C C . VAL A 1 674 ? -23.451 3.422 7.071 1.00 89.19 674 VAL A C 1
ATOM 5418 O O . VAL A 1 674 ? -23.274 3.962 8.167 1.00 89.19 674 VAL A O 1
ATOM 5421 N N . LYS A 1 675 ? -23.792 4.093 5.971 1.00 82.56 675 LYS A N 1
ATOM 5422 C CA . LYS A 1 675 ? -24.352 5.444 5.968 1.00 82.56 675 LYS A CA 1
ATOM 5423 C C . LYS A 1 675 ? -25.853 5.272 5.766 1.00 82.56 675 LYS A C 1
ATOM 5425 O O . LYS A 1 675 ? -26.263 4.612 4.813 1.00 82.56 675 LYS A O 1
ATOM 5430 N N . SER A 1 676 ? -26.668 5.782 6.683 1.00 68.44 676 SER A N 1
ATOM 5431 C CA . SER A 1 676 ? -28.123 5.704 6.548 1.00 68.44 676 SER A CA 1
ATOM 5432 C C . SER A 1 676 ? -28.576 6.613 5.403 1.00 68.44 676 SER A C 1
ATOM 5434 O O . SER A 1 676 ? -28.730 7.814 5.597 1.00 68.44 676 SER A O 1
ATOM 5436 N N . SER A 1 677 ? -28.759 6.062 4.201 1.00 50.59 677 SER A N 1
ATOM 5437 C CA . SER A 1 677 ? -29.295 6.803 3.050 1.00 50.59 677 SER A CA 1
ATOM 5438 C C . SER A 1 677 ? -30.825 6.858 3.030 1.00 50.59 677 SER A C 1
ATOM 5440 O O . SER A 1 677 ? -31.389 7.685 2.320 1.00 50.59 677 SER A O 1
ATOM 5442 N N . GLU A 1 678 ? -31.507 6.029 3.826 1.00 47.53 678 GLU A N 1
ATOM 5443 C CA . GLU A 1 678 ? -32.966 6.045 3.936 1.00 47.53 678 GLU A CA 1
ATOM 5444 C C . GLU A 1 678 ? -33.404 6.497 5.334 1.00 47.53 678 GLU A C 1
ATOM 5446 O O . GLU A 1 678 ? -33.164 5.789 6.315 1.00 47.53 678 GLU A O 1
ATOM 5451 N N . PRO A 1 679 ? -34.062 7.664 5.461 1.00 46.56 679 PRO A N 1
ATOM 5452 C CA . PRO A 1 679 ? -34.722 8.061 6.692 1.00 46.56 679 PRO A CA 1
ATOM 5453 C C . PRO A 1 679 ? -35.996 7.225 6.862 1.00 46.56 679 PRO A C 1
ATOM 5455 O O . PRO A 1 679 ? -37.109 7.694 6.619 1.00 46.56 679 PRO A O 1
ATOM 5458 N N . VAL A 1 680 ? -35.852 5.968 7.281 1.00 43.66 680 VAL A N 1
ATOM 5459 C CA . VAL A 1 680 ? -36.985 5.175 7.767 1.00 43.66 680 VAL A CA 1
ATOM 5460 C C . VAL A 1 680 ? -37.345 5.704 9.156 1.00 43.66 680 VAL A C 1
ATOM 5462 O O . VAL A 1 680 ? -36.872 5.221 10.179 1.00 43.66 680 VAL A O 1
ATOM 5465 N N . GLY A 1 681 ? -38.162 6.756 9.181 1.00 48.59 681 GLY A N 1
ATOM 5466 C CA . GLY A 1 681 ? -38.633 7.401 10.406 1.00 48.59 681 GLY A CA 1
ATOM 5467 C C . GLY A 1 681 ? -37.716 8.532 10.885 1.00 48.59 681 GLY A C 1
ATOM 5468 O O . GLY A 1 681 ? -36.508 8.386 11.016 1.00 48.59 681 GLY A O 1
ATOM 5469 N N . ARG A 1 682 ? -38.323 9.690 11.156 1.00 47.97 682 ARG A N 1
ATOM 5470 C CA . ARG A 1 682 ? -37.705 11.013 11.375 1.00 47.97 682 ARG A CA 1
ATOM 5471 C C . ARG A 1 682 ? -36.689 11.167 12.515 1.00 47.97 682 ARG A C 1
ATOM 5473 O O . ARG A 1 682 ? -36.301 12.302 12.764 1.00 47.97 682 ARG A O 1
ATOM 5480 N N . LEU A 1 683 ? -36.288 10.128 13.240 1.00 51.41 683 LEU A N 1
ATOM 5481 C CA . LEU A 1 683 ? -35.750 10.363 14.581 1.00 51.41 683 LEU A CA 1
ATOM 5482 C C . LEU A 1 683 ? -34.272 10.101 14.821 1.00 51.41 683 LEU A C 1
ATOM 5484 O O . LEU A 1 683 ? -33.778 10.697 15.766 1.00 51.41 683 LEU A O 1
ATOM 5488 N N . LEU A 1 684 ? -33.532 9.326 14.024 1.00 56.50 684 LEU A N 1
ATOM 5489 C CA . LEU A 1 684 ? -32.105 9.120 14.315 1.00 56.50 684 LEU A CA 1
ATOM 5490 C C . LEU A 1 684 ? -31.282 8.907 13.042 1.00 56.50 684 LEU A C 1
ATOM 5492 O O . LEU A 1 684 ? -31.518 7.974 12.278 1.00 56.50 684 LEU A O 1
ATOM 5496 N N . SER A 1 685 ? -30.303 9.786 12.834 1.00 57.25 685 SER A N 1
ATOM 5497 C CA . SER A 1 685 ? -29.240 9.614 11.845 1.00 57.25 685 SER A CA 1
ATOM 5498 C C . SER A 1 685 ? -28.293 8.523 12.341 1.00 57.25 685 SER A C 1
ATOM 5500 O O . SER A 1 685 ? -27.560 8.736 13.299 1.00 57.25 685 SER A O 1
ATOM 5502 N N . LEU A 1 686 ? -28.324 7.340 11.725 1.00 66.88 686 LEU A N 1
ATOM 5503 C CA . LEU A 1 686 ? -27.546 6.187 12.184 1.00 66.88 686 LEU A CA 1
ATOM 5504 C C . LEU A 1 686 ? -26.349 5.958 11.259 1.00 66.88 686 LEU A C 1
ATOM 5506 O O . LEU A 1 686 ? -26.383 5.106 10.369 1.00 66.88 686 LEU A O 1
ATOM 5510 N N . GLU A 1 687 ? -25.276 6.718 11.471 1.00 87.75 687 GLU A N 1
ATOM 5511 C CA . GLU A 1 687 ? -23.957 6.236 11.067 1.00 87.75 687 GLU A CA 1
ATOM 5512 C C . GLU A 1 687 ? -23.596 5.028 11.934 1.00 87.75 687 GLU A C 1
ATOM 5514 O O . GLU A 1 687 ? -23.810 5.028 13.149 1.00 87.75 687 GLU A O 1
ATOM 5519 N N . GLY A 1 688 ? -23.111 3.963 11.299 1.00 92.62 688 GLY A N 1
ATOM 5520 C CA . GLY A 1 688 ? -22.967 2.692 11.988 1.00 92.62 688 GLY A CA 1
ATOM 5521 C C . GLY A 1 688 ? -22.070 1.676 11.299 1.00 92.62 688 GLY A C 1
ATOM 5522 O O . GLY A 1 688 ? -21.525 1.923 10.219 1.00 92.62 688 GLY A O 1
ATOM 5523 N N . LEU A 1 689 ? -21.941 0.517 11.935 1.00 95.19 689 LEU A N 1
ATOM 5524 C CA . LEU A 1 689 ? -21.234 -0.655 11.431 1.00 95.19 689 LEU A CA 1
ATOM 5525 C C . LEU A 1 689 ? -22.217 -1.804 11.224 1.00 95.19 689 LEU A C 1
ATOM 5527 O O . LEU A 1 689 ? -23.074 -2.072 12.060 1.00 95.19 689 LEU A O 1
ATOM 5531 N N . GLU A 1 690 ? -22.081 -2.501 10.109 1.00 95.31 690 GLU A N 1
ATOM 5532 C CA . GLU A 1 690 ? -22.762 -3.760 9.835 1.00 95.31 690 GLU A CA 1
ATOM 5533 C C . GLU A 1 690 ? -21.706 -4.856 9.775 1.00 95.31 690 GLU A C 1
ATOM 5535 O O . GLU A 1 690 ? -20.757 -4.765 9.001 1.00 95.31 690 GLU A O 1
ATOM 5540 N N . MET A 1 691 ? -21.853 -5.860 10.629 1.00 96.06 691 MET A N 1
ATOM 5541 C CA . MET A 1 691 ? -20.962 -7.010 10.714 1.00 96.06 691 MET A CA 1
ATOM 5542 C C . MET A 1 691 ? -21.708 -8.248 10.238 1.00 96.06 691 MET A C 1
ATOM 5544 O O . MET A 1 691 ? -22.875 -8.438 10.591 1.00 96.06 691 MET A O 1
ATOM 5548 N N . VAL A 1 692 ? -21.036 -9.081 9.453 1.00 94.75 692 VAL A N 1
ATOM 5549 C CA . VAL A 1 692 ? -21.538 -10.387 9.021 1.00 94.75 692 VAL A CA 1
ATOM 5550 C C . VAL A 1 692 ? -20.644 -11.457 9.617 1.00 94.75 692 VAL A C 1
ATOM 5552 O O . VAL A 1 692 ? -19.418 -11.368 9.508 1.00 94.75 692 VAL A O 1
ATOM 5555 N N . PHE A 1 693 ? -21.264 -12.458 10.230 1.00 95.25 693 PHE A N 1
ATOM 5556 C CA . PHE A 1 693 ? -20.573 -13.577 10.853 1.00 95.25 693 PHE A CA 1
ATOM 5557 C C . PHE A 1 693 ? -20.705 -14.866 10.026 1.00 95.25 693 PHE A C 1
ATOM 5559 O O . PHE A 1 693 ? -21.485 -14.947 9.077 1.00 95.25 693 PHE A O 1
ATOM 5566 N N . THR A 1 694 ? -19.919 -15.882 10.384 1.00 92.06 694 THR A N 1
ATOM 5567 C CA . THR A 1 694 ? -19.870 -17.202 9.725 1.00 92.06 694 THR A CA 1
ATOM 5568 C C . THR A 1 694 ? -21.205 -17.945 9.740 1.00 92.06 694 THR A C 1
ATOM 5570 O O . THR A 1 694 ? -21.521 -18.645 8.783 1.00 92.06 694 THR A O 1
ATOM 5573 N N . ASP A 1 695 ? -22.034 -17.733 10.763 1.00 93.81 695 ASP A N 1
ATOM 5574 C CA . ASP A 1 695 ? -23.406 -18.249 10.858 1.00 93.81 695 ASP A CA 1
ATOM 5575 C C . ASP A 1 695 ? -24.404 -17.478 9.970 1.00 93.81 695 ASP A C 1
ATOM 5577 O O . ASP A 1 695 ? -25.616 -17.645 10.087 1.00 93.81 695 ASP A O 1
ATOM 5581 N N . SER A 1 696 ? -23.904 -16.610 9.084 1.00 92.12 696 SER A N 1
ATOM 5582 C CA . SER A 1 696 ? -24.680 -15.676 8.261 1.00 92.12 696 SER A CA 1
ATOM 5583 C C . SER A 1 696 ? -25.500 -14.659 9.062 1.00 92.12 696 SER A C 1
ATOM 5585 O O . SER A 1 696 ? -26.280 -13.902 8.471 1.00 92.12 696 SER A O 1
ATOM 5587 N N . SER A 1 697 ? -25.318 -14.581 10.388 1.00 95.62 697 SER A N 1
ATOM 5588 C CA . SER A 1 697 ? -25.968 -13.559 11.199 1.00 95.62 697 SER A CA 1
ATOM 5589 C C . SER A 1 697 ? -25.393 -12.186 10.862 1.00 95.62 697 SER A C 1
ATOM 5591 O O . SER A 1 697 ? -24.191 -12.009 10.638 1.00 95.62 697 SER A O 1
ATOM 5593 N N . ARG A 1 698 ? -26.283 -11.195 10.779 1.00 95.38 698 ARG A N 1
ATOM 5594 C CA . ARG A 1 698 ? -25.923 -9.805 10.504 1.00 95.38 698 ARG A CA 1
ATOM 5595 C C . ARG A 1 698 ? -26.243 -8.960 11.716 1.00 95.38 698 ARG A C 1
ATOM 5597 O O . ARG A 1 698 ? -27.395 -8.896 12.143 1.00 95.38 698 ARG A O 1
ATOM 5604 N N . VAL A 1 699 ? -25.235 -8.281 12.242 1.00 95.75 699 VAL A N 1
ATOM 5605 C CA . VAL A 1 699 ? -25.395 -7.359 13.362 1.00 95.75 699 VAL A CA 1
ATOM 5606 C C . VAL A 1 699 ? -25.176 -5.945 12.862 1.00 95.75 699 VAL A C 1
ATOM 5608 O O . VAL A 1 699 ? -24.106 -5.608 12.362 1.00 95.75 699 VAL A O 1
ATOM 5611 N N . ARG A 1 700 ? -26.203 -5.105 13.008 1.00 95.00 700 ARG A N 1
ATOM 5612 C CA . ARG A 1 700 ? -26.134 -3.680 12.686 1.00 95.00 700 ARG A CA 1
ATOM 5613 C C . ARG A 1 700 ? -26.042 -2.865 13.969 1.00 95.00 700 ARG A C 1
ATOM 5615 O O . ARG A 1 700 ? -26.975 -2.853 14.774 1.00 95.00 700 ARG A O 1
ATOM 5622 N N . LEU A 1 701 ? -24.925 -2.170 14.118 1.00 95.25 701 LEU A N 1
ATOM 5623 C CA . LEU A 1 701 ? -24.673 -1.170 15.142 1.00 95.25 701 LEU A CA 1
ATOM 5624 C C . LEU A 1 701 ? -24.904 0.206 14.530 1.00 95.25 701 LEU A C 1
ATOM 5626 O O . LEU A 1 701 ? -24.214 0.566 13.585 1.00 95.25 701 LEU A O 1
ATOM 5630 N N . GLY A 1 702 ? -25.880 0.956 15.026 1.00 93.31 702 GLY A N 1
ATOM 5631 C CA . GLY A 1 702 ? -26.115 2.350 14.645 1.00 93.31 702 GLY A CA 1
ATOM 5632 C C . GLY A 1 702 ? -25.757 3.314 15.772 1.00 93.31 702 GLY A C 1
ATOM 5633 O O . GLY A 1 702 ? -25.411 2.880 16.869 1.00 93.31 702 GLY A O 1
ATOM 5634 N N . ASP A 1 703 ? -25.907 4.611 15.505 1.00 91.50 703 ASP A N 1
ATOM 5635 C CA . ASP A 1 703 ? -25.736 5.699 16.484 1.00 91.50 703 ASP A CA 1
ATOM 5636 C C . ASP A 1 703 ? -24.362 5.687 17.158 1.00 91.50 703 ASP A C 1
ATOM 5638 O O . ASP A 1 703 ? -24.223 5.742 18.380 1.00 91.50 703 ASP A O 1
ATOM 5642 N N . MET A 1 704 ? -23.336 5.475 16.345 1.00 92.69 704 MET A N 1
ATOM 5643 C CA . MET A 1 704 ? -21.994 5.242 16.834 1.00 92.69 704 MET A CA 1
ATOM 5644 C C . MET A 1 704 ? -21.158 6.506 16.658 1.00 92.69 704 MET A C 1
ATOM 5646 O O . MET A 1 704 ? -20.839 6.868 15.527 1.00 92.69 704 MET A O 1
ATOM 5650 N N . VAL A 1 705 ? -20.809 7.150 17.778 1.00 88.62 705 VAL A N 1
ATOM 5651 C CA . VAL A 1 705 ? -20.065 8.426 17.804 1.00 88.62 705 VAL A CA 1
ATOM 5652 C C . VAL A 1 705 ? -18.734 8.280 17.062 1.00 88.62 705 VAL A C 1
ATOM 5654 O O . VAL A 1 705 ? -18.499 8.963 16.071 1.00 88.62 705 VAL A O 1
ATOM 5657 N N . ASP A 1 706 ? -17.937 7.281 17.446 1.00 92.50 706 ASP A N 1
ATOM 5658 C CA . ASP A 1 706 ? -16.598 7.059 16.890 1.00 92.50 706 ASP A CA 1
ATOM 5659 C C . ASP A 1 706 ? -16.571 5.853 15.943 1.00 92.50 706 ASP A C 1
ATOM 5661 O O . ASP A 1 706 ? -15.757 4.932 16.071 1.00 92.50 706 ASP A O 1
ATOM 5665 N N . ARG A 1 707 ? -17.489 5.833 14.961 1.00 94.12 707 ARG A N 1
ATOM 5666 C CA . ARG A 1 707 ? -17.596 4.739 13.971 1.00 94.12 707 ARG A CA 1
ATOM 5667 C C . ARG A 1 707 ? -16.249 4.406 13.329 1.00 94.12 707 ARG A C 1
ATOM 5669 O O . ARG A 1 707 ? -15.903 3.235 13.183 1.00 94.12 707 ARG A O 1
ATOM 5676 N N . GLY A 1 708 ? -15.528 5.437 12.886 1.00 92.88 708 GLY A N 1
ATOM 5677 C CA . GLY A 1 708 ? -14.240 5.282 12.211 1.00 92.88 708 GLY A CA 1
ATOM 5678 C C . GLY A 1 708 ? -13.181 4.667 13.120 1.00 92.88 708 GLY A C 1
ATOM 5679 O O . GLY A 1 708 ? -12.431 3.797 12.679 1.00 92.88 708 GLY A O 1
ATOM 5680 N N . GLU A 1 709 ? -13.172 5.064 14.392 1.00 94.69 709 GLU A N 1
ATOM 5681 C CA . GLU A 1 709 ? -12.226 4.543 15.362 1.00 94.69 709 GLU A CA 1
ATOM 5682 C C . GLU A 1 709 ? -12.511 3.075 15.673 1.00 94.69 709 GLU A C 1
ATOM 5684 O O . GLU A 1 709 ? -11.617 2.256 15.478 1.00 94.69 709 GLU A O 1
ATOM 5689 N N . ALA A 1 710 ? -13.734 2.678 16.044 1.00 95.69 710 ALA A N 1
ATOM 5690 C CA . ALA A 1 710 ? -13.933 1.254 16.333 1.00 95.69 710 ALA A CA 1
ATOM 5691 C C . ALA A 1 710 ? -13.746 0.378 15.098 1.00 95.69 710 ALA A C 1
ATOM 5693 O O . ALA A 1 710 ? -13.273 -0.745 15.226 1.00 95.69 710 ALA A O 1
ATOM 5694 N N . PHE A 1 711 ? -14.062 0.882 13.902 1.00 95.81 711 PHE A N 1
ATOM 5695 C CA . PHE A 1 711 ? -13.728 0.178 12.670 1.00 95.81 711 PHE A CA 1
ATOM 5696 C C . PHE A 1 711 ? -12.220 -0.094 12.577 1.00 95.81 711 PHE A C 1
ATOM 5698 O O . PHE A 1 711 ? -11.821 -1.232 12.351 1.00 95.81 711 PHE A O 1
ATOM 5705 N N . LYS A 1 712 ? -11.382 0.918 12.837 1.00 95.31 712 LYS A N 1
ATOM 5706 C CA . LYS A 1 712 ? -9.920 0.778 12.899 1.00 95.31 712 LYS A CA 1
ATOM 5707 C C . LYS A 1 712 ? -9.479 -0.227 13.966 1.00 95.31 712 LYS A C 1
ATOM 5709 O O . LYS A 1 712 ? -8.665 -1.100 13.674 1.00 95.31 712 LYS A O 1
ATOM 5714 N N . TRP A 1 713 ? -10.029 -0.135 15.178 1.00 95.38 713 TRP A N 1
ATOM 5715 C CA . TRP A 1 713 ? -9.697 -1.060 16.264 1.00 95.38 713 TRP A CA 1
ATOM 5716 C C . TRP A 1 713 ? -10.070 -2.500 15.915 1.00 95.38 713 TRP A C 1
ATOM 5718 O O . TRP A 1 713 ? -9.274 -3.404 16.142 1.00 95.38 713 TRP A O 1
ATOM 5728 N N . ILE A 1 714 ? -11.239 -2.729 15.318 1.00 95.94 714 ILE A N 1
ATOM 5729 C CA . ILE A 1 714 ? -11.633 -4.066 14.877 1.00 95.94 714 ILE A CA 1
ATOM 5730 C C . ILE A 1 714 ? -10.648 -4.604 13.829 1.00 95.94 714 ILE A C 1
ATOM 5732 O O . ILE A 1 714 ? -10.193 -5.745 13.934 1.00 95.94 714 ILE A O 1
ATOM 5736 N N . LEU A 1 715 ? -10.298 -3.791 12.830 1.00 94.62 715 LEU A N 1
ATOM 5737 C CA . LEU A 1 715 ? -9.380 -4.215 11.777 1.00 94.62 715 LEU A CA 1
ATOM 5738 C C . LEU A 1 715 ? -8.003 -4.580 12.342 1.00 94.62 715 LEU A C 1
ATOM 5740 O O . LEU A 1 715 ? -7.537 -5.688 12.093 1.00 94.62 715 LEU A O 1
ATOM 5744 N N . GLY A 1 716 ? -7.404 -3.713 13.164 1.00 94.00 716 GLY A N 1
ATOM 5745 C CA . GLY A 1 716 ? -6.076 -3.957 13.737 1.00 94.00 716 GLY A CA 1
ATOM 5746 C C . GLY A 1 716 ? -6.042 -5.103 14.755 1.00 94.00 716 GLY A C 1
ATOM 5747 O O . GLY A 1 716 ? -5.137 -5.932 14.736 1.00 94.00 716 GLY A O 1
ATOM 5748 N N . TYR A 1 717 ? -7.043 -5.211 15.637 1.00 93.25 717 TYR A N 1
ATOM 5749 C CA . TYR A 1 717 ? -7.039 -6.200 16.725 1.00 93.25 717 TYR A CA 1
ATOM 5750 C C . TYR A 1 717 ? -7.647 -7.562 16.329 1.00 93.25 717 TYR A C 1
ATOM 5752 O O . TYR A 1 717 ? -7.550 -8.533 17.073 1.00 93.25 717 TYR A O 1
ATOM 5760 N N . SER A 1 718 ? -8.239 -7.724 15.156 1.00 91.44 718 SER A N 1
ATOM 5761 C CA . SER A 1 718 ? -8.822 -9.027 14.796 1.00 91.44 718 SER A CA 1
ATOM 5762 C C . SER A 1 718 ? -7.793 -10.106 14.422 1.00 91.44 718 SER A C 1
ATOM 5764 O O . SER A 1 718 ? -8.129 -11.286 14.479 1.00 91.44 718 SER A O 1
ATOM 5766 N N . ARG A 1 719 ? -6.545 -9.742 14.064 1.00 88.50 719 ARG A N 1
ATOM 5767 C CA . ARG A 1 719 ? -5.527 -10.644 13.456 1.00 88.50 719 ARG A CA 1
ATOM 5768 C C . ARG A 1 719 ? -6.001 -11.349 12.178 1.00 88.50 719 ARG A C 1
ATOM 5770 O O . ARG A 1 719 ? -5.408 -12.334 11.739 1.00 88.50 719 ARG A O 1
ATOM 5777 N N . LEU A 1 720 ? -7.088 -10.870 11.585 1.00 88.62 720 LEU A N 1
ATOM 5778 C CA . LEU A 1 720 ? -7.627 -11.418 10.352 1.00 88.62 720 LEU A CA 1
ATOM 5779 C C . LEU A 1 720 ? -6.945 -10.735 9.172 1.00 88.62 720 LEU A C 1
ATOM 5781 O O . LEU A 1 720 ? -6.670 -9.537 9.205 1.00 88.62 720 LEU A O 1
ATOM 5785 N N . LYS A 1 721 ? -6.689 -11.494 8.105 1.00 87.06 721 LYS A N 1
ATOM 5786 C CA . LYS A 1 721 ? -6.253 -10.902 6.842 1.00 87.06 721 LYS A CA 1
ATOM 5787 C C . LYS A 1 721 ? -7.454 -10.246 6.183 1.00 87.06 721 LYS A C 1
ATOM 5789 O O . LYS A 1 721 ? -8.402 -10.920 5.791 1.00 87.06 721 LYS A O 1
ATOM 5794 N N . TRP A 1 722 ? -7.410 -8.930 6.089 1.00 87.44 722 TRP A N 1
ATOM 5795 C CA . TRP A 1 722 ? -8.489 -8.118 5.554 1.00 87.44 722 TRP A CA 1
ATOM 5796 C C . TRP A 1 722 ? -8.282 -7.806 4.078 1.00 87.44 722 TRP A C 1
ATOM 5798 O O . TRP A 1 722 ? -7.168 -7.540 3.635 1.00 87.44 722 TRP A O 1
ATOM 5808 N N . ARG A 1 723 ? -9.383 -7.792 3.329 1.00 85.25 723 ARG A N 1
ATOM 5809 C CA . ARG A 1 723 ? -9.441 -7.365 1.932 1.00 85.25 723 ARG A CA 1
ATOM 5810 C C . ARG A 1 723 ? -10.459 -6.242 1.785 1.00 85.25 723 ARG A C 1
ATOM 5812 O O . ARG A 1 723 ? -11.604 -6.403 2.210 1.00 85.25 723 ARG A O 1
ATOM 5819 N N . SER A 1 724 ? -10.067 -5.138 1.147 1.00 81.75 724 SER A N 1
ATOM 5820 C CA . SER A 1 724 ? -11.008 -4.069 0.798 1.00 81.75 724 SER A CA 1
ATOM 5821 C C . SER A 1 724 ? -11.855 -4.473 -0.407 1.00 81.75 724 SER A C 1
ATOM 5823 O O . SER A 1 724 ? -11.326 -4.892 -1.434 1.00 81.75 724 SER A O 1
ATOM 5825 N N . ASN A 1 725 ? -13.172 -4.313 -0.294 1.00 67.56 725 ASN A N 1
ATOM 5826 C CA . ASN A 1 725 ? -14.121 -4.560 -1.381 1.00 67.56 725 ASN A CA 1
ATOM 5827 C C . ASN A 1 725 ? -14.483 -3.241 -2.076 1.00 67.56 725 ASN A C 1
ATOM 5829 O O . ASN A 1 725 ? -15.627 -2.764 -1.967 1.00 67.56 725 ASN A O 1
ATOM 5833 N N . ASN A 1 726 ? -13.498 -2.646 -2.752 1.00 57.38 726 ASN A N 1
ATOM 5834 C CA . ASN A 1 726 ? -13.678 -1.398 -3.500 1.00 57.38 726 ASN A CA 1
ATOM 5835 C C . ASN A 1 726 ? -14.490 -1.599 -4.779 1.00 57.38 726 ASN A C 1
ATOM 5837 O O . ASN A 1 726 ? -14.378 -2.655 -5.432 1.00 57.38 726 ASN A O 1
#